Protein AF-A0A2V1ATI0-F1 (afdb_monomer_lite)

Foldseek 3Di:
DVPDDPVVVQVVVCVQQVNLDGLPPPCVDDDDPPPQDFPPFDDQLCVSGVNSLVLLLVLLPDDVSLVRCLLVRLQADELQDPGPCCLVQVDPDADPDPRPSVVSNVVVCCCLQVVSCVSSVPDPLSNLLADQPPDPPRDPSSLVSHSLQSHQAYEEECVCQQPLVVVSRQNHAYYEHFAAADDLVSQPGPHDDNPRHAEYHDELNNCLSRPRNLVCQQVYQEYHYEYEVQPDDQPPSLVSSLVSPVVHAHAYAYYAYEYQDLQQLQAPSSLVSLLSDLQRYLYAEYEYEHQPDHDDGDDDGDGDPDFSLLSNLVSLLNNQNHAEYHYELSNQVPGDDDPDDDQAARDDDHDPAHEYEYEDQDLADDPCPDPSLVSVLSNCRSNLHQEYEYEYEDNDDCSVVVVQVNVLVSQQPQQCDPDRDDRRPNHFKYKYFYAHHPVNSVVVVVVLVVLVVQLVPDDDPDPSNVVSVVVSVCQVVPDDPPSSPPVGGPIWMWTWDFDDDPPGDPTRRTDTDTDPDDDDPDDPPVNSVSSSVSNSSRHDDPDLAPDDLQLLLVLQLVVVVVVVQQDDDPCLQPDAFAPQDPDRDPCSPRVLSSLLSNLLVVCANVFADALQNVQQVPWDWHDPDVDDTDTGGTDSVSSVSSQVRCVVVQQWDADPVGHIGGHPVVVVVSSVSSVVSVVVVVD

Radius of gyration: 29.87 Å; chains: 1; bounding box: 86×56×97 Å

Sequence (683 aa):
MDSFPEAIVNRIVFWLTDGSLNLDSAADKEKFPRDDKPALSFSANSFKFDNYNDVLSLSSTCKRLRQLCGPGLFSFLSLVRISEMDSILNYPKRMDKFSDPMGLRRAYMKEVLETSFTFCGYAEEARRSFSSPQKLDSSLYEHDLSINNYVTHLEASNDVLKCGELAKFPRLKHLKLLDQALEVDDTKTSIAVCPSLNSLSIHFSSLLHSNGLMQLVPQLTRLDIICDFNSLDPSNSFGKVIDTLQATQLHLKQLNLFVNEPRVLLYEDFLAFLDFILSDSPLESLSIRLTRRQTSGTRYWTIVSSFSGPLLLDILSKGTFLADVITDFNIIQPLEFPEEYEVSKRAGKLPARVGFTLVDYSLNVPKLLFNPRKIVANIVGCINATQVSFVYGEVIDNAHLHAIGLMSNLLIYIGTGSSAEDPYCGVKVVTLEKAWSMADDTLVRSHCERMVDDWDAAPAGSATRSDMKRQITAISRAQQYEFSSPRYRRRENYVVIPQPCVLSRGGGVPIMLPIQKGRVPPDTFSTVESSLRDMEHYCFHDKALNVPAQDFINAYAQFLQRQGKLEVPGYVELVKTSAGNELPPQESETWFYKRAASAARHIYLRKHVGVGKLNKLYGGAINRGFRPHKHADASGSVNRKVVQALEKIGVVEISPKGGRKISENGQRDLDRIAAQTLEEDDE

Organism: NCBI:txid45357

Secondary structure (DSSP, 8-state):
-TTS-HHHHHHHHHHHTTTS----TT-TTSS-S-TTSPTT----HHHH-TTHHHHHHHHHS-HHHHHHHHHHHHSEEESS-S-TTHHHHS-SS--SSS--HHHHHHHHHHIIIIIHHHHTTT-HHHHHHTS-TTSTT--HHHHHT-GGGT--EEEE-THHHHTTGGGG-TT--EEEE-SPPPPGGG----PPP-TT--EEEEEHHHHHH-HHHHTTGGG-SEEEEEE-TTTS-TTTHHHHHHHHHTTS-----EEEEEES-TTGGGBHHHHHHHHHHHHHS---EEEEEE-SSPPP------B-SS-HHHHHHHHHHH-TT--EEEEEHHHHTT----SS----PPPSS--S--EEEEEE-SSS-----HHHHHHHHHHHHHTT-SEEEEEEE--STTHHHHHHHHHHHHHHHHHH-SSTT-------EEEEEEE--HHHHHHHHHHHHHHHHHHHHSPTT-HHHHHHHHHHHHHTTS----TT-TTT---EEEEEEEEP-TT-SSSPEEEEEE-SSS-PPP--HHHHHHHHHHHHHHH----TT-S-HHHHHHHHHHHHHHH--S---TTTTT--SBTT-SS--S-TTTHHHHHHHHHHHHHHHHSSB-HHHHHHHT-EEEEETTEEEEEE-B-HHHHHHHHHHHHHTTSEEE-TTSSEEE-HHHHHHHHHHHHHHHHHH--

Structure (mmCIF, N/CA/C/O backbone):
data_AF-A0A2V1ATI0-F1
#
_entry.id   AF-A0A2V1ATI0-F1
#
loop_
_atom_site.group_PDB
_atom_site.id
_atom_site.type_symbol
_atom_site.label_atom_id
_atom_site.label_alt_id
_atom_site.label_comp_id
_atom_site.label_asym_id
_atom_site.label_entity_id
_atom_site.label_seq_id
_atom_site.pdbx_PDB_ins_code
_atom_site.Cartn_x
_atom_site.Cartn_y
_atom_site.Cartn_z
_atom_site.occupancy
_atom_site.B_iso_or_equiv
_atom_site.auth_seq_id
_atom_site.auth_comp_id
_atom_site.auth_asym_id
_atom_site.auth_atom_id
_atom_site.pdbx_PDB_model_num
ATOM 1 N N . MET A 1 1 ? -39.619 -8.451 -26.933 1.00 47.81 1 MET A N 1
ATOM 2 C CA . MET A 1 1 ? -39.130 -9.197 -25.751 1.00 47.81 1 MET A CA 1
ATOM 3 C C . MET A 1 1 ? -39.489 -8.506 -24.426 1.00 47.81 1 MET A C 1
ATOM 5 O O . MET A 1 1 ? -39.022 -8.951 -23.388 1.00 47.81 1 MET A O 1
ATOM 9 N N . ASP A 1 2 ? -40.399 -7.521 -24.404 1.00 44.78 2 ASP A N 1
ATOM 10 C CA . ASP A 1 2 ? -40.856 -6.855 -23.164 1.00 44.78 2 ASP A CA 1
ATOM 11 C C . ASP A 1 2 ? -41.849 -7.684 -22.319 1.00 44.78 2 ASP A C 1
ATOM 13 O O . ASP A 1 2 ? -42.465 -7.170 -21.391 1.00 44.78 2 ASP A O 1
ATOM 17 N N . SER A 1 3 ? -42.020 -8.972 -22.639 1.00 53.06 3 SER A N 1
ATOM 18 C CA . SER A 1 3 ? -43.048 -9.861 -22.081 1.00 53.06 3 SER A CA 1
ATOM 19 C C . SER A 1 3 ? -42.503 -11.024 -21.246 1.00 53.06 3 SER A C 1
ATOM 21 O O . SER A 1 3 ? -43.284 -11.879 -20.834 1.00 53.06 3 SER A O 1
ATOM 23 N N . PHE A 1 4 ? -41.185 -11.124 -21.032 1.00 60.81 4 PHE A N 1
ATOM 24 C CA . PHE A 1 4 ? -40.616 -12.225 -20.248 1.00 60.81 4 PHE A CA 1
ATOM 25 C C . PHE A 1 4 ? -40.716 -11.939 -18.738 1.00 60.81 4 PHE A C 1
ATOM 27 O O . PHE A 1 4 ? -40.246 -10.888 -18.297 1.00 60.81 4 PHE A O 1
ATOM 34 N N . PRO A 1 5 ? -41.296 -12.850 -17.930 1.00 75.56 5 PRO A N 1
ATOM 35 C CA . PRO A 1 5 ? -41.358 -12.701 -16.479 1.00 75.56 5 PRO A CA 1
ATOM 36 C C . PRO A 1 5 ? -39.965 -12.593 -15.845 1.00 75.56 5 PRO A C 1
ATOM 38 O O . PRO A 1 5 ? -39.081 -13.402 -16.128 1.00 75.56 5 PRO A O 1
ATOM 41 N N . GLU A 1 6 ? -39.797 -11.633 -14.936 1.00 69.06 6 GLU A N 1
ATOM 42 C CA . GLU A 1 6 ? -38.535 -11.334 -14.241 1.00 69.06 6 GLU A CA 1
ATOM 43 C C . GLU A 1 6 ? -37.962 -12.553 -13.506 1.00 69.06 6 GLU A C 1
ATOM 45 O O . GLU A 1 6 ? -36.779 -12.854 -13.622 1.00 69.06 6 GLU A O 1
ATOM 50 N N . ALA A 1 7 ? -38.833 -13.359 -12.894 1.00 70.62 7 ALA A N 1
ATOM 51 C CA . ALA A 1 7 ? -38.460 -14.611 -12.241 1.00 70.62 7 ALA A CA 1
ATOM 52 C C . ALA A 1 7 ? -37.791 -15.628 -13.188 1.00 70.62 7 ALA A C 1
ATOM 54 O O . ALA A 1 7 ? -36.950 -16.415 -12.759 1.00 70.62 7 ALA A O 1
ATOM 55 N N . ILE A 1 8 ? -38.150 -15.637 -14.477 1.00 73.06 8 ILE A N 1
ATOM 56 C CA . ILE A 1 8 ? -37.553 -16.550 -15.463 1.00 73.06 8 ILE A CA 1
ATOM 57 C C . ILE A 1 8 ? -36.180 -16.030 -15.889 1.00 73.06 8 ILE A C 1
ATOM 59 O O . ILE A 1 8 ? -35.226 -16.802 -15.944 1.00 73.06 8 ILE A O 1
ATOM 63 N N . VAL A 1 9 ? -36.065 -14.724 -16.133 1.00 74.62 9 VAL A N 1
ATOM 64 C CA . VAL A 1 9 ? -34.793 -14.067 -16.465 1.00 74.62 9 VAL A CA 1
ATOM 65 C C . VAL A 1 9 ? -33.778 -14.248 -15.338 1.00 74.62 9 VAL A C 1
ATOM 67 O O . VAL A 1 9 ? -32.656 -14.681 -15.593 1.00 74.62 9 VAL A O 1
ATOM 70 N N . ASN A 1 10 ? -34.189 -14.010 -14.092 1.00 75.12 10 ASN A N 1
ATOM 71 C CA . ASN A 1 10 ? -33.327 -14.158 -12.922 1.00 75.12 10 ASN A CA 1
ATOM 72 C C . ASN A 1 10 ? -32.852 -15.605 -12.771 1.00 75.12 10 ASN A C 1
ATOM 74 O O . ASN A 1 10 ? -31.682 -15.838 -12.493 1.00 75.12 10 ASN A O 1
ATOM 78 N N . ARG A 1 11 ? -33.712 -16.587 -13.065 1.00 75.12 11 ARG A N 1
ATOM 79 C CA . ARG A 1 11 ? -33.351 -18.011 -13.032 1.00 75.12 11 ARG A CA 1
ATOM 80 C C . ARG A 1 11 ? -32.380 -18.414 -14.146 1.00 75.12 11 ARG A C 1
ATOM 82 O O . ARG A 1 11 ? -31.504 -19.236 -13.899 1.00 75.12 11 ARG A O 1
ATOM 89 N N . ILE A 1 12 ? -32.512 -17.834 -15.343 1.00 75.38 12 ILE A N 1
ATOM 90 C CA . ILE A 1 12 ? -31.570 -18.042 -16.456 1.00 75.38 12 ILE A CA 1
ATOM 91 C C . ILE A 1 12 ? -30.195 -17.476 -16.092 1.00 75.38 12 ILE A C 1
ATOM 93 O O . ILE A 1 12 ? -29.195 -18.174 -16.225 1.00 75.38 12 ILE A O 1
ATOM 97 N N . VAL A 1 13 ? -30.142 -16.237 -15.596 1.00 74.50 13 VAL A N 1
ATOM 98 C CA . VAL A 1 13 ? -28.880 -15.587 -15.213 1.00 74.50 13 VAL A CA 1
ATOM 99 C C . VAL A 1 13 ? -28.231 -16.296 -14.022 1.00 74.50 13 VAL A C 1
ATOM 101 O O . VAL A 1 13 ? -27.033 -16.568 -14.056 1.00 74.50 13 VAL A O 1
ATOM 104 N N . PHE A 1 14 ? -29.018 -16.677 -13.016 1.00 75.44 14 PHE A N 1
ATOM 105 C CA . PHE A 1 14 ? -28.554 -17.480 -11.886 1.00 75.44 14 PHE A CA 1
ATOM 106 C C . PHE A 1 14 ? -27.937 -18.804 -12.356 1.00 75.44 14 PHE A C 1
ATOM 108 O O . PHE A 1 14 ? -26.851 -19.159 -11.923 1.00 75.44 14 PHE A O 1
ATOM 115 N N . TRP A 1 15 ? -28.580 -19.517 -13.286 1.00 74.69 15 TRP A N 1
ATOM 116 C CA . TRP A 1 15 ? -28.057 -20.788 -13.797 1.00 74.69 15 TRP A CA 1
ATOM 117 C C . TRP A 1 15 ? -26.795 -20.617 -14.655 1.00 74.69 15 TRP A C 1
ATOM 119 O O . TRP A 1 15 ? -25.844 -21.375 -14.496 1.00 74.69 15 TRP A O 1
ATOM 129 N N . LEU A 1 16 ? -26.741 -19.593 -15.516 1.00 71.56 16 LEU A N 1
ATOM 130 C CA . LEU A 1 16 ? -25.549 -19.288 -16.322 1.00 71.56 16 LEU A CA 1
ATOM 131 C C . LEU A 1 16 ? -24.336 -18.915 -15.465 1.00 71.56 16 LEU A C 1
ATOM 133 O O . LEU A 1 16 ? -23.202 -19.155 -15.871 1.00 71.56 16 LEU A O 1
ATOM 137 N N . THR A 1 17 ? -24.570 -18.319 -14.299 1.00 66.88 17 THR A N 1
ATOM 138 C CA . THR A 1 17 ? -23.522 -17.874 -13.372 1.00 66.88 17 THR A CA 1
ATOM 139 C C . THR A 1 17 ? -23.255 -18.864 -12.237 1.00 66.88 17 THR A C 1
ATOM 141 O O . THR A 1 17 ? -22.494 -18.543 -11.331 1.00 66.88 17 THR A O 1
ATOM 144 N N . ASP A 1 18 ? -23.880 -20.047 -12.269 1.00 65.38 18 ASP A N 1
ATOM 145 C CA . ASP A 1 18 ? -23.837 -21.048 -11.191 1.00 65.38 18 ASP A CA 1
ATOM 146 C C . ASP A 1 18 ? -24.140 -20.451 -9.798 1.00 65.38 18 ASP A C 1
ATOM 148 O O . ASP A 1 18 ? -23.534 -20.769 -8.778 1.00 65.38 18 ASP A O 1
ATOM 152 N N . GLY A 1 19 ? -25.079 -19.505 -9.769 1.00 63.97 19 GLY A N 1
ATOM 153 C CA . GLY A 1 19 ? -25.546 -18.826 -8.569 1.00 63.97 19 GLY A CA 1
ATOM 154 C C . GLY A 1 19 ? -24.672 -17.684 -8.057 1.00 63.97 19 GLY A C 1
ATOM 155 O O . GLY A 1 19 ? -25.003 -17.112 -7.019 1.00 63.97 19 GLY A O 1
ATOM 156 N N . SER A 1 20 ? -23.603 -17.302 -8.767 1.00 63.31 20 SER A N 1
ATOM 157 C CA . SER A 1 20 ? -22.751 -16.180 -8.350 1.00 63.31 20 SER A CA 1
ATOM 158 C C . SER A 1 20 ? -23.371 -14.802 -8.604 1.00 63.31 20 SER A C 1
ATOM 160 O O . SER A 1 20 ? -22.990 -13.833 -7.945 1.00 63.31 20 SER A O 1
ATOM 162 N N . LEU A 1 21 ? -24.348 -14.701 -9.515 1.00 66.88 21 LEU A N 1
ATOM 163 C CA . LEU A 1 21 ? -25.142 -13.494 -9.734 1.00 66.88 21 LEU A CA 1
ATOM 164 C C . LEU A 1 21 ? -26.607 -13.735 -9.355 1.00 66.88 21 LEU A C 1
ATOM 166 O O . LEU A 1 21 ? -27.319 -14.482 -10.029 1.00 66.88 21 LEU A O 1
ATOM 170 N N . ASN A 1 22 ? -27.082 -13.052 -8.312 1.00 66.44 22 ASN A N 1
ATOM 171 C CA . ASN A 1 22 ? -28.496 -13.031 -7.952 1.00 66.44 22 ASN A CA 1
ATOM 172 C C . ASN A 1 22 ? -29.079 -11.632 -8.188 1.00 66.44 22 ASN A C 1
ATOM 174 O O . ASN A 1 22 ? -28.592 -10.650 -7.638 1.00 66.44 22 ASN A O 1
ATOM 178 N N . LEU A 1 23 ? -30.106 -11.555 -9.034 1.00 64.81 23 LEU A N 1
ATOM 179 C CA . LEU A 1 23 ? -30.735 -10.305 -9.463 1.00 64.81 23 LEU A CA 1
ATOM 180 C C . LEU A 1 23 ? -31.945 -9.904 -8.598 1.00 64.81 23 LEU A C 1
ATOM 182 O O . LEU A 1 23 ? -32.408 -8.771 -8.708 1.00 64.81 23 LEU A O 1
ATOM 186 N N . ASP A 1 24 ? -32.445 -10.794 -7.727 1.00 59.44 24 ASP A N 1
ATOM 187 C CA . ASP A 1 24 ? -33.550 -10.500 -6.802 1.00 59.44 24 ASP A CA 1
ATOM 188 C C . ASP A 1 24 ? -33.050 -9.622 -5.635 1.00 59.44 24 ASP A C 1
ATOM 190 O O . ASP A 1 24 ? -32.721 -10.081 -4.537 1.00 59.44 24 ASP A O 1
ATOM 194 N N . SER A 1 25 ? -32.971 -8.319 -5.903 1.00 54.12 25 SER A N 1
ATOM 195 C CA . SER A 1 25 ? -32.310 -7.279 -5.107 1.00 54.12 25 SER A CA 1
ATOM 196 C C . SER A 1 25 ? -33.044 -6.846 -3.822 1.00 54.12 25 SER A C 1
ATOM 198 O O . SER A 1 25 ? -33.147 -5.652 -3.536 1.00 54.12 25 SER A O 1
ATOM 200 N N . ALA A 1 26 ? -33.569 -7.777 -3.023 1.00 42.19 26 ALA A N 1
ATOM 201 C CA . ALA A 1 26 ? -34.160 -7.450 -1.713 1.00 42.19 26 ALA A CA 1
ATOM 202 C C . ALA A 1 26 ? -33.399 -8.047 -0.516 1.00 42.19 26 ALA A C 1
ATOM 204 O O . ALA A 1 26 ? -33.687 -7.693 0.626 1.00 42.19 26 ALA A O 1
ATOM 205 N N . ALA A 1 27 ? -32.415 -8.920 -0.749 1.00 39.34 27 ALA A N 1
ATOM 206 C CA . ALA A 1 27 ? -31.710 -9.639 0.312 1.00 39.34 27 ALA A CA 1
ATOM 207 C C . ALA A 1 27 ? -30.183 -9.672 0.115 1.00 39.34 27 ALA A C 1
ATOM 209 O O . ALA A 1 27 ? -29.548 -10.690 0.386 1.00 39.34 27 ALA A O 1
ATOM 210 N N . ASP A 1 28 ? -29.585 -8.540 -0.271 1.00 38.34 28 ASP A N 1
ATOM 211 C CA . ASP A 1 28 ? -28.124 -8.302 -0.310 1.00 38.34 28 ASP A CA 1
ATOM 212 C C . ASP A 1 28 ? -27.458 -8.304 1.089 1.00 38.34 28 ASP A C 1
ATOM 214 O O . ASP A 1 28 ? -26.533 -7.547 1.377 1.00 38.34 28 ASP A O 1
ATOM 218 N N . LYS A 1 29 ? -27.925 -9.153 2.008 1.00 38.22 29 LYS A N 1
ATOM 219 C CA . LYS A 1 29 ? -27.261 -9.381 3.296 1.00 38.22 29 LYS A CA 1
ATOM 220 C C . LYS A 1 29 ? -26.959 -10.835 3.605 1.00 38.22 29 LYS A C 1
ATOM 222 O O . LYS A 1 29 ? -26.072 -11.074 4.410 1.00 38.22 29 LYS A O 1
ATOM 227 N N . GLU A 1 30 ? -27.618 -11.803 2.979 1.00 34.66 30 GLU A N 1
ATOM 228 C CA . GLU A 1 30 ? -27.413 -13.205 3.343 1.00 34.66 30 GLU A CA 1
ATOM 229 C C . GLU A 1 30 ? -27.736 -14.112 2.156 1.00 34.66 30 GLU A C 1
ATOM 231 O O . GLU A 1 30 ? -28.877 -14.548 2.017 1.00 34.66 30 GLU A O 1
ATOM 236 N N . LYS A 1 31 ? -26.746 -14.380 1.293 1.00 30.59 31 LYS A N 1
ATOM 237 C CA . LYS A 1 31 ? -26.589 -15.650 0.553 1.00 30.59 31 LYS A CA 1
ATOM 238 C C . LYS A 1 31 ? -25.339 -15.612 -0.333 1.00 30.59 31 LYS A C 1
ATOM 240 O O . LYS A 1 31 ? -25.375 -15.159 -1.468 1.00 30.59 31 LYS A O 1
ATOM 245 N N . PHE A 1 32 ? -24.252 -16.102 0.260 1.00 36.56 32 PHE A N 1
ATOM 246 C CA . PHE A 1 32 ? -23.071 -16.719 -0.351 1.00 36.56 32 PHE A CA 1
ATOM 247 C C . PHE A 1 32 ? -22.604 -16.203 -1.732 1.00 36.56 32 PHE A C 1
ATOM 249 O O . PHE A 1 32 ? -22.725 -16.923 -2.723 1.00 36.56 32 PHE A O 1
ATOM 256 N N . PRO A 1 33 ? -21.892 -15.065 -1.816 1.00 37.19 33 PRO A N 1
ATOM 257 C CA . PRO A 1 33 ? -20.610 -15.106 -2.513 1.00 37.19 33 PRO A CA 1
ATOM 258 C C . PRO A 1 33 ? -19.666 -15.976 -1.664 1.00 37.19 33 PRO A C 1
ATOM 260 O O . PRO A 1 33 ? -19.841 -16.024 -0.451 1.00 37.19 33 PRO A O 1
ATOM 263 N N . ARG A 1 34 ? -18.708 -16.710 -2.248 1.00 40.22 34 ARG A N 1
ATOM 264 C CA . ARG A 1 34 ? -17.738 -17.512 -1.467 1.00 40.22 34 ARG A CA 1
ATOM 265 C C . ARG A 1 34 ? -17.266 -16.697 -0.248 1.00 40.22 34 ARG A C 1
ATOM 267 O O . ARG A 1 34 ? -16.623 -15.670 -0.462 1.00 40.22 34 ARG A O 1
ATOM 274 N N . ASP A 1 35 ? -17.588 -17.150 0.973 1.00 43.84 35 ASP A N 1
ATOM 275 C CA . ASP A 1 35 ? -17.270 -16.496 2.269 1.00 43.84 35 ASP A CA 1
ATOM 276 C C . ASP A 1 35 ? -15.771 -16.186 2.438 1.00 43.84 35 ASP A C 1
ATOM 278 O O . ASP A 1 35 ? -15.341 -15.507 3.365 1.00 43.84 35 ASP A O 1
ATOM 282 N N . ASP A 1 36 ? -14.975 -16.697 1.511 1.00 49.88 36 ASP A N 1
ATOM 283 C CA . ASP A 1 36 ? -13.562 -16.485 1.365 1.00 49.88 36 ASP A CA 1
ATOM 284 C C . ASP A 1 36 ? -13.218 -15.014 1.038 1.00 49.88 36 ASP A C 1
ATOM 286 O O . ASP A 1 36 ? -12.326 -14.475 1.669 1.00 49.88 36 ASP A O 1
ATOM 290 N N . LYS A 1 37 ? -13.867 -14.287 0.113 1.00 52.31 37 LYS A N 1
ATOM 291 C CA . LYS A 1 37 ? -13.281 -13.012 -0.389 1.00 52.31 37 LYS A CA 1
ATOM 292 C C . LYS A 1 37 ? -13.558 -11.770 0.488 1.00 52.31 37 LYS A C 1
ATOM 294 O O . LYS A 1 37 ? -14.721 -11.514 0.799 1.00 52.31 37 LYS A O 1
ATOM 299 N N . PRO A 1 38 ? -12.539 -10.940 0.825 1.00 59.12 38 PRO A N 1
ATOM 300 C CA . PRO A 1 38 ? -12.747 -9.709 1.586 1.00 59.12 38 PRO A CA 1
ATOM 301 C C . PRO A 1 38 ? -13.587 -8.702 0.794 1.00 59.12 38 PRO A C 1
ATOM 303 O O . PRO A 1 38 ? -13.534 -8.647 -0.437 1.00 59.12 38 PRO A O 1
ATOM 306 N N . ALA A 1 39 ? -14.341 -7.857 1.495 1.00 59.84 39 ALA A N 1
ATOM 307 C CA . ALA A 1 39 ? -15.081 -6.782 0.845 1.00 59.84 39 ALA A CA 1
ATOM 308 C C . ALA A 1 39 ? -14.117 -5.812 0.131 1.00 59.84 39 ALA A C 1
ATOM 310 O O . ALA A 1 39 ? -13.040 -5.518 0.644 1.00 59.84 39 ALA A O 1
ATOM 311 N N . LEU A 1 40 ? -14.525 -5.268 -1.023 1.00 62.62 40 LEU A N 1
ATOM 312 C CA . LEU A 1 40 ? -13.758 -4.275 -1.801 1.00 62.62 40 LEU A CA 1
ATOM 313 C C . LEU A 1 40 ? -12.419 -4.780 -2.395 1.00 62.62 40 LEU A C 1
ATOM 315 O O . LEU A 1 40 ? -11.618 -3.957 -2.846 1.00 62.62 40 LEU A O 1
ATOM 319 N N . SER A 1 41 ? -12.167 -6.096 -2.426 1.00 63.81 41 SER A N 1
ATOM 320 C CA . SER A 1 41 ? -11.021 -6.682 -3.147 1.00 63.81 41 SER A CA 1
ATOM 321 C C . SER A 1 41 ? -11.250 -6.676 -4.661 1.00 63.81 41 SER A C 1
ATOM 323 O O . SER A 1 41 ? -12.373 -6.954 -5.111 1.00 63.81 41 SER A O 1
ATOM 325 N N . PHE A 1 42 ? -10.208 -6.430 -5.459 1.00 62.09 42 PHE A N 1
ATOM 326 C CA . PHE A 1 42 ? -10.356 -6.466 -6.909 1.00 62.09 42 PHE A CA 1
ATOM 327 C C . PHE A 1 42 ? -10.516 -7.904 -7.412 1.00 62.09 42 PHE A C 1
ATOM 329 O O . PHE A 1 42 ? -9.707 -8.791 -7.165 1.00 62.09 42 PHE A O 1
ATOM 336 N N . SER A 1 43 ? -11.557 -8.137 -8.204 1.00 56.28 43 SER A N 1
ATOM 337 C CA . SER A 1 43 ? -11.650 -9.325 -9.051 1.00 56.28 43 SER A CA 1
ATOM 338 C C . SER A 1 43 ? -12.155 -8.919 -10.425 1.00 56.28 43 SER A C 1
ATOM 340 O O . SER A 1 43 ? -13.144 -8.189 -10.534 1.00 56.28 43 SER A O 1
ATOM 342 N N . ALA A 1 44 ? -11.470 -9.372 -11.477 1.00 55.41 44 ALA A N 1
ATOM 343 C CA . ALA A 1 44 ? -11.912 -9.084 -12.835 1.00 55.41 44 ALA A CA 1
ATOM 344 C C . ALA A 1 44 ? -13.272 -9.744 -13.084 1.00 55.41 44 ALA A C 1
ATOM 346 O O . ALA A 1 44 ? -13.534 -10.852 -12.609 1.00 55.41 44 ALA A O 1
ATOM 347 N N . ASN A 1 45 ? -14.135 -9.074 -13.846 1.00 57.12 45 ASN A N 1
ATOM 348 C CA . ASN A 1 45 ? -15.504 -9.544 -14.050 1.00 57.12 45 ASN A CA 1
ATOM 349 C C . ASN A 1 45 ? -15.549 -10.891 -14.794 1.00 57.12 45 ASN A C 1
ATOM 351 O O . ASN A 1 45 ? -16.376 -11.732 -14.464 1.00 57.12 45 ASN A O 1
ATOM 355 N N . SER A 1 46 ? -14.592 -11.165 -15.684 1.00 55.50 46 SER A N 1
ATOM 356 C CA . SER A 1 46 ? -14.431 -12.471 -16.341 1.00 55.50 46 SER A CA 1
ATOM 357 C C . SER A 1 46 ? -14.115 -13.624 -15.380 1.00 55.50 46 SER A C 1
ATOM 359 O O . SER A 1 46 ? -14.487 -14.755 -15.657 1.00 55.50 46 SER A O 1
ATOM 361 N N . PHE A 1 47 ? -13.469 -13.353 -14.240 1.00 55.56 47 PHE A N 1
ATOM 362 C CA . PHE A 1 47 ? -13.175 -14.355 -13.206 1.00 55.56 47 PHE A CA 1
ATOM 363 C C . PHE A 1 47 ? -14.266 -14.463 -12.133 1.00 55.56 47 PHE A C 1
ATOM 365 O O . PHE A 1 47 ? -14.215 -15.368 -11.300 1.00 55.56 47 PHE A O 1
ATOM 372 N N . LYS A 1 48 ? -15.233 -13.537 -12.110 1.00 58.88 48 LYS A N 1
ATOM 373 C CA . LYS A 1 48 ? -16.396 -13.613 -11.211 1.00 58.88 48 LYS A CA 1
ATOM 374 C C . LYS A 1 48 ? -17.459 -14.590 -11.724 1.00 58.88 48 LYS A C 1
ATOM 376 O O . LYS A 1 48 ? -18.198 -15.146 -10.913 1.00 58.88 48 LYS A O 1
ATOM 381 N N . PHE A 1 49 ? -17.535 -14.796 -13.041 1.00 61.53 49 PHE A N 1
ATOM 382 C CA . PHE A 1 49 ? -18.574 -15.600 -13.684 1.00 61.53 49 PHE A CA 1
ATOM 383 C C . PHE A 1 49 ? -17.960 -16.540 -14.720 1.00 61.53 49 PHE A C 1
ATOM 385 O O . PHE A 1 49 ? -17.371 -16.073 -15.693 1.00 61.53 49 PHE A O 1
ATOM 392 N N . ASP A 1 50 ? -18.162 -17.848 -14.563 1.00 62.91 50 ASP A N 1
ATOM 393 C CA . ASP A 1 50 ? -17.622 -18.848 -15.495 1.00 62.91 50 ASP A CA 1
ATOM 394 C C . ASP A 1 50 ? -18.129 -18.634 -16.939 1.00 62.91 50 ASP A C 1
ATOM 396 O O . ASP A 1 50 ? -17.368 -18.802 -17.891 1.00 62.91 50 ASP A O 1
ATOM 400 N N . ASN A 1 51 ? -19.370 -18.148 -17.106 1.00 70.75 51 ASN A N 1
ATOM 401 C CA . ASN A 1 51 ? -19.973 -17.790 -18.401 1.00 70.75 51 ASN A CA 1
ATOM 402 C C . ASN A 1 51 ? -20.165 -16.267 -18.578 1.00 70.75 51 ASN A C 1
ATOM 404 O O . ASN A 1 51 ? -21.177 -15.811 -19.117 1.00 70.75 51 ASN A O 1
ATOM 408 N N . TYR A 1 52 ? -19.210 -15.448 -18.116 1.00 69.88 52 TYR A N 1
ATOM 409 C CA . TYR A 1 52 ? -19.281 -13.977 -18.196 1.00 69.88 52 TYR A CA 1
ATOM 410 C C . TYR A 1 52 ? -19.633 -13.449 -19.596 1.00 69.88 52 TYR A C 1
ATOM 412 O O . TYR A 1 52 ? -20.481 -12.566 -19.730 1.00 69.88 52 TYR A O 1
ATOM 420 N N . ASN A 1 53 ? -19.014 -14.006 -20.641 1.00 68.94 53 ASN A N 1
ATOM 421 C CA . ASN A 1 53 ? -19.230 -13.569 -22.024 1.00 68.94 53 ASN A CA 1
ATOM 422 C C . ASN A 1 53 ? -20.676 -13.798 -22.486 1.00 68.94 53 ASN A C 1
ATOM 424 O O . ASN A 1 53 ? -21.243 -12.946 -23.173 1.00 68.94 53 ASN A O 1
ATOM 428 N N . ASP A 1 54 ? -21.297 -14.898 -22.059 1.00 73.50 54 ASP A N 1
ATOM 429 C CA . ASP A 1 54 ? -22.678 -15.220 -22.415 1.00 73.50 54 ASP A CA 1
ATOM 430 C C . ASP A 1 54 ? -23.650 -14.269 -21.714 1.00 73.50 54 ASP A C 1
ATOM 432 O O . ASP A 1 54 ? -24.546 -13.718 -22.352 1.00 73.50 54 ASP A O 1
ATOM 436 N N . VAL A 1 55 ? -23.429 -13.977 -20.428 1.00 73.06 55 VAL A N 1
ATOM 437 C CA . VAL A 1 55 ? -24.247 -13.015 -19.666 1.00 73.06 55 VAL A CA 1
ATOM 438 C C . VAL A 1 55 ? -24.075 -11.589 -20.201 1.00 73.06 55 VAL A C 1
ATOM 440 O O . VAL A 1 55 ? -25.049 -10.838 -20.307 1.00 73.06 55 VAL A O 1
ATOM 443 N N . LEU A 1 56 ? -22.856 -11.219 -20.599 1.00 71.69 56 LEU A N 1
ATOM 444 C CA . LEU A 1 56 ? -22.574 -9.944 -21.251 1.00 71.69 56 LEU A CA 1
ATOM 445 C C . LEU A 1 56 ? -23.326 -9.830 -22.582 1.00 71.69 56 LEU A C 1
ATOM 447 O O . LEU A 1 56 ? -23.986 -8.813 -22.815 1.00 71.69 56 LEU A O 1
ATOM 451 N N . SER A 1 57 ? -23.283 -10.878 -23.409 1.00 70.56 57 SER A N 1
ATOM 452 C CA . SER A 1 57 ? -24.010 -10.940 -24.682 1.00 70.56 57 SER A CA 1
ATOM 453 C C . SER A 1 57 ? -25.526 -10.880 -24.481 1.00 70.56 57 SER A C 1
ATOM 455 O O . SER A 1 57 ? -26.215 -10.151 -25.185 1.00 70.56 57 SER A O 1
ATOM 457 N N . LEU A 1 58 ? -26.054 -11.546 -23.451 1.00 72.50 58 LEU A N 1
ATOM 458 C CA . LEU A 1 58 ? -27.466 -11.488 -23.090 1.00 72.50 58 LEU A CA 1
ATOM 459 C C . LEU A 1 58 ? -27.869 -10.060 -22.692 1.00 72.50 58 LEU A C 1
ATOM 461 O O . LEU A 1 58 ? -28.896 -9.554 -23.147 1.00 72.50 58 LEU A O 1
ATOM 465 N N . SER A 1 59 ? -27.033 -9.379 -21.900 1.00 72.56 59 SER A N 1
ATOM 466 C CA . SER A 1 59 ? -27.281 -8.002 -21.454 1.00 72.56 59 SER A CA 1
ATOM 467 C C . SER A 1 59 ? -27.306 -6.983 -22.597 1.00 72.56 59 SER A C 1
ATOM 469 O O . SER A 1 59 ? -27.951 -5.945 -22.462 1.00 72.56 59 SER A O 1
ATOM 471 N N . SER A 1 60 ? -26.621 -7.254 -23.713 1.00 66.38 60 SER A N 1
ATOM 472 C CA . SER A 1 60 ? -26.554 -6.335 -24.854 1.00 66.38 60 SER A CA 1
ATOM 473 C C . SER A 1 60 ? -27.750 -6.453 -25.804 1.00 66.38 60 SER A C 1
ATOM 475 O O . SER A 1 60 ? -27.937 -5.579 -26.647 1.00 66.38 60 SER A O 1
ATOM 477 N N . THR A 1 61 ? -28.593 -7.481 -25.648 1.00 66.69 61 THR A N 1
ATOM 478 C CA . THR A 1 61 ? -29.754 -7.711 -26.527 1.00 66.69 61 THR A CA 1
ATOM 479 C C . THR A 1 61 ? -30.955 -6.806 -26.245 1.00 66.69 61 THR A C 1
ATOM 481 O O . THR A 1 61 ? -31.723 -6.531 -27.164 1.00 66.69 61 THR A O 1
ATOM 484 N N . CYS A 1 62 ? -31.164 -6.343 -25.002 1.00 71.12 62 CYS A N 1
ATOM 485 C CA . CYS A 1 62 ? -32.282 -5.445 -24.687 1.00 71.12 62 CYS A CA 1
ATOM 486 C C . CYS A 1 62 ? -32.065 -4.568 -23.442 1.00 71.12 62 CYS A C 1
ATOM 488 O O . CYS A 1 62 ? -31.347 -4.925 -22.506 1.00 71.12 62 CYS A O 1
ATOM 490 N N . LYS A 1 63 ? -32.782 -3.433 -23.398 1.00 72.62 63 LYS A N 1
ATOM 491 C CA . LYS A 1 63 ? -32.741 -2.445 -22.305 1.00 72.62 63 LYS A CA 1
ATOM 492 C C . LYS A 1 63 ? -33.044 -3.051 -20.932 1.00 72.62 63 LYS A C 1
ATOM 494 O O . LYS A 1 63 ? -32.341 -2.757 -19.968 1.00 72.62 63 LYS A O 1
ATOM 499 N N . ARG A 1 64 ? -34.082 -3.887 -20.830 1.00 74.12 64 ARG A N 1
ATOM 500 C CA . ARG A 1 64 ? -34.519 -4.450 -19.543 1.00 74.12 64 ARG A CA 1
ATOM 501 C C . ARG A 1 64 ? -33.473 -5.402 -18.956 1.00 74.12 64 ARG A C 1
ATOM 503 O O . ARG A 1 64 ? -33.150 -5.286 -17.780 1.00 74.12 64 ARG A O 1
ATOM 510 N N . LEU A 1 65 ? -32.873 -6.265 -19.782 1.00 74.44 65 LEU A N 1
ATOM 511 C CA . LEU A 1 65 ? -31.764 -7.135 -19.365 1.00 74.44 65 LEU A CA 1
ATOM 512 C C . LEU A 1 65 ? -30.516 -6.331 -19.004 1.00 74.44 65 LEU A C 1
ATOM 514 O O . LEU A 1 65 ? -29.834 -6.662 -18.040 1.00 74.44 65 LEU A O 1
ATOM 518 N N . ARG A 1 66 ? -30.239 -5.237 -19.722 1.00 74.50 66 ARG A N 1
ATOM 519 C CA . ARG A 1 66 ? -29.131 -4.336 -19.392 1.00 74.50 66 ARG A CA 1
ATOM 520 C C . ARG A 1 66 ? -29.300 -3.676 -18.025 1.00 74.50 66 ARG A C 1
ATOM 522 O O . ARG A 1 66 ? -28.340 -3.610 -17.266 1.00 74.50 66 ARG A O 1
ATOM 529 N N . GLN A 1 67 ? -30.507 -3.215 -17.701 1.00 76.62 67 GLN A N 1
ATOM 530 C CA . GLN A 1 67 ? -30.812 -2.612 -16.401 1.00 76.62 67 GLN A CA 1
ATOM 531 C C . GLN A 1 67 ? -30.718 -3.618 -15.247 1.00 76.62 67 GLN A C 1
ATOM 533 O O . GLN A 1 67 ? -30.259 -3.236 -14.175 1.00 76.62 67 GLN A O 1
ATOM 538 N N . LEU A 1 68 ? -31.094 -4.879 -15.482 1.00 76.50 68 LEU A N 1
ATOM 539 C CA . LEU A 1 68 ? -30.999 -5.955 -14.493 1.00 76.50 68 LEU A CA 1
ATOM 540 C C . LEU A 1 68 ? -29.553 -6.445 -14.306 1.00 76.50 68 LEU A C 1
ATOM 542 O O . LEU A 1 68 ? -29.038 -6.429 -13.194 1.00 76.50 68 LEU A O 1
ATOM 546 N N . CYS A 1 69 ? -28.859 -6.828 -15.382 1.00 75.94 69 CYS A N 1
ATOM 547 C CA . CYS A 1 69 ? -27.506 -7.391 -15.300 1.00 75.94 69 CYS A CA 1
ATOM 548 C C . CYS A 1 69 ? -26.415 -6.329 -15.073 1.00 75.94 69 CYS A C 1
ATOM 550 O O . CYS A 1 69 ? -25.354 -6.642 -14.536 1.00 75.94 69 CYS A O 1
ATOM 552 N N . GLY A 1 70 ? -26.646 -5.079 -15.487 1.00 73.44 70 GLY A N 1
ATOM 553 C CA . GLY A 1 70 ? -25.664 -3.990 -15.461 1.00 73.44 70 GLY A CA 1
ATOM 554 C C . GLY A 1 70 ? -25.012 -3.741 -14.093 1.00 73.44 70 GLY A C 1
ATOM 555 O O . GLY A 1 70 ? -23.781 -3.761 -14.028 1.00 73.44 70 GLY A O 1
ATOM 556 N N . PRO A 1 71 ? -25.782 -3.563 -12.998 1.00 76.31 71 PRO A N 1
ATOM 557 C CA . PRO A 1 71 ? -25.232 -3.381 -11.653 1.00 76.31 71 PRO A CA 1
ATOM 558 C C . PRO A 1 71 ? -24.307 -4.523 -11.224 1.00 76.31 71 PRO A C 1
ATOM 560 O O . PRO A 1 71 ? -23.284 -4.287 -10.595 1.00 76.31 71 PRO A O 1
ATOM 563 N N . GLY A 1 72 ? -24.632 -5.758 -11.597 1.00 71.81 72 GLY A N 1
ATOM 564 C CA . GLY A 1 72 ? -23.828 -6.924 -11.260 1.00 71.81 72 GLY A CA 1
ATOM 565 C C . GLY A 1 72 ? -22.554 -7.059 -12.100 1.00 71.81 72 GLY A C 1
ATOM 566 O O . GLY A 1 72 ? -21.482 -7.334 -11.562 1.00 71.81 72 GLY A O 1
ATOM 567 N N . LEU A 1 73 ? -22.654 -6.805 -13.409 1.00 70.94 73 LEU A N 1
ATOM 568 C CA . LEU A 1 73 ? -21.544 -6.944 -14.357 1.00 70.94 73 LEU A CA 1
ATOM 569 C C . LEU A 1 73 ? -20.525 -5.800 -14.279 1.00 70.94 73 LEU A C 1
ATOM 571 O O . LEU A 1 73 ? -19.342 -6.039 -14.493 1.00 70.94 73 LEU A O 1
ATOM 575 N N . PHE A 1 74 ? -20.968 -4.571 -13.993 1.00 70.69 74 PHE A N 1
ATOM 576 C CA . PHE A 1 74 ? -20.130 -3.364 -14.057 1.00 70.69 74 PHE A CA 1
ATOM 577 C C . PHE A 1 74 ? -20.037 -2.605 -12.730 1.00 70.69 74 PHE A C 1
ATOM 579 O O . PHE A 1 74 ? -19.618 -1.450 -12.721 1.00 70.69 74 PHE A O 1
ATOM 586 N N . SER A 1 75 ? -20.397 -3.233 -11.603 1.00 76.25 75 SER A N 1
ATOM 587 C CA . SER A 1 75 ? -20.265 -2.625 -10.266 1.00 76.25 75 SER A CA 1
ATOM 588 C C . SER A 1 75 ? -18.850 -2.129 -9.975 1.00 76.25 75 SER A C 1
ATOM 590 O O . SER A 1 75 ? -18.690 -1.102 -9.315 1.00 76.25 75 SER A O 1
ATOM 592 N N . PHE A 1 76 ? -17.842 -2.855 -10.457 1.00 74.31 76 PHE A N 1
ATOM 593 C CA . PHE A 1 76 ? -16.435 -2.606 -10.187 1.00 74.31 76 PHE A CA 1
ATOM 594 C C . PHE A 1 76 ? -15.665 -2.307 -11.473 1.00 74.31 76 PHE A C 1
ATOM 596 O O . PHE A 1 76 ? -15.737 -3.078 -12.434 1.00 74.31 76 PHE A O 1
ATOM 603 N N . LEU A 1 77 ? -14.881 -1.230 -11.449 1.00 72.81 77 LEU A N 1
ATOM 604 C CA . LEU A 1 77 ? -14.006 -0.798 -12.529 1.00 72.81 77 LEU A CA 1
ATOM 605 C C . LEU A 1 77 ? -12.600 -0.485 -11.993 1.00 72.81 77 LEU A C 1
ATOM 607 O O . LEU A 1 77 ? -12.455 0.337 -11.096 1.00 72.81 77 LEU A O 1
ATOM 611 N N . SER A 1 78 ? -11.562 -1.088 -12.580 1.00 70.44 78 SER A N 1
ATOM 612 C CA . SER A 1 78 ? -10.164 -0.700 -12.341 1.00 70.44 78 SER A CA 1
ATOM 613 C C . SER A 1 78 ? -9.569 -0.091 -13.607 1.00 70.44 78 SER A C 1
ATOM 615 O O . SER A 1 78 ? -9.606 -0.707 -14.670 1.00 70.44 78 SER A O 1
ATOM 617 N N . LEU A 1 79 ? -9.023 1.121 -13.496 1.00 67.00 79 LEU A N 1
ATOM 618 C CA . LEU A 1 79 ? -8.264 1.804 -14.552 1.00 67.00 79 LEU A CA 1
ATOM 619 C C . LEU A 1 79 ? -6.746 1.627 -14.386 1.00 67.00 79 LEU A C 1
ATOM 621 O O . LEU A 1 79 ? -5.982 2.039 -15.258 1.00 67.00 79 LEU A O 1
ATOM 625 N N . VAL A 1 80 ? -6.317 1.017 -13.278 1.00 56.31 80 VAL A N 1
ATOM 626 C CA . VAL A 1 80 ? -4.902 0.858 -12.903 1.00 56.31 80 VAL A CA 1
ATOM 627 C C . VAL A 1 80 ? -4.444 -0.600 -13.014 1.00 56.31 80 VAL A C 1
ATOM 629 O O . VAL A 1 80 ? -3.276 -0.850 -13.308 1.00 56.31 80 VAL A O 1
ATOM 632 N N . ARG A 1 81 ? -5.344 -1.578 -12.822 1.00 58.09 81 ARG A N 1
ATOM 633 C CA . ARG A 1 81 ? -5.010 -3.011 -12.719 1.00 58.09 81 ARG A CA 1
ATOM 634 C C . ARG A 1 81 ? -5.706 -3.846 -13.800 1.00 58.09 81 ARG A C 1
ATOM 636 O O . ARG A 1 81 ? -6.853 -3.575 -14.135 1.00 58.09 81 ARG A O 1
ATOM 643 N N . ILE A 1 82 ? -5.049 -4.903 -14.298 1.00 47.28 82 ILE A N 1
ATOM 644 C CA . ILE A 1 82 ? -5.679 -5.931 -15.169 1.00 47.28 82 ILE A CA 1
ATOM 645 C C . ILE A 1 82 ? -6.022 -7.225 -14.404 1.00 47.28 82 ILE A C 1
ATOM 647 O O . ILE A 1 82 ? -6.995 -7.893 -14.730 1.00 47.28 82 ILE A O 1
ATOM 651 N N . SER A 1 83 ? -5.320 -7.539 -13.320 1.00 39.28 83 SER A N 1
ATOM 652 C CA . SER A 1 83 ? -5.734 -8.471 -12.262 1.00 39.28 83 SER A CA 1
ATOM 653 C C . SER A 1 83 ? -4.774 -8.271 -11.083 1.00 39.28 83 SER A C 1
ATOM 655 O O . SER A 1 83 ? -3.630 -7.859 -11.288 1.00 39.28 83 SER A O 1
ATOM 657 N N . GLU A 1 84 ? -5.218 -8.523 -9.852 1.00 35.16 84 GLU A N 1
ATOM 658 C CA . GLU A 1 84 ? -4.429 -8.273 -8.629 1.00 35.16 84 GLU A CA 1
ATOM 659 C C . GLU A 1 84 ? -3.154 -9.141 -8.557 1.00 35.16 84 GLU A C 1
ATOM 661 O O . GLU A 1 84 ? -2.163 -8.757 -7.942 1.00 35.16 84 GLU A O 1
ATOM 666 N N . MET A 1 85 ? -3.129 -10.276 -9.266 1.00 34.50 85 MET A N 1
ATOM 667 C CA . MET A 1 85 ? -1.986 -11.190 -9.291 1.00 34.50 85 MET A CA 1
ATOM 668 C C . MET A 1 85 ? -1.134 -11.115 -10.563 1.00 34.50 85 MET A C 1
ATOM 670 O O . MET A 1 85 ? -0.001 -11.579 -10.531 1.00 34.50 85 MET A O 1
ATOM 674 N N . ASP A 1 86 ? -1.582 -10.489 -11.656 1.00 35.44 86 ASP A N 1
ATOM 675 C CA . ASP A 1 86 ? -0.711 -10.255 -12.820 1.00 35.44 86 ASP A CA 1
ATOM 676 C C . ASP A 1 86 ? 0.372 -9.203 -12.537 1.00 35.44 86 ASP A C 1
ATOM 678 O O . ASP A 1 86 ? 1.440 -9.265 -13.150 1.00 35.44 86 ASP A O 1
ATOM 682 N N . SER A 1 87 ? 0.149 -8.276 -11.594 1.00 34.53 87 SER A N 1
ATOM 683 C CA . SER A 1 87 ? 1.180 -7.323 -11.150 1.00 34.53 87 SER A CA 1
ATOM 684 C C . SER A 1 87 ? 2.210 -7.966 -10.211 1.00 34.53 87 SER A C 1
ATOM 686 O O . SER A 1 87 ? 3.374 -7.564 -10.198 1.00 34.53 87 SER A O 1
ATOM 688 N N . ILE A 1 88 ? 1.802 -9.007 -9.477 1.00 34.09 88 ILE A N 1
ATOM 689 C CA . ILE A 1 88 ? 2.631 -9.719 -8.495 1.00 34.09 88 ILE A CA 1
ATOM 690 C C . ILE A 1 88 ? 3.377 -10.901 -9.144 1.00 34.09 88 ILE A C 1
ATOM 692 O O . ILE A 1 88 ? 4.557 -11.111 -8.864 1.00 34.09 88 ILE A O 1
ATOM 696 N N . LEU A 1 89 ? 2.732 -11.647 -10.052 1.00 32.03 89 LEU A N 1
ATOM 697 C CA . LEU A 1 89 ? 3.282 -12.860 -10.671 1.00 32.03 89 LEU A CA 1
ATOM 698 C C . LEU A 1 89 ? 4.058 -12.620 -11.971 1.00 32.03 89 LEU A C 1
ATOM 700 O O . LEU A 1 89 ? 4.969 -13.396 -12.258 1.00 32.03 89 LEU A O 1
ATOM 704 N N . ASN A 1 90 ? 3.769 -11.577 -12.762 1.00 34.53 90 ASN A N 1
ATOM 705 C CA . ASN A 1 90 ? 4.470 -11.425 -14.045 1.00 34.53 90 ASN A CA 1
ATOM 706 C C . ASN A 1 90 ? 5.880 -10.818 -13.932 1.00 34.53 90 ASN A C 1
ATOM 708 O O . ASN A 1 90 ? 6.684 -11.054 -14.835 1.00 34.53 90 ASN A O 1
ATOM 712 N N . TYR A 1 91 ? 6.237 -10.068 -12.875 1.00 34.66 91 TYR A N 1
ATOM 713 C CA . TYR A 1 91 ? 7.566 -9.429 -12.799 1.00 34.66 91 TYR A CA 1
ATOM 714 C C . TYR A 1 91 ? 8.127 -9.275 -11.380 1.00 34.66 91 TYR A C 1
ATOM 716 O O . TYR A 1 91 ? 8.061 -8.190 -10.807 1.00 34.66 91 TYR A O 1
ATOM 724 N N . PRO A 1 92 ? 8.846 -10.284 -10.856 1.00 38.41 92 PRO A N 1
ATOM 725 C CA . PRO A 1 92 ? 9.519 -10.141 -9.572 1.00 38.41 92 PRO A CA 1
ATOM 726 C C . PRO A 1 92 ? 10.626 -9.064 -9.603 1.00 38.41 92 PRO A C 1
ATOM 728 O O . PRO A 1 92 ? 10.757 -8.296 -8.659 1.00 38.41 92 PRO A O 1
ATOM 731 N N . LYS A 1 93 ? 11.411 -8.914 -10.685 1.00 34.47 93 LYS A N 1
ATOM 732 C CA . LYS A 1 93 ? 12.652 -8.091 -10.679 1.00 34.47 93 LYS A CA 1
ATOM 733 C C . LYS A 1 93 ? 12.773 -6.976 -11.740 1.00 34.47 93 LYS A C 1
ATOM 735 O O . LYS A 1 93 ? 13.903 -6.608 -12.055 1.00 34.47 93 LYS A O 1
ATOM 740 N N . ARG A 1 94 ? 11.701 -6.467 -12.373 1.00 33.88 94 ARG A N 1
ATOM 741 C CA . ARG A 1 94 ? 11.796 -5.319 -13.321 1.00 33.88 94 ARG A CA 1
ATOM 742 C C . ARG A 1 94 ? 10.494 -4.519 -13.429 1.00 33.88 94 ARG A C 1
ATOM 744 O O . ARG A 1 94 ? 9.572 -4.939 -14.115 1.00 33.88 94 ARG A O 1
ATOM 751 N N . MET A 1 95 ? 10.483 -3.329 -12.845 1.00 39.75 95 MET A N 1
ATOM 752 C CA . MET A 1 95 ? 9.314 -2.452 -12.691 1.00 39.75 95 MET A CA 1
ATOM 753 C C . MET A 1 95 ? 8.921 -1.593 -13.911 1.00 39.75 95 MET A C 1
ATOM 755 O O . MET A 1 95 ? 8.073 -0.717 -13.793 1.00 39.75 95 MET A O 1
ATOM 759 N N . ASP A 1 96 ? 9.504 -1.803 -15.091 1.00 33.00 96 ASP A N 1
ATOM 760 C CA . ASP A 1 96 ? 9.443 -0.804 -16.176 1.00 33.00 96 ASP A CA 1
ATOM 761 C C . ASP A 1 96 ? 8.790 -1.270 -17.480 1.00 33.00 96 ASP A C 1
ATOM 763 O O . ASP A 1 96 ? 9.103 -0.756 -18.557 1.00 33.00 96 ASP A O 1
ATOM 767 N N . LYS A 1 97 ? 7.904 -2.273 -17.441 1.00 32.44 97 LYS A N 1
ATOM 768 C CA . LYS A 1 97 ? 7.218 -2.681 -18.679 1.00 32.44 97 LYS A CA 1
ATOM 769 C C . LYS A 1 97 ? 5.718 -2.939 -18.644 1.00 32.44 97 LYS A C 1
ATOM 771 O O . LYS A 1 97 ? 5.189 -3.130 -19.733 1.00 32.44 97 LYS A O 1
ATOM 776 N N . PHE A 1 98 ? 5.025 -2.942 -17.506 1.00 32.75 98 PHE A N 1
ATOM 777 C CA . PHE A 1 98 ? 3.632 -3.424 -17.514 1.00 32.75 98 PHE A CA 1
ATOM 778 C C . PHE A 1 98 ? 2.637 -2.691 -16.608 1.00 32.75 98 PHE A C 1
ATOM 780 O O . PHE A 1 98 ? 1.524 -3.171 -16.440 1.00 32.75 98 PHE A O 1
ATOM 787 N N . SER A 1 99 ? 2.956 -1.484 -16.143 1.00 38.25 99 SER A N 1
ATOM 788 C CA . SER A 1 99 ? 1.939 -0.436 -16.037 1.00 38.25 99 SER A CA 1
ATOM 789 C C . SER A 1 99 ? 2.224 0.577 -17.139 1.00 38.25 99 SER A C 1
ATOM 791 O O . SER A 1 99 ? 2.929 1.562 -16.964 1.00 38.25 99 SER A O 1
ATOM 793 N N . ASP A 1 100 ? 1.753 0.277 -18.346 1.00 39.03 100 ASP A N 1
ATOM 794 C CA . ASP A 1 100 ? 1.501 1.338 -19.314 1.00 39.03 100 ASP A CA 1
ATOM 795 C C . ASP A 1 100 ? 0.065 1.777 -19.031 1.00 39.03 100 ASP A C 1
ATOM 797 O O . ASP A 1 100 ? -0.832 1.169 -19.600 1.00 39.03 100 ASP A O 1
ATOM 801 N N . PRO A 1 101 ? -0.217 2.734 -18.127 1.00 42.66 101 PRO A N 1
ATOM 802 C CA . PRO A 1 101 ? -1.591 3.151 -17.848 1.00 42.66 101 PRO A CA 1
ATOM 803 C C . PRO A 1 101 ? -2.325 3.532 -19.139 1.00 42.66 101 PRO A C 1
ATOM 805 O O . PRO A 1 101 ? -3.518 3.284 -19.257 1.00 42.66 101 PRO A O 1
ATOM 808 N N . MET A 1 102 ? -1.611 4.003 -20.170 1.00 37.06 102 MET A N 1
ATOM 809 C CA . MET A 1 102 ? -2.171 4.247 -21.501 1.00 37.06 102 MET A CA 1
ATOM 810 C C . MET A 1 102 ? -2.404 2.964 -22.306 1.00 37.06 102 MET A C 1
ATOM 812 O O . MET A 1 102 ? -3.394 2.876 -23.022 1.00 37.06 102 MET A O 1
ATOM 816 N N . GLY A 1 103 ? -1.541 1.962 -22.198 1.00 37.84 103 GLY A N 1
ATOM 817 C CA . GLY A 1 103 ? -1.689 0.623 -22.778 1.00 37.84 103 GLY A CA 1
ATOM 818 C C . GLY A 1 103 ? -2.773 -0.216 -22.098 1.00 37.84 103 GLY A C 1
ATOM 819 O O . GLY A 1 103 ? -3.500 -0.923 -22.785 1.00 37.84 103 GLY A O 1
ATOM 820 N N . LEU A 1 104 ? -2.929 -0.077 -20.780 1.00 44.88 104 LEU A N 1
ATOM 821 C CA . LEU A 1 104 ? -3.961 -0.670 -19.929 1.00 44.88 104 LEU A CA 1
ATOM 822 C C . LEU A 1 104 ? -5.299 0.022 -20.171 1.00 44.88 104 LEU A C 1
ATOM 824 O O . LEU A 1 104 ? -6.280 -0.653 -20.442 1.00 44.88 104 LEU A O 1
ATOM 828 N N . ARG A 1 105 ? -5.327 1.358 -20.226 1.00 43.91 105 ARG A N 1
ATOM 829 C CA . ARG A 1 105 ? -6.482 2.129 -20.699 1.00 43.91 105 ARG A CA 1
ATOM 830 C C . ARG A 1 105 ? -6.836 1.739 -22.126 1.00 43.91 105 ARG A C 1
ATOM 832 O O . ARG A 1 105 ? -8.008 1.552 -22.403 1.00 43.91 105 ARG A O 1
ATOM 839 N N . ARG A 1 106 ? -5.859 1.541 -23.019 1.00 41.84 106 ARG A N 1
ATOM 840 C CA . ARG A 1 106 ? -6.087 1.022 -24.378 1.00 41.84 106 ARG A CA 1
ATOM 841 C C . ARG A 1 106 ? -6.548 -0.426 -24.391 1.00 41.84 106 ARG A C 1
ATOM 843 O O . ARG A 1 106 ? -7.288 -0.735 -25.302 1.00 41.84 106 ARG A O 1
ATOM 850 N N . ALA A 1 107 ? -6.139 -1.288 -23.460 1.00 39.06 107 ALA A N 1
ATOM 851 C CA . ALA A 1 107 ? -6.507 -2.705 -23.391 1.00 39.06 107 ALA A CA 1
ATOM 852 C C . ALA A 1 107 ? -7.864 -2.928 -22.714 1.00 39.06 107 ALA A C 1
ATOM 854 O O . ALA A 1 107 ? -8.641 -3.720 -23.217 1.00 39.06 107 ALA A O 1
ATOM 855 N N . TYR A 1 108 ? -8.187 -2.178 -21.660 1.00 44.94 108 TYR A N 1
ATOM 856 C CA . TYR A 1 108 ? -9.531 -2.040 -21.098 1.00 44.94 108 TYR A CA 1
ATOM 857 C C . TYR A 1 108 ? -10.465 -1.439 -22.138 1.00 44.94 108 TYR A C 1
ATOM 859 O O . TYR A 1 108 ? -11.510 -2.006 -22.429 1.00 44.94 108 TYR A O 1
ATOM 867 N N . MET A 1 109 ? -10.047 -0.347 -22.789 1.00 42.94 109 MET A N 1
ATOM 868 C CA . MET A 1 109 ? -10.753 0.139 -23.963 1.00 42.94 109 MET A CA 1
ATOM 869 C C . MET A 1 109 ? -10.782 -0.960 -25.020 1.00 42.94 109 MET A C 1
ATOM 871 O O . MET A 1 109 ? -11.822 -1.176 -25.567 1.00 42.94 109 MET A O 1
ATOM 875 N N . LYS A 1 110 ? -9.759 -1.768 -25.276 1.00 40.53 110 LYS A N 1
ATOM 876 C CA . LYS A 1 110 ? -9.840 -2.882 -26.240 1.00 40.53 110 LYS A CA 1
ATOM 877 C C . LYS A 1 110 ? -10.792 -4.004 -25.793 1.00 40.53 110 LYS A C 1
ATOM 879 O O . LYS A 1 110 ? -11.398 -4.641 -26.634 1.00 40.53 110 LYS A O 1
ATOM 884 N N . GLU A 1 111 ? -10.959 -4.253 -24.503 1.00 41.50 111 GLU A N 1
ATOM 885 C CA . GLU A 1 111 ? -11.838 -5.291 -23.958 1.00 41.50 111 GLU A CA 1
ATOM 886 C C . GLU A 1 111 ? -13.304 -4.835 -23.940 1.00 41.50 111 GLU A C 1
ATOM 888 O O . GLU A 1 111 ? -14.200 -5.550 -24.392 1.00 41.50 111 GLU A O 1
ATOM 893 N N . VAL A 1 112 ? -13.536 -3.600 -23.496 1.00 45.59 112 VAL A N 1
ATOM 894 C CA . VAL A 1 112 ? -14.834 -2.909 -23.480 1.00 45.59 112 VAL A CA 1
ATOM 895 C C . VAL A 1 112 ? -15.254 -2.433 -24.866 1.00 45.59 112 VAL A C 1
ATOM 897 O O . VAL A 1 112 ? -16.438 -2.409 -25.182 1.00 45.59 112 VAL A O 1
ATOM 900 N N . LEU A 1 113 ? -14.287 -2.052 -25.692 1.00 40.72 113 LEU A N 1
ATOM 901 C CA . LEU A 1 113 ? -14.451 -1.696 -27.093 1.00 40.72 113 LEU A CA 1
ATOM 902 C C . LEU A 1 113 ? -14.260 -2.972 -27.918 1.00 40.72 113 LEU A C 1
ATOM 904 O O . LEU A 1 113 ? -15.219 -3.693 -28.076 1.00 40.72 113 LEU A O 1
ATOM 908 N N . GLU A 1 114 ? -13.088 -3.348 -28.423 1.00 37.69 114 GLU A N 1
ATOM 909 C CA . GLU A 1 114 ? -12.958 -4.455 -29.400 1.00 37.69 114 GLU A CA 1
ATOM 910 C C . GLU A 1 114 ? -13.524 -5.840 -29.004 1.00 37.69 114 GLU A C 1
ATOM 912 O O . GLU A 1 114 ? -14.199 -6.446 -29.836 1.00 37.69 114 GLU A O 1
ATOM 917 N N . THR A 1 115 ? -13.298 -6.384 -27.802 1.00 40.69 115 THR A N 1
ATOM 918 C CA . THR A 1 115 ? -13.799 -7.733 -27.445 1.00 40.69 115 THR A CA 1
ATOM 919 C C . THR A 1 115 ? -15.313 -7.709 -27.240 1.00 40.69 115 THR A C 1
ATOM 921 O O . THR A 1 115 ? -16.045 -8.493 -27.840 1.00 40.69 115 THR A O 1
ATOM 924 N N . SER A 1 116 ? -15.822 -6.726 -26.500 1.00 39.22 116 SER A N 1
ATOM 925 C CA . SER A 1 116 ? -17.265 -6.512 -26.366 1.00 39.22 116 SER A CA 1
ATOM 926 C C . SER A 1 116 ? -17.913 -6.118 -27.703 1.00 39.22 116 SER A C 1
ATOM 928 O O . SER A 1 116 ? -19.040 -6.517 -27.960 1.00 39.22 116 SER A O 1
ATOM 930 N N . PHE A 1 117 ? -17.215 -5.416 -28.603 1.00 40.56 117 PHE A N 1
ATOM 931 C CA . PHE A 1 117 ? -17.699 -4.993 -29.929 1.00 40.56 117 PHE A CA 1
ATOM 932 C C . PHE A 1 117 ? -17.694 -6.104 -30.972 1.00 40.56 117 PHE A C 1
ATOM 934 O O . PHE A 1 117 ? -18.565 -6.107 -31.843 1.00 40.56 117 PHE A O 1
ATOM 941 N N . THR A 1 118 ? -16.749 -7.039 -30.893 1.00 39.72 118 THR A N 1
ATOM 942 C CA . THR A 1 118 ? -16.726 -8.231 -31.752 1.00 39.72 118 THR A CA 1
ATOM 943 C C . THR A 1 118 ? -17.842 -9.204 -31.367 1.00 39.72 118 THR A C 1
ATOM 945 O O . THR A 1 118 ? -18.505 -9.728 -32.260 1.00 39.72 118 THR A O 1
ATOM 948 N N . PHE A 1 119 ? -18.153 -9.358 -30.071 1.00 43.09 119 PHE A N 1
ATOM 949 C CA . PHE A 1 119 ? -19.318 -10.132 -29.606 1.00 43.09 119 PHE A CA 1
ATOM 950 C C . PHE A 1 119 ? -20.658 -9.387 -29.768 1.00 43.09 119 PHE A C 1
ATOM 952 O O . PHE A 1 119 ? -21.649 -9.996 -30.161 1.00 43.09 119 PHE A O 1
ATOM 959 N N . CYS A 1 120 ? -20.702 -8.060 -29.588 1.00 41.22 120 CYS A N 1
ATOM 960 C CA . CYS A 1 120 ? -21.863 -7.207 -29.911 1.00 41.22 120 CYS A CA 1
ATOM 961 C C . CYS A 1 120 ? -21.994 -6.924 -31.423 1.00 41.22 120 CYS A C 1
ATOM 963 O O . CYS A 1 120 ? -22.671 -5.977 -31.836 1.00 41.22 120 CYS A O 1
ATOM 965 N N . GLY A 1 121 ? -21.340 -7.733 -32.265 1.00 41.06 121 GLY A N 1
ATOM 966 C CA . GLY A 1 121 ? -21.193 -7.556 -33.708 1.00 41.06 121 GLY A CA 1
ATOM 967 C C . GLY A 1 121 ? -22.500 -7.419 -34.499 1.00 41.06 121 GLY A C 1
ATOM 968 O O . GLY A 1 121 ? -22.444 -6.951 -35.632 1.00 41.06 121 GLY A O 1
ATOM 969 N N . TYR A 1 122 ? -23.663 -7.700 -33.904 1.00 45.91 122 TYR A N 1
ATOM 970 C CA . TYR A 1 122 ? -24.971 -7.621 -34.566 1.00 45.91 122 TYR A CA 1
ATOM 971 C C . TYR A 1 122 ? -25.918 -6.514 -34.062 1.00 45.91 122 TYR A C 1
ATOM 973 O O . TYR A 1 122 ? -26.998 -6.368 -34.625 1.00 45.91 122 TYR A O 1
ATOM 981 N N . ALA A 1 123 ? -25.539 -5.696 -33.069 1.00 48.22 123 ALA A N 1
ATOM 982 C CA . ALA A 1 123 ? -26.391 -4.610 -32.560 1.00 48.22 123 ALA A CA 1
ATOM 983 C C . ALA A 1 123 ? -25.624 -3.278 -32.481 1.00 48.22 123 ALA A C 1
ATOM 985 O O . ALA A 1 123 ? -24.857 -3.021 -31.553 1.00 48.22 123 ALA A O 1
ATOM 986 N N . GLU A 1 124 ? -25.834 -2.413 -33.474 1.00 43.50 124 GLU A N 1
ATOM 987 C CA . GLU A 1 124 ? -25.206 -1.087 -33.599 1.00 43.50 124 GLU A CA 1
ATOM 988 C C . GLU A 1 124 ? -25.519 -0.152 -32.407 1.00 43.50 124 GLU A C 1
ATOM 990 O O . GLU A 1 124 ? -24.712 0.706 -32.049 1.00 43.50 124 GLU A O 1
ATOM 995 N N . GLU A 1 125 ? -26.656 -0.371 -31.743 1.00 45.84 125 GLU A N 1
ATOM 996 C CA . GLU A 1 125 ? -27.144 0.394 -30.587 1.00 45.84 125 GLU A CA 1
ATOM 997 C C . GLU A 1 125 ? -26.361 0.103 -29.297 1.00 45.84 125 GLU A C 1
ATOM 999 O O . GLU A 1 125 ? -26.063 1.021 -28.531 1.00 45.84 125 GLU A O 1
ATOM 1004 N N . ALA A 1 126 ? -25.941 -1.151 -29.082 1.00 44.22 126 ALA A N 1
ATOM 1005 C CA . ALA A 1 126 ? -25.086 -1.515 -27.953 1.00 44.22 126 ALA A CA 1
ATOM 1006 C C . ALA A 1 126 ? -23.717 -0.829 -28.072 1.00 44.22 126 ALA A C 1
ATOM 1008 O O . ALA A 1 126 ? -23.198 -0.321 -27.083 1.00 44.22 126 ALA A O 1
ATOM 1009 N N . ARG A 1 127 ? -23.171 -0.714 -29.293 1.00 46.53 127 ARG A N 1
ATOM 1010 C CA . ARG A 1 127 ? -21.860 -0.090 -29.557 1.00 46.53 127 ARG A CA 1
ATOM 1011 C C . ARG A 1 127 ? -21.796 1.381 -29.143 1.00 46.53 127 ARG A C 1
ATOM 1013 O O . ARG A 1 127 ? -20.761 1.818 -28.648 1.00 46.53 127 ARG A O 1
ATOM 1020 N N . ARG A 1 128 ? -22.885 2.137 -29.329 1.00 47.66 128 ARG A N 1
ATOM 1021 C CA . ARG A 1 128 ? -22.956 3.557 -28.943 1.00 47.66 128 ARG A CA 1
ATOM 1022 C C . ARG A 1 128 ? -23.027 3.723 -27.420 1.00 47.66 128 ARG A C 1
ATOM 1024 O O . ARG A 1 128 ? -22.299 4.536 -26.879 1.00 47.66 128 ARG A O 1
ATOM 1031 N N . SER A 1 129 ? -23.736 2.850 -26.697 1.00 45.66 129 SER A N 1
ATOM 1032 C CA . SER A 1 129 ? -23.843 2.917 -25.220 1.00 45.66 129 SER A CA 1
ATOM 1033 C C . SER A 1 129 ? -22.515 2.817 -24.438 1.00 45.66 129 SER A C 1
ATOM 1035 O O . SER A 1 129 ? -22.455 3.196 -23.269 1.00 45.66 129 SER A O 1
ATOM 1037 N N . PHE A 1 130 ? -21.440 2.332 -25.068 1.00 44.19 130 PHE A N 1
ATOM 1038 C CA . PHE A 1 130 ? -20.091 2.262 -24.486 1.00 44.19 130 PHE A CA 1
ATOM 1039 C C . PHE A 1 130 ? -19.220 3.496 -24.798 1.00 44.19 130 PHE A C 1
ATOM 1041 O O . PHE A 1 130 ? -18.063 3.557 -24.378 1.00 44.19 130 PHE A O 1
ATOM 1048 N N . SER A 1 131 ? -19.747 4.472 -25.544 1.00 46.03 131 SER A N 1
ATOM 1049 C CA . SER A 1 131 ? -19.049 5.692 -25.955 1.00 46.03 131 SER A CA 1
ATOM 1050 C C . SER A 1 131 ? -19.252 6.839 -24.946 1.00 46.03 131 SER A C 1
ATOM 1052 O O . SER A 1 131 ? -20.196 6.848 -24.160 1.00 46.03 131 SER A O 1
ATOM 1054 N N . SER A 1 132 ? -18.300 7.779 -24.891 1.00 46.78 132 SER A N 1
ATOM 1055 C CA . SER A 1 132 ? -18.279 8.874 -23.906 1.00 46.78 132 SER A CA 1
ATOM 1056 C C . SER A 1 132 ? -19.513 9.790 -24.032 1.00 46.78 132 SER A C 1
ATOM 1058 O O . SER A 1 132 ? -19.797 10.236 -25.145 1.00 46.78 132 SER A O 1
ATOM 1060 N N . PRO A 1 133 ? -20.163 10.194 -22.920 1.00 46.22 133 PRO A N 1
ATOM 1061 C CA . PRO A 1 133 ? -21.375 11.029 -22.936 1.00 46.22 133 PRO A CA 1
ATOM 1062 C C . PRO A 1 133 ? -21.163 12.461 -23.468 1.00 46.22 133 PRO A C 1
ATOM 1064 O O . PRO A 1 133 ? -22.118 13.201 -23.657 1.00 46.22 133 PRO A O 1
ATOM 1067 N N . GLN A 1 134 ? -19.918 12.888 -23.709 1.00 44.19 134 GLN A N 1
ATOM 1068 C CA . GLN A 1 134 ? -19.585 14.277 -24.064 1.00 44.19 134 GLN A CA 1
ATOM 1069 C C . GLN A 1 134 ? -19.677 14.620 -25.558 1.00 44.19 134 GLN A C 1
ATOM 1071 O O . GLN A 1 134 ? -19.398 15.761 -25.930 1.00 44.19 134 GLN A O 1
ATOM 1076 N N . LYS A 1 135 ? -20.062 13.690 -26.441 1.00 45.16 135 LYS A N 1
ATOM 1077 C CA . LYS A 1 135 ? -20.449 14.103 -27.797 1.00 45.16 135 LYS A CA 1
ATOM 1078 C C . LYS A 1 135 ? -21.844 14.720 -27.730 1.00 45.16 135 LYS A C 1
ATOM 1080 O O . LYS A 1 135 ? -22.785 14.064 -27.293 1.00 45.16 135 LYS A O 1
ATOM 1085 N N . LEU A 1 136 ? -21.941 15.971 -28.189 1.00 38.59 136 LEU A N 1
ATOM 1086 C CA . LEU A 1 136 ? -23.138 16.825 -28.191 1.00 38.59 136 LEU A CA 1
ATOM 1087 C C . LEU A 1 136 ? -24.375 16.198 -28.881 1.00 38.59 136 LEU A C 1
ATOM 1089 O O . LEU A 1 136 ? -25.47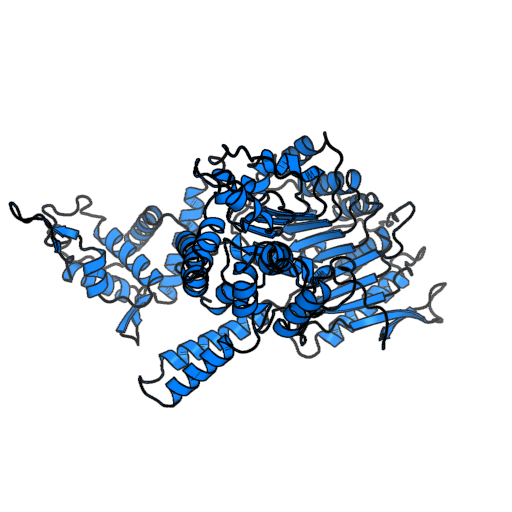0 16.720 -28.725 1.00 38.59 136 LEU A O 1
ATOM 1093 N N . ASP A 1 137 ? -24.198 15.074 -29.584 1.00 42.28 137 ASP A N 1
ATOM 1094 C CA . ASP A 1 137 ? -25.231 14.338 -30.325 1.00 42.28 137 ASP A CA 1
ATOM 1095 C C . ASP A 1 137 ? -25.521 12.932 -29.750 1.00 42.28 137 ASP A C 1
ATOM 1097 O O . ASP A 1 137 ? -26.029 12.060 -30.460 1.00 42.28 137 ASP A O 1
ATOM 1101 N N . SER A 1 138 ? -25.171 12.654 -28.488 1.00 47.44 138 SER A N 1
ATOM 1102 C CA . SER A 1 138 ? -25.552 11.380 -27.858 1.00 47.44 138 SER A CA 1
ATOM 1103 C C . SER A 1 138 ? -27.042 11.383 -27.497 1.00 47.44 138 SER A C 1
ATOM 1105 O O . SER A 1 138 ? -27.570 12.314 -26.888 1.00 47.44 138 SER A O 1
ATOM 1107 N N . SER A 1 139 ? -27.765 10.347 -27.923 1.00 53.09 139 SER A N 1
ATOM 1108 C CA . SER A 1 139 ? -29.193 10.206 -27.606 1.00 53.09 139 SER A CA 1
ATOM 1109 C C . SER A 1 139 ? -29.397 10.015 -26.094 1.00 53.09 139 SER A C 1
ATOM 1111 O O . SER A 1 139 ? -28.565 9.386 -25.443 1.00 53.09 139 SER A O 1
ATOM 1113 N N . LEU A 1 140 ? -30.529 10.460 -25.526 1.00 48.94 140 LEU A N 1
ATOM 1114 C CA . LEU A 1 140 ? -30.896 10.198 -24.113 1.00 48.94 140 LEU A CA 1
ATOM 1115 C C . LEU A 1 140 ? -30.774 8.703 -23.735 1.00 48.94 140 LEU A C 1
ATOM 1117 O O . LEU A 1 140 ? -30.445 8.355 -22.605 1.00 48.94 140 LEU A O 1
ATOM 1121 N N . TYR A 1 141 ? -30.976 7.817 -24.715 1.00 48.59 141 TYR A N 1
ATOM 1122 C CA . TYR A 1 141 ? -30.802 6.369 -24.604 1.00 48.59 141 TYR A CA 1
ATOM 1123 C C . TYR A 1 141 ? -29.352 5.937 -24.299 1.00 48.59 141 TYR A C 1
ATOM 1125 O O . TYR A 1 141 ? -29.135 5.007 -23.523 1.00 48.59 141 TYR A O 1
ATOM 1133 N N . GLU A 1 142 ? -28.365 6.621 -24.882 1.00 53.72 142 GLU A N 1
ATOM 1134 C CA . GLU A 1 142 ? -26.927 6.376 -24.696 1.00 53.72 142 GLU A CA 1
ATOM 1135 C C . GLU A 1 142 ? -26.458 6.842 -23.310 1.00 53.72 142 GLU A C 1
ATOM 1137 O O . GLU A 1 142 ? -25.626 6.189 -22.679 1.00 53.72 142 GLU A O 1
ATOM 1142 N N . HIS A 1 143 ? -27.062 7.921 -22.801 1.00 58.59 143 HIS A N 1
ATOM 1143 C CA . HIS A 1 143 ? -26.758 8.470 -21.484 1.00 58.59 143 HIS A CA 1
ATOM 1144 C C . HIS A 1 143 ? -27.240 7.562 -20.345 1.00 58.59 143 HIS A C 1
ATOM 1146 O O . HIS A 1 143 ? -26.482 7.327 -19.410 1.00 58.59 143 HIS A O 1
ATOM 1152 N N . ASP A 1 144 ? -28.453 7.002 -20.420 1.00 60.78 144 ASP A N 1
ATOM 1153 C CA . ASP A 1 144 ? -29.032 6.188 -19.334 1.00 60.78 144 ASP A CA 1
ATOM 1154 C C . ASP A 1 144 ? -28.437 4.774 -19.229 1.00 60.78 144 ASP A C 1
ATOM 1156 O O . ASP A 1 144 ? -28.372 4.207 -18.134 1.00 60.78 144 ASP A O 1
ATOM 1160 N N . LEU A 1 145 ? -27.993 4.196 -20.350 1.00 61.59 145 LEU A N 1
ATOM 1161 C CA . LEU A 1 145 ? -27.486 2.816 -20.428 1.00 61.59 145 LEU A CA 1
ATOM 1162 C C . LEU A 1 145 ? -25.956 2.705 -20.431 1.00 61.59 145 LEU A C 1
ATOM 1164 O O . LEU A 1 145 ? -25.425 1.595 -20.558 1.00 61.59 145 LEU A O 1
ATOM 1168 N N . SER A 1 146 ? -25.254 3.828 -20.260 1.00 65.81 146 SER A N 1
ATOM 1169 C CA . SER A 1 146 ? -23.796 3.854 -20.158 1.00 65.81 146 SER A CA 1
ATOM 1170 C C . SER A 1 146 ? -23.289 2.955 -19.026 1.00 65.81 146 SER A C 1
ATOM 1172 O O . SER A 1 146 ? -23.861 2.947 -17.933 1.00 65.81 146 SER A O 1
ATOM 1174 N N . ILE A 1 147 ? -22.176 2.235 -19.256 1.00 68.00 147 ILE A N 1
ATOM 1175 C CA . ILE A 1 147 ? -21.483 1.454 -18.206 1.00 68.00 147 ILE A CA 1
ATOM 1176 C C . ILE A 1 147 ? -21.282 2.310 -16.956 1.00 68.00 147 ILE A C 1
ATOM 1178 O O . ILE A 1 147 ? -21.493 1.832 -15.843 1.00 68.00 147 ILE A O 1
ATOM 1182 N N . ASN A 1 148 ? -20.894 3.572 -17.140 1.00 69.69 148 ASN A N 1
ATOM 1183 C CA . ASN A 1 148 ? -20.472 4.434 -16.044 1.00 69.69 148 ASN A CA 1
ATOM 1184 C C . ASN A 1 148 ? -21.587 4.676 -15.009 1.00 69.69 148 ASN A C 1
ATOM 1186 O O . ASN A 1 148 ? -21.288 4.918 -13.843 1.00 69.69 148 ASN A O 1
ATOM 1190 N N . ASN A 1 149 ? -22.862 4.530 -15.394 1.00 75.31 149 ASN A N 1
ATOM 1191 C CA . ASN A 1 149 ? -24.008 4.632 -14.483 1.00 75.31 149 ASN A CA 1
ATOM 1192 C C . ASN A 1 149 ? -24.155 3.433 -13.537 1.00 75.31 149 ASN A C 1
ATOM 1194 O O . ASN A 1 149 ? -24.907 3.507 -12.561 1.00 75.31 149 ASN A O 1
ATOM 1198 N N . TYR A 1 150 ? -23.504 2.314 -13.848 1.00 75.06 150 TYR A N 1
ATOM 1199 C CA . TYR A 1 150 ? -23.519 1.090 -13.048 1.00 75.06 150 TYR A CA 1
ATOM 1200 C C . TYR A 1 150 ? -22.263 0.944 -12.179 1.00 75.06 150 TYR A C 1
ATOM 1202 O O . TYR A 1 150 ? -22.270 0.153 -11.235 1.00 75.06 150 TYR A O 1
ATOM 1210 N N . VAL A 1 151 ? -21.214 1.724 -12.459 1.00 77.00 151 VAL A N 1
ATOM 1211 C CA . VAL A 1 151 ? -19.968 1.713 -11.688 1.00 77.00 151 VAL A CA 1
ATOM 1212 C C . VAL A 1 151 ? -20.213 2.308 -10.306 1.00 77.00 151 VAL A C 1
ATOM 1214 O O . VAL A 1 151 ? -20.618 3.460 -10.159 1.00 77.00 151 VAL A O 1
ATOM 1217 N N . THR A 1 152 ? -19.943 1.502 -9.284 1.00 83.38 152 THR A N 1
ATOM 1218 C CA . THR A 1 152 ? -20.034 1.888 -7.868 1.00 83.38 152 THR A CA 1
ATOM 1219 C C . THR A 1 152 ? -18.670 1.879 -7.187 1.00 83.38 152 THR A C 1
ATOM 1221 O O . THR A 1 152 ? -18.486 2.608 -6.216 1.00 83.38 152 THR A O 1
ATOM 1224 N N . HIS A 1 153 ? -17.720 1.099 -7.708 1.00 83.00 153 HIS A N 1
ATOM 1225 C CA . HIS A 1 153 ? -16.349 0.990 -7.224 1.00 83.00 153 HIS A CA 1
ATOM 1226 C C . HIS A 1 153 ? -15.383 1.343 -8.354 1.00 83.00 153 HIS A C 1
ATOM 1228 O O . HIS A 1 153 ? -15.447 0.727 -9.420 1.00 83.00 153 HIS A O 1
ATOM 1234 N N . LEU A 1 154 ? -14.500 2.310 -8.116 1.00 81.12 154 LEU A N 1
ATOM 1235 C CA . LEU A 1 154 ? -13.493 2.756 -9.073 1.00 81.12 154 LEU A CA 1
ATOM 1236 C C . LEU A 1 154 ? -12.099 2.690 -8.450 1.00 81.12 154 LEU A C 1
ATOM 1238 O O . LEU A 1 154 ? -11.867 3.277 -7.395 1.00 81.12 154 LEU A O 1
ATOM 1242 N N . GLU A 1 155 ? -11.167 2.035 -9.135 1.00 80.31 155 GLU A N 1
ATOM 1243 C CA . GLU A 1 155 ? -9.732 2.165 -8.874 1.00 80.31 155 GLU A CA 1
ATOM 1244 C C . GLU A 1 155 ? -9.081 2.985 -9.991 1.00 80.31 155 GLU A C 1
ATOM 1246 O O . GLU A 1 155 ? -9.266 2.683 -11.173 1.00 80.31 155 GLU A O 1
ATOM 1251 N N . ALA A 1 156 ? -8.328 4.021 -9.637 1.00 76.25 156 ALA A N 1
ATOM 1252 C CA . ALA A 1 156 ? -7.810 5.006 -10.584 1.00 76.25 156 ALA A CA 1
ATOM 1253 C C . ALA A 1 156 ? -6.431 5.551 -10.176 1.00 76.25 156 ALA A C 1
ATOM 1255 O O . ALA A 1 156 ? -6.050 5.459 -9.011 1.00 76.25 156 ALA A O 1
ATOM 1256 N N . SER A 1 157 ? -5.695 6.115 -11.140 1.00 75.62 157 SER A N 1
ATOM 1257 C CA . SER A 1 157 ? -4.501 6.931 -10.884 1.00 75.62 157 SER A CA 1
ATOM 1258 C C . SER A 1 157 ? -4.897 8.364 -10.513 1.00 75.62 157 SER A C 1
ATOM 1260 O O . SER A 1 157 ? -6.060 8.760 -10.678 1.00 75.62 157 SER A O 1
ATOM 1262 N N . ASN A 1 158 ? -3.936 9.178 -10.069 1.00 75.69 158 ASN A N 1
ATOM 1263 C CA . ASN A 1 158 ? -4.189 10.586 -9.750 1.00 75.69 158 ASN A CA 1
ATOM 1264 C C . ASN A 1 158 ? -4.635 11.404 -10.980 1.00 75.69 158 ASN A C 1
ATOM 1266 O O . ASN A 1 158 ? -5.270 12.448 -10.828 1.00 75.69 158 ASN A O 1
ATOM 1270 N N . ASP A 1 159 ? -4.386 10.924 -12.205 1.00 69.44 159 ASP A N 1
ATOM 1271 C CA . ASP A 1 159 ? -4.806 11.575 -13.459 1.00 69.44 159 ASP A CA 1
ATOM 1272 C C . ASP A 1 159 ? -6.316 11.842 -13.526 1.00 69.44 159 ASP A C 1
ATOM 1274 O O . ASP A 1 159 ? -6.768 12.839 -14.098 1.00 69.44 159 ASP A O 1
ATOM 1278 N N . VAL A 1 160 ? -7.116 10.965 -12.914 1.00 70.06 160 VAL A N 1
ATOM 1279 C CA . VAL A 1 160 ? -8.582 11.068 -12.907 1.00 70.06 160 VAL A CA 1
ATOM 1280 C C . VAL A 1 160 ? -9.050 12.320 -12.150 1.00 70.06 160 VAL A C 1
ATOM 1282 O O . VAL A 1 160 ? -10.104 12.877 -12.479 1.00 70.06 160 VAL A O 1
ATOM 1285 N N . LEU A 1 161 ? -8.240 12.822 -11.208 1.00 72.62 161 LEU A N 1
ATOM 1286 C CA . LEU A 1 161 ? -8.481 14.079 -10.494 1.00 72.62 161 LEU A CA 1
ATOM 1287 C C . LEU A 1 161 ? -8.233 15.310 -11.379 1.00 72.62 161 LEU A C 1
ATOM 1289 O O . LEU A 1 161 ? -8.937 16.310 -11.242 1.00 72.62 161 LEU A O 1
ATOM 1293 N N . LYS A 1 162 ? -7.287 15.233 -12.326 1.00 66.12 162 LYS A N 1
ATOM 1294 C CA . LYS A 1 162 ? -6.906 16.345 -13.218 1.00 66.12 162 LYS A CA 1
ATOM 1295 C C . LYS A 1 162 ? -7.923 16.593 -14.331 1.00 66.12 162 LYS A C 1
ATOM 1297 O O . LYS A 1 162 ? -8.152 17.733 -14.727 1.00 66.12 162 LYS A O 1
ATOM 1302 N N . CYS A 1 163 ? -8.544 15.533 -14.846 1.00 60.41 163 CYS A N 1
ATOM 1303 C CA . CYS A 1 163 ? -9.364 15.598 -16.061 1.00 60.41 163 CYS A CA 1
ATOM 1304 C C . CYS A 1 163 ? -10.885 15.669 -15.821 1.00 60.41 163 CYS A C 1
ATOM 1306 O O . CYS A 1 163 ? -11.653 15.535 -16.775 1.00 60.41 163 CYS A O 1
ATOM 1308 N N . GLY A 1 164 ? -11.341 15.833 -14.571 1.00 64.00 164 GLY A N 1
ATOM 1309 C CA . GLY A 1 164 ? -12.774 15.847 -14.239 1.00 64.00 164 GLY A CA 1
ATOM 1310 C C . GLY A 1 164 ? -13.494 14.538 -14.594 1.00 64.00 164 GLY A C 1
ATOM 1311 O O . GLY A 1 164 ? -14.711 14.519 -14.778 1.00 64.00 164 GLY A O 1
ATOM 1312 N N . GLU A 1 165 ? -12.754 13.431 -14.724 1.00 67.81 165 GLU A N 1
ATOM 1313 C CA . GLU A 1 165 ? -13.297 12.144 -15.166 1.00 67.81 165 GLU A CA 1
ATOM 1314 C C . GLU A 1 165 ? -14.218 11.508 -14.120 1.00 67.81 165 GLU A C 1
ATOM 1316 O O . GLU A 1 165 ? -15.129 10.775 -14.501 1.00 67.81 165 GLU A O 1
ATOM 1321 N N . LEU A 1 166 ? -14.062 11.854 -12.835 1.00 73.94 166 LEU A N 1
ATOM 1322 C CA . LEU A 1 166 ? -14.968 11.424 -11.763 1.00 73.94 166 LEU A CA 1
ATOM 1323 C C . LEU A 1 166 ? -16.430 11.817 -12.028 1.00 73.94 166 LEU A C 1
ATOM 1325 O O . LEU A 1 166 ? -17.330 11.042 -11.718 1.00 73.94 166 LEU A O 1
ATOM 1329 N N . ALA A 1 167 ? -16.671 12.951 -12.702 1.00 73.75 167 ALA A N 1
ATOM 1330 C CA . ALA A 1 167 ? -18.015 13.406 -13.073 1.00 73.75 167 ALA A CA 1
ATOM 1331 C C . ALA A 1 167 ? -18.774 12.398 -13.950 1.00 73.75 167 ALA A C 1
ATOM 1333 O O . ALA A 1 167 ? -20.001 12.418 -14.017 1.00 73.75 167 ALA A O 1
ATOM 1334 N N . LYS A 1 168 ? -18.045 11.517 -14.648 1.00 72.88 168 LYS A N 1
ATOM 1335 C CA . LYS A 1 168 ? -18.626 10.502 -15.528 1.00 72.88 168 LYS A CA 1
ATOM 1336 C C . LYS A 1 168 ? -19.275 9.360 -14.747 1.00 72.88 168 LYS A C 1
ATOM 1338 O O . LYS A 1 168 ? -20.010 8.597 -15.363 1.00 72.88 168 LYS A O 1
ATOM 1343 N N . PHE A 1 169 ? -19.024 9.238 -13.441 1.00 77.81 169 PHE A N 1
ATOM 1344 C CA . PHE A 1 169 ? -19.487 8.139 -12.592 1.00 77.81 169 PHE A CA 1
ATOM 1345 C C . PHE A 1 169 ? -20.497 8.633 -11.538 1.00 77.81 169 PHE A C 1
ATOM 1347 O O . PHE A 1 169 ? -20.165 8.758 -10.359 1.00 77.81 169 PHE A O 1
ATOM 1354 N N . PRO A 1 170 ? -21.761 8.897 -11.919 1.00 77.75 170 PRO A N 1
ATOM 1355 C CA . PRO A 1 170 ? -22.739 9.554 -11.044 1.00 77.75 170 PRO A CA 1
ATOM 1356 C C . PRO A 1 170 ? -23.193 8.712 -9.839 1.00 77.75 170 PRO A C 1
ATOM 1358 O O . PRO A 1 170 ? -23.794 9.252 -8.916 1.00 77.75 170 PRO A O 1
ATOM 1361 N N . ARG A 1 171 ? -22.949 7.392 -9.842 1.00 82.81 171 ARG A N 1
ATOM 1362 C CA . ARG A 1 171 ? -23.316 6.464 -8.751 1.00 82.81 171 ARG A CA 1
ATOM 1363 C C . ARG A 1 171 ? -22.108 5.909 -7.994 1.00 82.81 171 ARG A C 1
ATOM 1365 O O . ARG A 1 171 ? -22.217 4.872 -7.335 1.00 82.81 171 ARG A O 1
ATOM 1372 N N . LEU A 1 172 ? -20.961 6.577 -8.100 1.00 85.75 172 LEU A N 1
ATOM 1373 C CA . LEU A 1 172 ? -19.737 6.157 -7.434 1.00 85.75 172 LEU A CA 1
ATOM 1374 C C . LEU A 1 172 ? -19.919 6.179 -5.907 1.00 85.75 172 LEU A C 1
ATOM 1376 O O . LEU A 1 172 ? -20.328 7.189 -5.335 1.00 85.75 172 LEU A O 1
ATOM 1380 N N . LYS A 1 173 ? -19.619 5.048 -5.260 1.00 89.06 173 LYS A N 1
ATOM 1381 C CA . LYS A 1 173 ? -19.683 4.862 -3.800 1.00 89.06 173 LYS A CA 1
ATOM 1382 C C . LYS A 1 173 ? -18.312 4.606 -3.184 1.00 89.06 173 LYS A C 1
ATOM 1384 O O . LYS A 1 173 ? -18.089 4.980 -2.038 1.00 89.06 173 LYS A O 1
ATOM 1389 N N . HIS A 1 174 ? -17.401 3.984 -3.925 1.00 89.50 174 HIS A N 1
ATOM 1390 C CA . HIS A 1 174 ? -16.088 3.581 -3.435 1.00 89.50 174 HIS A CA 1
ATOM 1391 C C . HIS A 1 174 ? -15.015 4.008 -4.435 1.00 89.50 174 HIS A C 1
ATOM 1393 O O . HIS A 1 174 ? -15.063 3.607 -5.597 1.00 89.50 174 HIS A O 1
ATOM 1399 N N . LEU A 1 175 ? -14.051 4.809 -3.988 1.00 89.44 175 LEU A N 1
ATOM 1400 C CA . LEU A 1 175 ? -12.936 5.279 -4.807 1.00 89.44 175 LEU A CA 1
ATOM 1401 C C . LEU A 1 175 ? -11.614 4.853 -4.167 1.00 89.44 175 LEU A C 1
ATOM 1403 O O . LEU A 1 175 ? -11.358 5.196 -3.016 1.00 89.44 175 LEU A O 1
ATOM 1407 N N . LYS A 1 176 ? -10.767 4.139 -4.911 1.00 87.81 176 LYS A N 1
ATOM 1408 C CA . LYS A 1 176 ? -9.369 3.890 -4.543 1.00 87.81 176 LYS A CA 1
ATOM 1409 C C . LYS A 1 176 ? -8.450 4.607 -5.527 1.00 87.81 176 LYS A C 1
ATOM 1411 O O . LYS A 1 176 ? -8.470 4.313 -6.722 1.00 87.81 176 LYS A O 1
ATOM 1416 N N . LEU A 1 177 ? -7.638 5.527 -5.030 1.00 86.50 177 LEU A N 1
ATOM 1417 C CA . LEU A 1 177 ? -6.593 6.192 -5.796 1.00 86.50 177 LEU A CA 1
ATOM 1418 C C . LEU A 1 177 ? -5.270 5.487 -5.514 1.00 86.50 177 LEU A C 1
ATOM 1420 O O . LEU A 1 177 ? -4.746 5.545 -4.404 1.00 86.50 177 LEU A O 1
ATOM 1424 N N . LEU A 1 178 ? -4.792 4.758 -6.517 1.00 75.50 178 LEU A N 1
ATOM 1425 C CA . LEU A 1 178 ? -3.630 3.882 -6.438 1.00 75.50 178 LEU A CA 1
ATOM 1426 C C . LEU A 1 178 ? -2.514 4.462 -7.296 1.00 75.50 178 LEU A C 1
ATOM 1428 O O . LEU A 1 178 ? -2.350 4.091 -8.459 1.00 75.50 178 LEU A O 1
ATOM 1432 N N . ASP A 1 179 ? -1.794 5.413 -6.723 1.00 70.69 179 ASP A N 1
ATOM 1433 C CA . ASP A 1 179 ? -0.736 6.154 -7.395 1.00 70.69 179 ASP A CA 1
ATOM 1434 C C . ASP A 1 179 ? 0.204 6.782 -6.355 1.00 70.69 179 ASP A C 1
ATOM 1436 O O . ASP A 1 179 ? -0.085 6.762 -5.155 1.00 70.69 179 ASP A O 1
ATOM 1440 N N . GLN A 1 180 ? 1.323 7.342 -6.806 1.00 74.56 180 GLN A N 1
ATOM 1441 C CA . GLN A 1 180 ? 2.263 8.055 -5.938 1.00 74.56 180 GLN A CA 1
ATOM 1442 C C . GLN A 1 180 ? 1.644 9.332 -5.341 1.00 74.56 180 GLN A C 1
ATOM 1444 O O . GLN A 1 180 ? 0.542 9.750 -5.703 1.00 74.56 180 GLN A O 1
ATOM 1449 N N . ALA A 1 181 ? 2.343 9.961 -4.396 1.00 74.00 181 ALA A N 1
ATOM 1450 C CA . ALA A 1 181 ? 1.959 11.273 -3.886 1.00 74.00 181 ALA A CA 1
ATOM 1451 C C . ALA A 1 181 ? 1.863 12.303 -5.030 1.00 74.00 181 ALA A C 1
ATOM 1453 O O . ALA A 1 181 ? 2.742 12.350 -5.887 1.00 74.00 181 ALA A O 1
ATOM 1454 N N . LEU A 1 182 ? 0.812 13.130 -5.040 1.00 73.00 182 LEU A N 1
ATOM 1455 C CA . LEU A 1 182 ? 0.749 14.310 -5.912 1.00 73.00 182 LEU A CA 1
ATOM 1456 C C . LEU A 1 182 ? 1.833 15.322 -5.512 1.00 73.00 182 LEU A C 1
ATOM 1458 O O . LEU A 1 182 ? 1.995 15.616 -4.326 1.00 73.00 182 LEU A O 1
ATOM 1462 N N . GLU A 1 183 ? 2.527 15.871 -6.508 1.00 63.88 183 GLU A N 1
ATOM 1463 C CA . GLU A 1 183 ? 3.461 16.987 -6.335 1.00 63.88 183 GLU A CA 1
ATOM 1464 C C . GLU A 1 183 ? 2.705 18.324 -6.191 1.00 63.88 183 GLU A C 1
ATOM 1466 O O . GLU A 1 183 ? 1.578 18.487 -6.671 1.00 63.88 183 GLU A O 1
ATOM 1471 N N . VAL A 1 184 ? 3.336 19.298 -5.525 1.00 59.19 184 VAL A N 1
ATOM 1472 C CA . VAL A 1 184 ? 2.730 20.578 -5.095 1.00 59.19 184 VAL A CA 1
ATOM 1473 C C . VAL A 1 184 ? 2.195 21.424 -6.267 1.00 59.19 184 VAL A C 1
ATOM 1475 O O . VAL A 1 184 ? 1.256 22.202 -6.094 1.00 59.19 184 VAL A O 1
ATOM 1478 N N . ASP A 1 185 ? 2.726 21.254 -7.479 1.00 52.16 185 ASP A N 1
ATOM 1479 C CA . ASP A 1 185 ? 2.370 22.072 -8.649 1.00 52.16 185 ASP A CA 1
ATOM 1480 C C . ASP A 1 185 ? 1.078 21.631 -9.370 1.00 52.16 185 ASP A C 1
ATOM 1482 O O . ASP A 1 185 ? 0.541 22.364 -10.206 1.00 52.16 185 ASP A O 1
ATOM 1486 N N . ASP A 1 186 ? 0.503 20.478 -9.017 1.00 52.91 186 ASP A N 1
ATOM 1487 C CA . ASP A 1 186 ? -0.683 19.904 -9.677 1.00 52.91 186 ASP A CA 1
ATOM 1488 C C . ASP A 1 186 ? -2.042 20.454 -9.159 1.00 52.91 186 ASP A C 1
ATOM 1490 O O . ASP A 1 186 ? -3.115 19.915 -9.443 1.00 52.91 186 ASP A O 1
ATOM 1494 N N . THR A 1 187 ? -2.024 21.576 -8.434 1.00 51.25 187 THR A N 1
ATOM 1495 C CA . THR A 1 187 ? -3.089 22.125 -7.555 1.00 51.25 187 THR A CA 1
ATOM 1496 C C . THR A 1 187 ? -4.361 22.678 -8.220 1.00 51.25 187 THR A C 1
ATOM 1498 O O . THR A 1 187 ? -5.171 23.345 -7.572 1.00 51.25 187 THR A O 1
ATOM 1501 N N . LYS A 1 188 ? -4.619 22.398 -9.502 1.00 50.69 188 LYS A N 1
ATOM 1502 C CA . LYS A 1 188 ? -5.817 22.895 -10.214 1.00 50.69 188 LYS A CA 1
ATOM 1503 C C . LYS A 1 188 ? -6.862 21.812 -10.469 1.00 50.69 188 LYS A C 1
ATOM 1505 O O . LYS A 1 188 ? -7.366 21.681 -11.581 1.00 50.69 188 LYS A O 1
ATOM 1510 N N . THR A 1 189 ? -7.243 21.054 -9.447 1.00 49.97 189 THR A N 1
ATOM 1511 C CA . THR A 1 189 ? -8.321 20.061 -9.569 1.00 49.97 189 THR A CA 1
ATOM 1512 C C . THR A 1 189 ? -9.611 20.581 -8.941 1.00 49.97 189 THR A C 1
ATOM 1514 O O . THR A 1 189 ? -9.846 20.448 -7.740 1.00 49.97 189 THR A O 1
ATOM 1517 N N . SER A 1 190 ? -10.475 21.181 -9.765 1.00 50.97 190 SER A N 1
ATOM 1518 C CA . SER A 1 190 ? -11.885 21.367 -9.405 1.00 50.97 190 SER A CA 1
ATOM 1519 C C . SER A 1 190 ? -12.601 20.036 -9.624 1.00 50.97 190 SER A C 1
ATOM 1521 O O . SER A 1 190 ? -12.879 19.628 -10.749 1.00 50.97 190 SER A O 1
ATOM 1523 N N . ILE A 1 191 ? -12.835 19.299 -8.540 1.00 56.22 191 ILE A N 1
ATOM 1524 C CA . ILE A 1 191 ? -13.570 18.038 -8.615 1.00 56.22 191 ILE A CA 1
ATOM 1525 C C . ILE A 1 191 ? -15.051 18.369 -8.761 1.00 56.22 191 ILE A C 1
ATOM 1527 O O . ILE A 1 191 ? -15.640 19.037 -7.913 1.00 56.22 191 ILE A O 1
ATOM 1531 N N . ALA A 1 192 ? -15.657 17.890 -9.844 1.00 54.31 192 ALA A N 1
ATOM 1532 C CA . ALA A 1 192 ? -17.104 17.854 -9.959 1.00 54.31 192 ALA A CA 1
ATOM 1533 C C . ALA A 1 192 ? -17.652 16.853 -8.929 1.00 54.31 192 ALA A C 1
ATOM 1535 O O . ALA A 1 192 ? -17.246 15.690 -8.892 1.00 54.31 192 ALA A O 1
ATOM 1536 N N . VAL A 1 193 ? -18.539 17.355 -8.074 1.00 55.06 193 VAL A N 1
ATOM 1537 C CA . VAL A 1 193 ? -19.106 16.699 -6.892 1.00 55.06 193 VAL A CA 1
ATOM 1538 C C . VAL A 1 193 ? -19.585 15.276 -7.211 1.00 55.06 193 VAL A C 1
ATOM 1540 O O . VAL A 1 193 ? -20.475 15.091 -8.038 1.00 55.06 193 VAL A O 1
ATOM 1543 N N . CYS A 1 194 ? -19.023 14.276 -6.527 1.00 64.06 194 CYS A N 1
ATOM 1544 C CA . CYS A 1 194 ? -19.583 12.925 -6.432 1.00 64.06 194 CYS A CA 1
ATOM 1545 C C . CYS A 1 194 ? -20.317 12.812 -5.084 1.00 64.06 194 CYS A C 1
ATOM 1547 O O . CYS A 1 194 ? -19.696 12.423 -4.097 1.00 64.06 194 CYS A O 1
ATOM 1549 N N . PRO A 1 195 ? -21.610 13.172 -4.998 1.00 64.12 195 PRO A N 1
ATOM 1550 C CA . PRO A 1 195 ? -22.302 13.340 -3.715 1.00 64.12 195 PRO A CA 1
ATOM 1551 C C . PRO A 1 195 ? -22.590 12.021 -2.979 1.00 64.12 195 PRO A C 1
ATOM 1553 O O . PRO A 1 195 ? -23.069 12.046 -1.853 1.00 64.12 195 PRO A O 1
ATOM 1556 N N . SER A 1 196 ? -22.358 10.866 -3.611 1.00 80.94 196 SER A N 1
ATOM 1557 C CA . SER A 1 196 ? -22.678 9.540 -3.062 1.00 80.94 196 SER A CA 1
ATOM 1558 C C . SER A 1 196 ? -21.461 8.739 -2.591 1.00 80.94 196 SER A C 1
ATOM 1560 O O . SER A 1 196 ? -21.580 7.527 -2.392 1.00 80.94 196 SER A O 1
ATOM 1562 N N . LEU A 1 197 ? -20.287 9.368 -2.480 1.00 88.69 197 LEU A N 1
ATOM 1563 C CA . LEU A 1 197 ? -19.061 8.671 -2.105 1.00 88.69 197 LEU A CA 1
ATOM 1564 C C . LEU A 1 197 ? -19.107 8.274 -0.620 1.00 88.69 197 LEU A C 1
ATOM 1566 O O . LEU A 1 197 ? -19.230 9.121 0.254 1.00 88.69 197 LEU A O 1
ATOM 1570 N N . ASN A 1 198 ? -18.978 6.976 -0.346 1.00 90.88 198 ASN A N 1
ATOM 1571 C CA . ASN A 1 198 ? -19.019 6.394 0.995 1.00 90.88 198 ASN A CA 1
ATOM 1572 C C . ASN A 1 198 ? -17.638 5.957 1.491 1.00 90.88 198 ASN A C 1
ATOM 1574 O O . ASN A 1 198 ? -17.422 5.934 2.705 1.00 90.88 198 ASN A O 1
ATOM 1578 N N . SER A 1 199 ? -16.726 5.560 0.593 1.00 92.31 199 SER A N 1
ATOM 1579 C CA . SER A 1 199 ? -15.354 5.214 0.968 1.00 92.31 199 SER A CA 1
ATOM 1580 C C . SER A 1 199 ? -14.299 5.778 0.029 1.00 92.31 199 SER A C 1
ATOM 1582 O O . SER A 1 199 ? -14.481 5.774 -1.192 1.00 92.31 199 SER A O 1
ATOM 1584 N N . LEU A 1 200 ? -13.160 6.148 0.608 1.00 93.12 200 LEU A N 1
ATOM 1585 C CA . LEU A 1 200 ? -11.994 6.651 -0.110 1.00 93.12 200 LEU A CA 1
ATOM 1586 C C . LEU A 1 200 ? -10.723 5.939 0.367 1.00 93.12 200 LEU A C 1
ATOM 1588 O O . LEU A 1 200 ? -10.488 5.859 1.571 1.00 93.12 200 LEU A O 1
ATOM 1592 N N . SER A 1 201 ? -9.904 5.467 -0.572 1.00 92.69 201 SER A N 1
ATOM 1593 C CA . SER A 1 201 ? -8.518 5.056 -0.323 1.00 92.69 201 SER A CA 1
ATOM 1594 C C . SER A 1 201 ? -7.575 5.979 -1.086 1.00 92.69 201 SER A C 1
ATOM 1596 O O . SER A 1 201 ? -7.741 6.123 -2.297 1.00 92.69 201 SER A O 1
ATOM 1598 N N . ILE A 1 202 ? -6.639 6.641 -0.407 1.00 91.62 202 ILE A N 1
ATOM 1599 C CA . ILE A 1 202 ? -5.795 7.681 -1.017 1.00 91.62 202 ILE A CA 1
ATOM 1600 C C . ILE A 1 202 ? -4.468 7.868 -0.267 1.00 91.62 202 ILE A C 1
ATOM 1602 O O . ILE A 1 202 ? -4.365 7.616 0.933 1.00 91.62 202 ILE A O 1
ATOM 1606 N N . HIS A 1 203 ? -3.447 8.363 -0.967 1.00 90.75 203 HIS A N 1
ATOM 1607 C CA . HIS A 1 203 ? -2.223 8.872 -0.351 1.00 90.75 203 HIS A CA 1
ATOM 1608 C C . HIS A 1 203 ? -2.465 10.174 0.431 1.00 90.75 203 HIS A C 1
ATOM 1610 O O . HIS A 1 203 ? -3.132 11.077 -0.073 1.00 90.75 203 HIS A O 1
ATOM 1616 N N . PHE A 1 204 ? -1.888 10.313 1.633 1.00 90.62 204 PHE A N 1
ATOM 1617 C CA . PHE A 1 204 ? -2.114 11.481 2.500 1.00 90.62 204 PHE A CA 1
ATOM 1618 C C . PHE A 1 204 ? -1.761 12.799 1.796 1.00 90.62 204 PHE A C 1
ATOM 1620 O O . PHE A 1 204 ? -2.571 13.720 1.765 1.00 90.62 204 PHE A O 1
ATOM 1627 N N . SER A 1 205 ? -0.582 12.878 1.164 1.00 86.25 205 SER A N 1
ATOM 1628 C CA . SER A 1 205 ? -0.188 14.065 0.384 1.00 86.25 205 SER A CA 1
ATOM 1629 C C . SER A 1 205 ? -1.203 14.392 -0.725 1.00 86.25 205 SER A C 1
ATOM 1631 O O . SER A 1 205 ? -1.604 15.541 -0.888 1.00 86.25 205 SER A O 1
ATOM 1633 N N . SER A 1 206 ? -1.704 13.386 -1.447 1.00 86.25 206 SER A N 1
ATOM 1634 C CA . SER A 1 206 ? -2.698 13.590 -2.508 1.00 86.25 206 SER A CA 1
ATOM 1635 C C . SER A 1 206 ? -4.036 14.102 -1.973 1.00 86.25 206 SER A C 1
ATOM 1637 O O . SER A 1 206 ? -4.701 14.896 -2.636 1.00 86.25 206 SER A O 1
ATOM 1639 N N . LEU A 1 207 ? -4.420 13.686 -0.762 1.00 88.25 207 LEU A N 1
ATOM 1640 C CA . LEU A 1 207 ? -5.594 14.211 -0.073 1.00 88.25 207 LEU A CA 1
ATOM 1641 C C . LEU A 1 207 ? -5.403 15.693 0.286 1.00 88.25 207 LEU A C 1
ATOM 1643 O O . LEU A 1 207 ? -6.279 16.499 -0.016 1.00 88.25 207 LEU A O 1
ATOM 1647 N N . LEU A 1 208 ? -4.237 16.057 0.833 1.00 86.50 208 LEU A N 1
ATOM 1648 C CA . LEU A 1 208 ? -3.906 17.431 1.228 1.00 86.50 208 LEU A CA 1
ATOM 1649 C C . LEU A 1 208 ? -3.949 18.416 0.046 1.00 86.50 208 LEU A C 1
ATOM 1651 O O . LEU A 1 208 ? -4.433 19.535 0.192 1.00 86.50 208 LEU A O 1
ATOM 1655 N N . HIS A 1 209 ? -3.475 17.998 -1.129 1.00 81.62 209 HIS A N 1
ATOM 1656 C CA . HIS A 1 209 ? -3.447 18.840 -2.332 1.00 81.62 209 HIS A CA 1
ATOM 1657 C C . HIS A 1 209 ? -4.792 18.898 -3.079 1.00 81.62 209 HIS A C 1
ATOM 1659 O O . HIS A 1 209 ? -4.972 19.725 -3.975 1.00 81.62 209 HIS A O 1
ATOM 1665 N N . SER A 1 210 ? -5.760 18.053 -2.712 1.00 81.00 210 SER A N 1
ATOM 1666 C CA . SER A 1 210 ? -7.055 17.946 -3.383 1.00 81.00 210 SER A CA 1
ATOM 1667 C C . SER A 1 210 ? -8.198 18.500 -2.521 1.00 81.00 210 SER A C 1
ATOM 1669 O O . SER A 1 210 ? -8.932 17.756 -1.861 1.00 81.00 210 SER A O 1
ATOM 1671 N N . ASN A 1 211 ? -8.431 19.814 -2.620 1.00 78.50 211 ASN A N 1
ATOM 1672 C CA . ASN A 1 211 ? -9.501 20.524 -1.898 1.00 78.50 211 ASN A CA 1
ATOM 1673 C C . ASN A 1 211 ? -10.892 19.885 -2.073 1.00 78.50 211 ASN A C 1
ATOM 1675 O O . ASN A 1 211 ? -11.675 19.822 -1.128 1.00 78.50 211 ASN A O 1
ATOM 1679 N N . GLY A 1 212 ? -11.208 19.388 -3.274 1.00 78.31 212 GLY A N 1
ATOM 1680 C CA . GLY A 1 212 ? -12.508 18.769 -3.546 1.00 78.31 212 GLY A CA 1
ATOM 1681 C C . GLY A 1 212 ? -12.717 17.436 -2.820 1.00 78.31 212 GLY A C 1
ATOM 1682 O O . GLY A 1 212 ? -13.830 17.150 -2.396 1.00 78.31 212 GLY A O 1
ATOM 1683 N N . LEU A 1 213 ? -11.659 16.637 -2.632 1.00 84.50 213 LEU A N 1
ATOM 1684 C CA . LEU A 1 213 ? -11.749 15.394 -1.853 1.00 84.50 213 LEU A CA 1
ATOM 1685 C C . LEU A 1 213 ? -11.791 15.691 -0.357 1.00 84.50 213 LEU A C 1
ATOM 1687 O O . LEU A 1 213 ? -12.559 15.048 0.351 1.00 84.50 213 LEU A O 1
ATOM 1691 N N . MET A 1 214 ? -11.041 16.697 0.103 1.00 86.31 214 MET A N 1
ATOM 1692 C CA . MET A 1 214 ? -11.084 17.160 1.494 1.00 86.31 214 MET A CA 1
ATOM 1693 C C . MET A 1 214 ? -12.500 17.549 1.933 1.00 86.31 214 MET A C 1
ATOM 1695 O O . MET A 1 214 ? -12.936 17.150 3.007 1.00 86.31 214 MET A O 1
ATOM 1699 N N . GLN A 1 215 ? -13.261 18.235 1.075 1.00 84.38 215 GLN A N 1
ATOM 1700 C CA . GLN A 1 215 ? -14.662 18.589 1.349 1.00 84.38 215 GLN A CA 1
ATOM 1701 C C . GLN A 1 215 ? -15.611 17.381 1.423 1.00 84.38 215 GLN A C 1
ATOM 1703 O O . GLN A 1 215 ? -16.686 17.487 2.011 1.00 84.38 215 GLN A O 1
ATOM 1708 N N . LEU A 1 216 ? -15.243 16.239 0.830 1.00 86.88 216 LEU A N 1
ATOM 1709 C CA . LEU A 1 216 ? -16.047 15.014 0.870 1.00 86.88 216 LEU A CA 1
ATOM 1710 C C . LEU A 1 216 ? -15.762 14.164 2.113 1.00 86.88 216 LEU A C 1
ATOM 1712 O O . LEU A 1 216 ? -16.621 13.371 2.493 1.00 86.88 216 LEU A O 1
ATOM 1716 N N . VAL A 1 217 ? -14.605 14.335 2.766 1.00 89.44 217 VAL A N 1
ATOM 1717 C CA . VAL A 1 217 ? -14.197 13.546 3.944 1.00 89.44 217 VAL A CA 1
ATOM 1718 C C . VAL A 1 217 ? -15.274 13.481 5.039 1.00 89.44 217 VAL A C 1
ATOM 1720 O O . VAL A 1 217 ? -15.536 12.370 5.504 1.00 89.44 217 VAL A O 1
ATOM 1723 N N . PRO A 1 218 ? -15.974 14.575 5.412 1.00 90.00 218 PRO A N 1
ATOM 1724 C CA . PRO A 1 218 ? -17.010 14.520 6.449 1.00 90.00 218 PRO A CA 1
ATOM 1725 C C . PRO A 1 218 ? -18.193 13.596 6.123 1.00 90.00 218 PRO A C 1
ATOM 1727 O O . PRO A 1 218 ? -18.849 13.091 7.031 1.00 90.00 218 PRO A O 1
ATOM 1730 N N . GLN A 1 219 ? -18.459 13.346 4.835 1.00 88.88 219 GLN A N 1
ATOM 1731 C CA . GLN A 1 219 ? -19.549 12.483 4.364 1.00 88.88 219 GLN A CA 1
ATOM 1732 C C . GLN A 1 219 ? -19.139 11.003 4.274 1.00 88.88 219 GLN A C 1
ATOM 1734 O O . GLN A 1 219 ? -20.000 10.131 4.139 1.00 88.88 219 GLN A O 1
ATOM 1739 N N . LEU A 1 220 ? -17.837 10.702 4.339 1.00 92.00 220 LEU A N 1
ATOM 1740 C CA . LEU A 1 220 ? -17.327 9.344 4.184 1.00 92.00 220 LEU A CA 1
ATOM 1741 C C . LEU A 1 220 ? -17.640 8.481 5.407 1.00 92.00 220 LEU A C 1
ATOM 1743 O O . LEU A 1 220 ? -17.516 8.895 6.554 1.00 92.00 220 LEU A O 1
ATOM 1747 N N . THR A 1 221 ? -17.952 7.216 5.143 1.00 93.19 221 THR A N 1
ATOM 1748 C CA . THR A 1 221 ? -18.109 6.173 6.168 1.00 93.19 221 THR A CA 1
ATOM 1749 C C . THR A 1 221 ? -16.812 5.407 6.420 1.00 93.19 221 THR A C 1
ATOM 1751 O O . THR A 1 221 ? -16.595 4.927 7.532 1.00 93.19 221 THR A O 1
ATOM 1754 N N . ARG A 1 222 ? -15.939 5.300 5.409 1.00 93.00 222 ARG A N 1
ATOM 1755 C CA . ARG A 1 222 ? -14.645 4.614 5.493 1.00 93.00 222 ARG A CA 1
ATOM 1756 C C . ARG A 1 222 ? -13.546 5.410 4.796 1.00 93.00 222 ARG A C 1
ATOM 1758 O O . ARG A 1 222 ? -13.720 5.826 3.652 1.00 93.00 222 ARG A O 1
ATOM 1765 N N . LEU A 1 223 ? -12.402 5.537 5.453 1.00 94.88 223 LEU A N 1
ATOM 1766 C CA . LEU A 1 223 ? -11.243 6.257 4.949 1.00 94.88 223 LEU A CA 1
ATOM 1767 C C . LEU A 1 223 ? -9.983 5.417 5.161 1.00 94.88 223 LEU A C 1
ATOM 1769 O O . LEU A 1 223 ? -9.650 5.047 6.286 1.00 94.88 223 LEU A O 1
ATOM 1773 N N . ASP A 1 224 ? -9.301 5.114 4.064 1.00 95.00 224 ASP A N 1
ATOM 1774 C CA . ASP A 1 224 ? -8.055 4.360 4.035 1.00 95.00 224 ASP A CA 1
ATOM 1775 C C . ASP A 1 224 ? -6.948 5.315 3.565 1.00 95.00 224 ASP A C 1
ATOM 1777 O O . ASP A 1 224 ? -6.959 5.761 2.417 1.00 95.00 224 ASP A O 1
ATOM 1781 N N . ILE A 1 225 ? -6.004 5.660 4.437 1.00 94.00 225 ILE A N 1
ATOM 1782 C CA . ILE A 1 225 ? -4.937 6.608 4.112 1.00 94.00 225 ILE A CA 1
ATOM 1783 C C . ILE A 1 225 ? -3.586 5.936 4.250 1.00 94.00 225 ILE A C 1
ATOM 1785 O O . ILE A 1 225 ? -3.276 5.343 5.281 1.00 94.00 225 ILE A O 1
ATOM 1789 N N . ILE A 1 226 ? -2.768 6.078 3.213 1.00 91.94 226 ILE A N 1
ATOM 1790 C CA . ILE A 1 226 ? -1.347 5.762 3.284 1.00 91.94 226 ILE A CA 1
ATOM 1791 C C . ILE A 1 226 ? -0.555 7.033 3.605 1.00 91.94 226 ILE A C 1
ATOM 1793 O O . ILE A 1 226 ? -0.616 8.033 2.886 1.00 91.94 226 ILE A O 1
ATOM 1797 N N . CYS A 1 227 ? 0.127 7.003 4.745 1.00 90.56 227 CYS A N 1
ATOM 1798 C CA . CYS A 1 227 ? 0.914 8.083 5.313 1.00 90.56 227 CYS A CA 1
ATOM 1799 C C . CYS A 1 227 ? 2.398 7.757 5.131 1.00 90.56 227 CYS A C 1
ATOM 1801 O O . CYS A 1 227 ? 2.981 7.019 5.926 1.00 90.56 227 CYS A O 1
ATOM 1803 N N . ASP A 1 228 ? 3.004 8.319 4.088 1.00 87.25 228 ASP A N 1
ATOM 1804 C CA . ASP A 1 228 ? 4.457 8.336 3.949 1.00 87.25 228 ASP A CA 1
ATOM 1805 C C . ASP A 1 228 ? 5.030 9.557 4.683 1.00 87.25 228 ASP A C 1
ATOM 1807 O O . ASP A 1 228 ? 5.007 10.672 4.157 1.00 87.25 228 ASP A O 1
ATOM 1811 N N . PHE A 1 229 ? 5.566 9.340 5.887 1.00 86.56 229 PHE A N 1
ATOM 1812 C CA . PHE A 1 229 ? 6.143 10.385 6.743 1.00 86.56 229 PHE A CA 1
ATOM 1813 C C . PHE A 1 229 ? 7.370 11.081 6.131 1.00 86.56 229 PHE A C 1
ATOM 1815 O O . PHE A 1 229 ? 7.711 12.182 6.564 1.00 86.56 229 PHE A O 1
ATOM 1822 N N . ASN A 1 230 ? 7.979 10.510 5.086 1.00 81.38 230 ASN A N 1
ATOM 1823 C CA . ASN A 1 230 ? 9.072 11.143 4.345 1.00 81.38 230 ASN A CA 1
ATOM 1824 C C . ASN A 1 230 ? 8.571 12.161 3.318 1.00 81.38 230 ASN A C 1
ATOM 1826 O O . ASN A 1 230 ? 9.296 13.086 2.967 1.00 81.38 230 ASN A O 1
ATOM 1830 N N . SER A 1 231 ? 7.325 12.021 2.861 1.00 78.25 231 SER A N 1
ATOM 1831 C CA . SER A 1 231 ? 6.702 12.946 1.905 1.00 78.25 231 SER A CA 1
ATOM 1832 C C . SER A 1 231 ? 5.982 14.125 2.575 1.00 78.25 231 SER A C 1
ATOM 1834 O O . SER A 1 231 ? 5.734 15.148 1.938 1.00 78.25 231 SER A O 1
ATOM 1836 N N . LEU A 1 232 ? 5.632 13.998 3.859 1.00 84.25 232 LEU A N 1
ATOM 1837 C CA . LEU A 1 232 ? 4.796 14.960 4.582 1.00 84.25 232 LEU A CA 1
ATOM 1838 C C . LEU A 1 232 ? 5.625 16.030 5.290 1.00 84.25 232 LEU A C 1
ATOM 1840 O O . LEU A 1 232 ? 6.679 15.746 5.851 1.00 84.25 232 LEU A O 1
ATOM 1844 N N . ASP A 1 233 ? 5.155 17.277 5.266 1.00 84.31 233 ASP A N 1
ATOM 1845 C CA . ASP A 1 233 ? 5.728 18.376 6.053 1.00 84.31 233 ASP A CA 1
ATOM 1846 C C . ASP A 1 233 ? 5.367 18.183 7.539 1.00 84.31 233 ASP A C 1
ATOM 1848 O O . ASP A 1 233 ? 4.167 18.234 7.858 1.00 84.31 233 ASP A O 1
ATOM 1852 N N . PRO A 1 234 ? 6.353 17.974 8.436 1.00 82.12 234 PRO A N 1
ATOM 1853 C CA . PRO A 1 234 ? 6.100 17.719 9.851 1.00 82.12 234 PRO A CA 1
ATOM 1854 C C . PRO A 1 234 ? 5.312 18.832 10.536 1.00 82.12 234 PRO A C 1
ATOM 1856 O O . PRO A 1 234 ? 4.488 18.556 11.391 1.00 82.12 234 PRO A O 1
ATOM 1859 N N . SER A 1 235 ? 5.516 20.085 10.127 1.00 78.88 235 SER A N 1
ATOM 1860 C CA . SER A 1 235 ? 4.980 21.245 10.844 1.00 78.88 235 SER A CA 1
ATOM 1861 C C . SER A 1 235 ? 3.508 21.553 10.556 1.00 78.88 235 SER A C 1
ATOM 1863 O O . SER A 1 235 ? 2.874 22.291 11.304 1.00 78.88 235 SER A O 1
ATOM 1865 N N . ASN A 1 236 ? 2.969 21.059 9.436 1.00 81.38 236 ASN A N 1
ATOM 1866 C CA . ASN A 1 236 ? 1.747 21.637 8.868 1.00 81.38 236 ASN A CA 1
ATOM 1867 C C . ASN A 1 236 ? 0.804 20.618 8.211 1.00 81.38 236 ASN A C 1
ATOM 1869 O O . ASN A 1 236 ? -0.342 20.944 7.907 1.00 81.38 236 ASN A O 1
ATOM 1873 N N . SER A 1 237 ? 1.252 19.383 7.961 1.00 85.12 237 SER A N 1
ATOM 1874 C CA . SER A 1 237 ? 0.451 18.413 7.198 1.00 85.12 237 SER A CA 1
ATOM 1875 C C . SER A 1 237 ? -0.815 17.984 7.940 1.00 85.12 237 SER A C 1
ATOM 1877 O O . SER A 1 237 ? -1.909 18.065 7.384 1.00 85.12 237 SER A O 1
ATOM 1879 N N . PHE A 1 238 ? -0.685 17.555 9.199 1.00 88.94 238 PHE A N 1
ATOM 1880 C CA . PHE A 1 238 ? -1.827 17.125 10.010 1.00 88.94 238 PHE A CA 1
ATOM 1881 C C . PHE A 1 238 ? -2.664 18.313 10.503 1.00 88.94 238 PHE A C 1
ATOM 1883 O O . PHE A 1 238 ? -3.891 18.241 10.446 1.00 88.94 238 PHE A O 1
ATOM 1890 N N . GLY A 1 239 ? -2.022 19.426 10.882 1.00 87.69 239 GLY A N 1
ATOM 1891 C CA . GLY A 1 239 ? -2.700 20.660 11.298 1.00 87.69 239 GLY A CA 1
ATOM 1892 C C . GLY A 1 239 ? -3.679 21.186 10.244 1.00 87.69 239 GLY A C 1
ATOM 1893 O O . GLY A 1 239 ? -4.854 21.369 10.542 1.00 87.69 239 GLY A O 1
ATOM 1894 N N . LYS A 1 240 ? -3.257 21.284 8.973 1.00 86.62 240 LYS A N 1
ATOM 1895 C CA . LYS A 1 240 ? -4.141 21.681 7.856 1.00 86.62 240 LYS A CA 1
ATOM 1896 C C . LYS A 1 240 ? -5.386 20.812 7.722 1.00 86.62 240 LYS A C 1
ATOM 1898 O O . LYS A 1 240 ? -6.459 21.316 7.386 1.00 86.62 240 LYS A O 1
ATOM 1903 N N . VAL A 1 241 ? -5.243 19.502 7.924 1.00 88.44 241 VAL A N 1
ATOM 1904 C CA . VAL A 1 241 ? -6.366 18.562 7.838 1.00 88.44 241 VAL A CA 1
ATOM 1905 C C . VAL A 1 241 ? -7.336 18.799 8.989 1.00 88.44 241 VAL A C 1
ATOM 1907 O O . VAL A 1 241 ? -8.538 18.879 8.745 1.00 88.44 241 VAL A O 1
ATOM 1910 N N . ILE A 1 242 ? -6.823 18.972 10.210 1.00 90.50 242 ILE A N 1
ATOM 1911 C CA . ILE A 1 242 ? -7.634 19.305 11.386 1.00 90.50 242 ILE A CA 1
ATOM 1912 C C . ILE A 1 242 ? -8.383 20.622 11.147 1.00 90.50 242 ILE A C 1
ATOM 1914 O O . ILE A 1 242 ? -9.609 20.627 11.207 1.00 90.50 242 ILE A O 1
ATOM 1918 N N . ASP A 1 243 ? -7.685 21.692 10.760 1.00 88.75 243 ASP A N 1
ATOM 1919 C CA . ASP A 1 243 ? -8.273 23.019 10.520 1.00 88.75 243 ASP A CA 1
ATOM 1920 C C . ASP A 1 243 ? -9.383 22.986 9.458 1.00 88.75 243 ASP A C 1
ATOM 1922 O O . ASP A 1 243 ? -10.412 23.652 9.583 1.00 88.75 243 ASP A O 1
ATOM 1926 N N . THR A 1 244 ? -9.193 22.186 8.404 1.00 86.44 244 THR A N 1
ATOM 1927 C CA . THR A 1 244 ? -10.173 22.052 7.315 1.00 86.44 244 THR A CA 1
ATOM 1928 C C . THR A 1 244 ? -11.415 21.280 7.757 1.00 86.44 244 THR A C 1
ATOM 1930 O O . THR A 1 244 ? -12.526 21.610 7.341 1.00 86.44 244 THR A O 1
ATOM 1933 N N . LEU A 1 245 ? -11.243 20.243 8.580 1.00 88.06 245 LEU A N 1
ATOM 1934 C CA . LEU A 1 245 ? -12.331 19.353 8.990 1.00 88.06 245 LEU A CA 1
ATOM 1935 C C . LEU A 1 245 ? -13.074 19.850 10.232 1.00 88.06 245 LEU A C 1
ATOM 1937 O O . LEU A 1 245 ? -14.250 19.536 10.378 1.00 88.06 245 LEU A O 1
ATOM 1941 N N . GLN A 1 246 ? -12.444 20.659 11.087 1.00 85.69 246 GLN A N 1
ATOM 1942 C CA . GLN A 1 246 ? -13.016 21.134 12.353 1.00 85.69 246 GLN A CA 1
ATOM 1943 C C . GLN A 1 246 ? -14.334 21.910 12.182 1.00 85.69 246 GLN A C 1
ATOM 1945 O O . GLN A 1 246 ? -15.145 21.974 13.104 1.00 85.69 246 GLN A O 1
ATOM 1950 N N . ALA A 1 247 ? -14.584 22.484 11.002 1.00 81.00 247 ALA A N 1
ATOM 1951 C CA . ALA A 1 247 ? -15.826 23.193 10.696 1.00 81.00 247 ALA A CA 1
ATOM 1952 C C . ALA A 1 247 ? -17.036 22.268 10.436 1.00 81.00 247 ALA A C 1
ATOM 1954 O O . ALA A 1 247 ? -18.165 22.755 10.332 1.00 81.00 247 ALA A O 1
ATOM 1955 N N . THR A 1 248 ? -16.829 20.956 10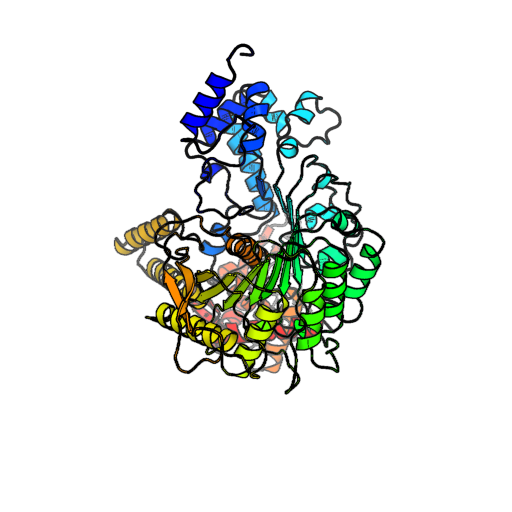.295 1.00 84.62 248 THR A N 1
ATOM 1956 C CA . THR A 1 248 ? -17.846 19.998 9.839 1.00 84.62 248 THR A CA 1
ATOM 1957 C C . THR A 1 248 ? -17.827 18.716 10.658 1.00 84.62 248 THR A C 1
ATOM 1959 O O . THR A 1 248 ? -16.778 18.108 10.813 1.00 84.62 248 THR A O 1
ATOM 1962 N N . GLN A 1 249 ? -19.000 18.253 11.091 1.00 86.25 249 GLN A N 1
ATOM 1963 C CA . GLN A 1 249 ? -19.118 16.995 11.826 1.00 86.25 249 GLN A CA 1
ATOM 1964 C C . GLN A 1 249 ? -18.758 15.791 10.943 1.00 86.25 249 GLN A C 1
ATOM 1966 O O . GLN A 1 249 ? -19.327 15.611 9.862 1.00 86.25 249 GLN A O 1
ATOM 1971 N N . LEU A 1 250 ? -17.855 14.939 11.426 1.00 89.69 250 LEU A N 1
ATOM 1972 C CA . LEU A 1 250 ? -17.426 13.729 10.726 1.00 89.69 250 LEU A CA 1
ATOM 1973 C C . LEU A 1 250 ? -18.420 12.559 10.902 1.00 89.69 250 LEU A C 1
ATOM 1975 O O . LEU A 1 250 ? -18.807 12.204 12.015 1.00 89.69 250 LEU A O 1
ATOM 1979 N N . HIS A 1 251 ? -18.779 11.874 9.808 1.00 90.75 251 HIS A N 1
ATOM 1980 C CA . HIS A 1 251 ? -19.597 10.643 9.822 1.00 90.75 251 HIS A CA 1
ATOM 1981 C C . HIS A 1 251 ? -18.784 9.342 9.670 1.00 90.75 251 HIS A C 1
ATOM 1983 O O . HIS A 1 251 ? -19.331 8.278 9.352 1.00 90.75 251 HIS A O 1
ATOM 1989 N N . LEU A 1 252 ? -17.475 9.417 9.915 1.00 92.88 252 LEU A N 1
ATOM 1990 C CA . LEU A 1 252 ? -16.541 8.322 9.692 1.00 92.88 252 LEU A CA 1
ATOM 1991 C C . LEU A 1 252 ? -16.758 7.169 10.685 1.00 92.88 252 LEU A C 1
ATOM 1993 O O . LEU A 1 252 ? -16.713 7.362 11.895 1.00 92.88 252 LEU A O 1
ATOM 1997 N N . LYS A 1 253 ? -16.955 5.951 10.164 1.00 93.12 253 LYS A N 1
ATOM 1998 C CA . LYS A 1 253 ? -17.085 4.709 10.949 1.00 93.12 253 LYS A CA 1
ATOM 1999 C C . LYS A 1 253 ? -15.811 3.872 10.951 1.00 93.12 253 LYS A C 1
ATOM 2001 O O . LYS A 1 253 ? -15.550 3.172 11.923 1.00 93.12 253 LYS A O 1
ATOM 2006 N N . GLN A 1 254 ? -15.026 3.914 9.877 1.00 93.50 254 GLN A N 1
ATOM 2007 C CA . GLN A 1 254 ? -13.784 3.152 9.764 1.00 93.50 254 GLN A CA 1
ATOM 2008 C C . GLN A 1 254 ? -12.636 4.035 9.275 1.00 93.50 254 GLN A C 1
ATOM 2010 O O . GLN A 1 254 ? -12.738 4.649 8.214 1.00 93.50 254 GLN A O 1
ATOM 2015 N N . LEU A 1 255 ? -11.528 4.029 10.015 1.00 95.62 255 LEU A N 1
ATOM 2016 C CA . LEU A 1 255 ? -10.284 4.698 9.650 1.00 95.62 255 LEU A CA 1
ATOM 2017 C C . LEU A 1 255 ? -9.151 3.674 9.618 1.00 95.62 255 LEU A C 1
ATOM 2019 O O . LEU A 1 255 ? -8.860 3.034 10.630 1.00 95.62 255 LEU A O 1
ATOM 2023 N N . ASN A 1 256 ? -8.497 3.545 8.468 1.00 95.94 256 ASN A N 1
ATOM 2024 C CA . ASN A 1 256 ? -7.316 2.708 8.301 1.00 95.94 256 ASN A CA 1
ATOM 2025 C C . ASN A 1 256 ? -6.129 3.594 7.908 1.00 95.94 256 ASN A C 1
ATOM 2027 O O . ASN A 1 256 ? -6.133 4.195 6.838 1.00 95.94 256 ASN A O 1
ATOM 2031 N N . LEU A 1 257 ? -5.124 3.675 8.774 1.00 96.19 257 LEU A N 1
ATOM 2032 C CA . LEU A 1 257 ? -3.887 4.420 8.573 1.00 96.19 257 LEU A CA 1
ATOM 2033 C C . LEU A 1 257 ? -2.751 3.437 8.293 1.00 96.19 257 LEU A C 1
ATOM 2035 O O . LEU A 1 257 ? -2.474 2.542 9.093 1.00 96.19 257 LEU A O 1
ATOM 2039 N N . PHE A 1 258 ? -2.088 3.610 7.158 1.00 94.44 258 PHE A N 1
ATOM 2040 C CA . PHE A 1 258 ? -0.959 2.794 6.733 1.00 94.44 258 PHE A CA 1
ATOM 2041 C C . PHE A 1 258 ? 0.302 3.646 6.773 1.00 94.44 258 PHE A C 1
ATOM 2043 O O . PHE A 1 258 ? 0.450 4.560 5.971 1.00 94.44 258 PHE A O 1
ATOM 2050 N N . VAL A 1 259 ? 1.180 3.386 7.732 1.00 92.44 259 VAL A N 1
ATOM 2051 C CA . VAL A 1 259 ? 2.338 4.225 8.057 1.00 92.44 259 VAL A CA 1
ATOM 2052 C C . VAL A 1 259 ? 3.631 3.524 7.651 1.00 92.44 259 VAL A C 1
ATOM 2054 O O . VAL A 1 259 ? 3.738 2.310 7.789 1.00 92.44 259 VAL A O 1
ATOM 2057 N N . ASN A 1 260 ? 4.628 4.262 7.173 1.00 88.94 260 ASN A N 1
ATOM 2058 C CA . ASN A 1 260 ? 5.943 3.701 6.837 1.00 88.94 260 ASN A CA 1
ATOM 2059 C C . ASN A 1 260 ? 6.918 3.647 8.029 1.00 88.94 260 ASN A C 1
ATOM 2061 O O . ASN A 1 260 ? 7.878 2.875 8.001 1.00 88.94 260 ASN A O 1
ATOM 2065 N N . GLU A 1 261 ? 6.661 4.414 9.093 1.00 86.06 261 GLU A N 1
ATOM 2066 C CA . GLU A 1 261 ? 7.524 4.487 10.274 1.00 86.06 261 GLU A CA 1
ATOM 2067 C C . GLU A 1 261 ? 6.901 3.841 11.528 1.00 86.06 261 GLU A C 1
ATOM 2069 O O . GLU A 1 261 ? 5.746 4.110 11.864 1.00 86.06 261 GLU A O 1
ATOM 2074 N N . PRO A 1 262 ? 7.664 3.041 12.302 1.00 88.56 262 PRO A N 1
ATOM 2075 C CA . PRO A 1 262 ? 7.159 2.395 13.516 1.00 88.56 262 PRO A CA 1
ATOM 2076 C C . PRO A 1 262 ? 7.025 3.351 14.712 1.00 88.56 262 PRO A C 1
ATOM 2078 O O . PRO A 1 262 ? 6.316 3.047 15.664 1.00 88.56 262 PRO A O 1
ATOM 2081 N N . ARG A 1 263 ? 7.695 4.510 14.694 1.00 89.81 263 ARG A N 1
ATOM 2082 C CA . ARG A 1 263 ? 7.690 5.487 15.802 1.00 89.81 263 ARG A CA 1
ATOM 2083 C C . ARG A 1 263 ? 6.525 6.474 15.747 1.00 89.81 263 ARG A C 1
ATOM 2085 O O . ARG A 1 263 ? 6.501 7.419 16.524 1.00 89.81 263 ARG A O 1
ATOM 2092 N N . VAL A 1 264 ? 5.548 6.237 14.876 1.00 90.94 264 VAL A N 1
ATOM 2093 C CA . VAL A 1 264 ? 4.464 7.183 14.594 1.00 90.94 264 VAL A CA 1
ATOM 2094 C C . VAL A 1 264 ? 3.665 7.613 15.833 1.00 90.94 264 VAL A C 1
ATOM 2096 O O . VAL A 1 264 ? 3.229 8.754 15.927 1.00 90.94 264 VAL A O 1
ATOM 2099 N N . LEU A 1 265 ? 3.520 6.729 16.827 1.00 92.94 265 LEU A N 1
ATOM 2100 C CA . LEU A 1 265 ? 2.801 7.024 18.074 1.00 92.94 265 LEU A CA 1
ATOM 2101 C C . LEU A 1 265 ? 3.599 7.890 19.062 1.00 92.94 265 LEU A C 1
ATOM 2103 O O . LEU A 1 265 ? 3.121 8.157 20.159 1.00 92.94 265 LEU A O 1
ATOM 2107 N N . LEU A 1 266 ? 4.816 8.301 18.702 1.00 92.12 266 LEU A N 1
ATOM 2108 C CA . LEU A 1 266 ? 5.617 9.259 19.461 1.00 92.12 266 LEU A CA 1
ATOM 2109 C C . LEU A 1 266 ? 5.464 10.691 18.935 1.00 92.12 266 LEU A C 1
ATOM 2111 O O . LEU A 1 266 ? 5.945 11.611 19.591 1.00 92.12 266 LEU A O 1
ATOM 2115 N N . TYR A 1 267 ? 4.844 10.880 17.767 1.00 92.31 267 TYR A N 1
ATOM 2116 C CA . TYR A 1 267 ? 4.738 12.183 17.115 1.00 92.31 267 TYR A CA 1
ATOM 2117 C C . TYR A 1 267 ? 3.519 12.955 17.616 1.00 92.31 267 TYR A C 1
ATOM 2119 O O . TYR A 1 267 ? 2.397 12.445 17.583 1.00 92.31 267 TYR A O 1
ATOM 2127 N N . GLU A 1 268 ? 3.745 14.188 18.068 1.00 91.19 268 GLU A N 1
ATOM 2128 C CA . GLU A 1 268 ? 2.715 15.037 18.676 1.00 91.19 268 GLU A CA 1
ATOM 2129 C C . GLU A 1 268 ? 1.579 15.333 17.688 1.00 91.19 268 GLU A C 1
ATOM 2131 O O . GLU A 1 268 ? 0.415 15.078 17.994 1.00 91.19 268 GLU A O 1
ATOM 2136 N N . ASP A 1 269 ? 1.919 15.748 16.465 1.00 90.31 269 ASP A N 1
ATOM 2137 C CA . ASP A 1 269 ? 0.940 16.095 15.427 1.00 90.31 269 ASP A CA 1
ATOM 2138 C C . ASP A 1 269 ? 0.079 14.900 14.992 1.00 90.31 269 ASP A C 1
ATOM 2140 O O . ASP A 1 269 ? -1.112 15.042 14.704 1.00 90.31 269 ASP A O 1
ATOM 2144 N N . PHE A 1 270 ? 0.659 13.695 14.979 1.00 92.75 270 PHE A N 1
ATOM 2145 C CA . PHE A 1 270 ? -0.077 12.475 14.648 1.00 92.75 270 PHE A CA 1
ATOM 2146 C C . PHE A 1 270 ? -1.057 12.082 15.759 1.00 92.75 270 PHE A C 1
ATOM 2148 O O . PHE A 1 270 ? -2.196 11.705 15.477 1.00 92.75 270 PHE A O 1
ATOM 2155 N N . LEU A 1 271 ? -0.641 12.187 17.025 1.00 93.50 271 LEU A N 1
ATOM 2156 C CA . LEU A 1 271 ? -1.528 11.943 18.162 1.00 93.50 271 LEU A CA 1
ATOM 2157 C C . LEU A 1 271 ? -2.643 12.994 18.240 1.00 93.50 271 LEU A C 1
ATOM 2159 O O . LEU A 1 271 ? -3.788 12.623 18.481 1.00 93.50 271 LEU A O 1
ATOM 2163 N N . ALA A 1 272 ? -2.346 14.267 17.964 1.00 93.00 272 ALA A N 1
ATOM 2164 C CA . ALA A 1 272 ? -3.349 15.331 17.891 1.00 93.00 272 ALA A CA 1
ATOM 2165 C C . ALA A 1 272 ? -4.391 15.064 16.790 1.00 93.00 272 ALA A C 1
ATOM 2167 O O . ALA A 1 272 ? -5.592 15.226 17.006 1.00 93.00 272 ALA A O 1
ATOM 2168 N N . PHE A 1 273 ? -3.950 14.576 15.628 1.00 93.31 273 PHE A N 1
ATOM 2169 C CA . PHE A 1 273 ? -4.843 14.144 14.553 1.00 93.31 273 PHE A CA 1
ATOM 2170 C C . PHE A 1 273 ? -5.748 12.973 14.966 1.00 93.31 273 PHE A C 1
ATOM 2172 O O . PHE A 1 273 ? -6.949 12.993 14.686 1.00 93.31 273 PHE A O 1
ATOM 2179 N N . LEU A 1 274 ? -5.202 11.968 15.660 1.00 94.56 274 LEU A N 1
ATOM 2180 C CA . LEU A 1 274 ? -6.001 10.862 16.195 1.00 94.56 274 LEU A CA 1
ATOM 2181 C C . LEU A 1 274 ? -7.011 11.335 17.249 1.00 94.56 274 LEU A C 1
ATOM 2183 O O . LEU A 1 274 ? -8.155 10.880 17.221 1.00 94.56 274 LEU A O 1
ATOM 2187 N N . ASP A 1 275 ? -6.609 12.246 18.141 1.00 94.06 275 ASP A N 1
ATOM 2188 C CA . ASP A 1 275 ? -7.480 12.828 19.169 1.00 94.06 275 ASP A CA 1
ATOM 2189 C C . ASP A 1 275 ? -8.668 13.565 18.543 1.00 94.06 275 ASP A C 1
ATOM 2191 O O . ASP A 1 275 ? -9.815 13.347 18.939 1.00 94.06 275 ASP A O 1
ATOM 2195 N N . PHE A 1 276 ? -8.406 14.370 17.507 1.00 93.38 276 PHE A N 1
ATOM 2196 C CA . PHE A 1 276 ? -9.433 15.084 16.753 1.00 93.38 276 PHE A CA 1
ATOM 2197 C C . PHE A 1 276 ? -10.448 14.122 16.119 1.00 93.38 276 PHE A C 1
ATOM 2199 O O . PHE A 1 276 ? -11.651 14.260 16.348 1.00 93.38 276 PHE A O 1
ATOM 2206 N N . ILE A 1 277 ? -9.989 13.105 15.377 1.00 92.31 277 ILE A N 1
ATOM 2207 C CA . ILE A 1 277 ? -10.906 12.177 14.696 1.00 92.31 277 ILE A CA 1
ATOM 2208 C C . ILE A 1 277 ? -11.717 11.351 15.696 1.00 92.31 277 ILE A C 1
ATOM 2210 O O . ILE A 1 277 ? -12.924 11.191 15.511 1.00 92.31 277 ILE A O 1
ATOM 2214 N N . LEU A 1 278 ? -11.090 10.807 16.742 1.00 91.44 278 LEU A N 1
ATOM 2215 C CA . LEU A 1 278 ? -11.793 9.975 17.727 1.00 91.44 278 LEU A CA 1
ATOM 2216 C C . LEU A 1 278 ? -12.787 10.773 18.578 1.00 91.44 278 LEU A C 1
ATOM 2218 O O . LEU A 1 278 ? -13.757 10.189 19.063 1.00 91.44 278 LEU A O 1
ATOM 2222 N N . SER A 1 279 ? -12.559 12.078 18.745 1.00 89.88 279 SER A N 1
ATOM 2223 C CA . SER A 1 279 ? -13.465 12.969 19.472 1.00 89.88 279 SER A CA 1
ATOM 2224 C C . SER A 1 279 ? -14.646 13.442 18.618 1.00 89.88 279 SER A C 1
ATOM 2226 O O . SER A 1 279 ? -15.758 13.531 19.135 1.00 89.88 279 SER A O 1
ATOM 2228 N N . ASP A 1 280 ? -14.431 13.730 17.329 1.00 87.38 280 ASP A N 1
ATOM 2229 C CA . ASP A 1 280 ? -15.460 14.314 16.452 1.00 87.38 280 ASP A CA 1
ATOM 2230 C C . ASP A 1 280 ? -16.287 13.273 15.666 1.00 87.38 280 ASP A C 1
ATOM 2232 O O . ASP A 1 280 ? -17.428 13.540 15.283 1.00 87.38 280 ASP A O 1
ATOM 2236 N N . SER A 1 281 ? -15.760 12.058 15.454 1.00 87.06 281 SER A N 1
ATOM 2237 C CA . SER A 1 281 ? -16.410 11.027 14.626 1.00 87.06 281 SER A CA 1
ATOM 2238 C C . SER A 1 281 ? -16.970 9.833 15.422 1.00 87.06 281 SER A C 1
ATOM 2240 O O . SER A 1 281 ? -16.384 9.405 16.420 1.00 87.06 281 SER A O 1
ATOM 2242 N N . PRO A 1 282 ? -18.083 9.209 14.974 1.00 91.38 282 PRO A N 1
ATOM 2243 C CA . PRO A 1 282 ? -18.610 7.973 15.553 1.00 91.38 282 PRO A CA 1
ATOM 2244 C C . PRO A 1 282 ? -17.820 6.743 15.065 1.00 91.38 282 PRO A C 1
ATOM 2246 O O . PRO A 1 282 ? -18.386 5.810 14.490 1.00 91.38 282 PRO A O 1
ATOM 2249 N N . LEU A 1 283 ? -16.501 6.748 15.280 1.00 92.62 283 LEU A N 1
ATOM 225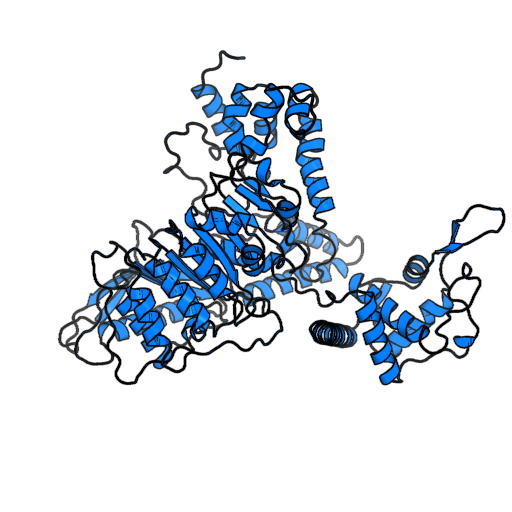0 C CA . LEU A 1 283 ? -15.591 5.733 14.759 1.00 92.62 283 LEU A CA 1
ATOM 2251 C C . LEU A 1 283 ? -15.835 4.368 15.421 1.00 92.62 283 LEU A C 1
ATOM 2253 O O . LEU A 1 283 ? -15.723 4.231 16.636 1.00 92.62 283 LEU A O 1
ATOM 2257 N N . GLU A 1 284 ? -16.131 3.348 14.617 1.00 92.81 284 GLU A N 1
ATOM 2258 C CA . GLU A 1 284 ? -16.346 1.958 15.036 1.00 92.81 284 GLU A CA 1
ATOM 2259 C C . GLU A 1 284 ? -15.062 1.116 14.891 1.00 92.81 284 GLU A C 1
ATOM 2261 O O . GLU A 1 284 ? -14.827 0.217 15.694 1.00 92.81 284 GLU A O 1
ATOM 2266 N N . SER A 1 285 ? -14.205 1.399 13.903 1.00 93.12 285 SER A N 1
ATOM 2267 C CA . SER A 1 285 ? -12.972 0.639 13.647 1.00 93.12 285 SER A CA 1
ATOM 2268 C C . SER A 1 285 ? -11.784 1.559 13.365 1.00 93.12 285 SER A C 1
ATOM 2270 O O . SER A 1 285 ? -11.831 2.358 12.430 1.00 93.12 285 SER A O 1
ATOM 2272 N N . LEU A 1 286 ? -10.693 1.380 14.112 1.00 95.69 286 LEU A N 1
ATOM 2273 C CA . LEU A 1 286 ? -9.412 2.059 13.907 1.00 95.69 286 LEU A CA 1
ATOM 2274 C C . LEU A 1 286 ? -8.321 1.031 13.601 1.00 95.69 286 LEU A C 1
ATOM 2276 O O . LEU A 1 286 ? -8.086 0.116 14.386 1.00 95.69 286 LEU A O 1
ATOM 2280 N N . SER A 1 287 ? -7.618 1.199 12.488 1.00 95.75 287 SER A N 1
ATOM 2281 C CA . SER A 1 287 ? -6.453 0.381 12.158 1.00 95.75 287 SER A CA 1
ATOM 2282 C C . SER A 1 287 ? -5.238 1.255 11.900 1.00 95.75 287 SER A C 1
ATOM 2284 O O . SER A 1 287 ? -5.310 2.156 11.075 1.00 95.75 287 SER A O 1
ATOM 2286 N N . ILE A 1 288 ? -4.108 0.945 12.532 1.00 96.44 288 ILE A N 1
ATOM 2287 C CA . ILE A 1 288 ? -2.809 1.576 12.270 1.00 96.44 288 ILE A CA 1
ATOM 2288 C C . ILE A 1 288 ? -1.828 0.462 11.904 1.00 96.44 288 ILE A C 1
ATOM 2290 O O . ILE A 1 288 ? -1.498 -0.371 12.742 1.00 96.44 288 ILE A O 1
ATOM 2294 N N . ARG A 1 289 ? -1.401 0.386 10.644 1.00 93.69 289 ARG A N 1
ATOM 2295 C CA . ARG A 1 289 ? -0.547 -0.708 10.148 1.00 93.69 289 ARG A CA 1
ATOM 2296 C C . ARG A 1 289 ? 0.727 -0.164 9.534 1.00 93.69 289 ARG A C 1
ATOM 2298 O O . ARG A 1 289 ? 0.702 0.888 8.907 1.00 93.69 289 ARG A O 1
ATOM 2305 N N . LEU A 1 290 ? 1.804 -0.919 9.649 1.00 90.50 290 LEU A N 1
ATOM 2306 C CA . LEU A 1 290 ? 3.093 -0.630 9.060 1.00 90.50 290 LEU A CA 1
ATOM 2307 C C . LEU A 1 290 ? 3.125 -1.115 7.604 1.00 90.50 290 LEU A C 1
ATOM 2309 O O . LEU A 1 290 ? 2.780 -2.264 7.303 1.00 90.50 290 LEU A O 1
ATOM 2313 N N . THR A 1 291 ? 3.579 -0.263 6.694 1.00 85.88 291 THR A N 1
ATOM 2314 C CA . THR A 1 291 ? 3.920 -0.663 5.328 1.00 85.88 291 THR A CA 1
ATOM 2315 C C . THR A 1 291 ? 5.261 -1.403 5.362 1.00 85.88 291 THR A C 1
ATOM 2317 O O . THR A 1 291 ? 6.170 -1.054 6.111 1.00 85.88 291 THR A O 1
ATOM 2320 N N . ARG A 1 292 ? 5.406 -2.482 4.589 1.00 71.62 292 ARG A N 1
ATOM 2321 C CA . ARG A 1 292 ? 6.651 -3.272 4.522 1.00 71.62 292 ARG A CA 1
ATOM 2322 C C . ARG A 1 292 ? 7.723 -2.557 3.699 1.00 71.62 292 ARG A C 1
ATOM 2324 O O . ARG A 1 292 ? 8.909 -2.783 3.926 1.00 71.62 292 ARG A O 1
ATOM 2331 N N . ARG A 1 293 ? 7.319 -1.732 2.729 1.00 62.91 293 ARG A N 1
ATOM 2332 C CA . ARG A 1 293 ? 8.211 -0.873 1.941 1.00 62.91 293 ARG A CA 1
ATOM 2333 C C . ARG A 1 293 ? 8.543 0.390 2.731 1.00 62.91 293 ARG A C 1
ATOM 2335 O O . ARG A 1 293 ? 7.650 1.177 3.041 1.00 62.91 293 ARG A O 1
ATOM 2342 N N . GLN A 1 294 ? 9.825 0.548 3.053 1.00 57.56 294 GLN A N 1
ATOM 2343 C CA . GLN A 1 294 ? 10.381 1.757 3.653 1.00 57.56 294 GLN A CA 1
ATOM 2344 C C . GLN A 1 294 ? 10.905 2.661 2.540 1.00 57.56 294 GLN A C 1
ATOM 2346 O O . GLN A 1 294 ? 11.722 2.229 1.729 1.00 57.56 294 GLN A O 1
ATOM 2351 N N . THR A 1 295 ? 10.426 3.899 2.495 1.00 55.38 295 THR A N 1
ATOM 2352 C CA . THR A 1 295 ? 11.046 4.959 1.699 1.00 55.38 295 THR A CA 1
ATOM 2353 C C . THR A 1 295 ? 12.257 5.492 2.463 1.00 55.38 295 THR A C 1
ATOM 2355 O O . THR A 1 295 ? 12.218 5.631 3.685 1.00 55.38 295 THR A O 1
ATOM 2358 N N . SER A 1 296 ? 13.369 5.713 1.765 1.00 52.06 296 SER A N 1
ATOM 2359 C CA . SER A 1 296 ? 14.557 6.346 2.334 1.00 52.06 296 SER A CA 1
ATOM 2360 C C . SER A 1 296 ? 14.312 7.847 2.442 1.00 52.06 296 SER A C 1
ATOM 2362 O O . SER A 1 296 ? 14.059 8.503 1.439 1.00 52.06 296 SER A O 1
ATOM 2364 N N . GLY A 1 297 ? 14.366 8.366 3.660 1.00 55.84 297 GLY A N 1
ATOM 2365 C CA . GLY A 1 297 ? 14.226 9.778 3.983 1.00 55.84 297 GLY A CA 1
ATOM 2366 C C . GLY A 1 297 ? 14.241 9.923 5.499 1.00 55.84 297 GLY A C 1
ATOM 2367 O O . GLY A 1 297 ? 13.832 9.010 6.213 1.00 55.84 297 GLY A O 1
ATOM 2368 N N . THR A 1 298 ? 14.779 11.024 6.012 1.00 57.84 298 THR A N 1
ATOM 2369 C CA . THR A 1 298 ? 14.698 11.338 7.443 1.00 57.84 298 THR A CA 1
ATOM 2370 C C . THR A 1 298 ? 14.135 12.735 7.593 1.00 57.84 298 THR A C 1
ATOM 2372 O O . THR A 1 298 ? 14.857 13.717 7.423 1.00 57.84 298 THR A O 1
ATOM 2375 N N . ARG A 1 299 ? 12.844 12.831 7.915 1.00 70.62 299 ARG A N 1
ATOM 2376 C CA . ARG A 1 299 ? 12.239 14.082 8.379 1.00 70.62 299 ARG A CA 1
ATOM 2377 C C . ARG A 1 299 ? 12.177 14.084 9.900 1.00 70.62 299 ARG A C 1
ATOM 2379 O O . ARG A 1 299 ? 11.887 13.068 10.526 1.00 70.62 299 ARG A O 1
ATOM 2386 N N . TYR A 1 300 ? 12.477 15.229 10.501 1.00 80.31 300 TYR A N 1
ATOM 2387 C CA . TYR A 1 300 ? 12.442 15.383 11.951 1.00 80.31 300 TYR A CA 1
ATOM 2388 C C . TYR A 1 300 ? 11.030 15.757 12.393 1.00 80.31 300 TYR A C 1
ATOM 2390 O O . TYR A 1 300 ? 10.572 16.871 12.151 1.00 80.31 300 TYR A O 1
ATOM 2398 N N . TRP A 1 301 ? 10.355 14.813 13.038 1.00 86.25 301 TRP A N 1
ATOM 2399 C CA . TRP A 1 301 ? 9.044 15.014 13.645 1.00 86.25 301 TRP A CA 1
ATOM 2400 C C . TRP A 1 301 ? 9.175 15.432 15.109 1.00 86.25 301 TRP A C 1
ATOM 2402 O O . TRP A 1 301 ? 10.102 15.019 15.811 1.00 86.25 301 TRP A O 1
ATOM 2412 N N . THR A 1 302 ? 8.238 16.254 15.572 1.00 86.44 302 THR A N 1
ATOM 2413 C CA . THR A 1 302 ? 8.119 16.674 16.971 1.00 86.44 302 THR A CA 1
ATOM 2414 C C . THR A 1 302 ? 7.700 15.481 17.824 1.00 86.44 302 THR A C 1
ATOM 2416 O O . THR A 1 302 ? 6.629 14.899 17.655 1.00 86.44 302 THR A O 1
ATOM 2419 N N . ILE A 1 303 ? 8.587 15.072 18.730 1.00 88.12 303 ILE A N 1
ATOM 2420 C CA . ILE A 1 303 ? 8.330 13.965 19.650 1.00 88.12 303 ILE A CA 1
ATOM 2421 C C . ILE A 1 303 ? 7.692 14.523 20.919 1.00 88.12 303 ILE A C 1
ATOM 2423 O O . ILE A 1 303 ? 8.131 15.549 21.441 1.00 88.12 303 ILE A O 1
ATOM 2427 N N . VAL A 1 304 ? 6.691 13.816 21.435 1.00 87.62 304 VAL A N 1
ATOM 2428 C CA . VAL A 1 304 ? 6.054 14.139 22.713 1.00 87.62 304 VAL A CA 1
ATOM 2429 C C . VAL A 1 304 ? 7.108 14.227 23.828 1.00 87.62 304 VAL A C 1
ATOM 2431 O O . VAL A 1 304 ? 7.907 13.315 24.028 1.00 87.62 304 VAL A O 1
ATOM 2434 N N . SER A 1 305 ? 7.090 15.329 24.583 1.00 80.69 305 SER A N 1
ATOM 2435 C CA . SER A 1 305 ? 8.010 15.568 25.711 1.00 80.69 305 SER A CA 1
ATOM 2436 C C . SER A 1 305 ? 7.710 14.719 26.956 1.00 80.69 305 SER A C 1
ATOM 2438 O O . SER A 1 305 ? 8.584 14.504 27.794 1.00 80.69 305 SER A O 1
ATOM 2440 N N . SER A 1 306 ? 6.470 14.253 27.085 1.00 84.44 306 SER A N 1
ATOM 2441 C CA . SER A 1 306 ? 5.965 13.360 28.128 1.00 84.44 306 SER A CA 1
ATOM 2442 C C . SER A 1 306 ? 5.803 11.915 27.626 1.00 84.44 306 SER A C 1
ATOM 2444 O O . SER A 1 306 ? 6.111 11.584 26.483 1.00 84.44 306 SER A O 1
ATOM 2446 N N . PHE A 1 307 ? 5.309 11.023 28.489 1.00 87.81 307 PHE A N 1
ATOM 2447 C CA . PHE A 1 307 ? 5.055 9.628 28.131 1.00 87.81 307 PHE A CA 1
ATOM 2448 C C . PHE A 1 307 ? 3.941 9.510 27.075 1.00 87.81 307 PHE A C 1
ATOM 2450 O O . PHE A 1 307 ? 2.780 9.831 27.337 1.00 87.81 307 PHE A O 1
ATOM 2457 N N . SER A 1 308 ? 4.282 8.985 25.897 1.00 89.69 308 SER A N 1
ATOM 2458 C CA . SER A 1 308 ? 3.356 8.785 24.770 1.00 89.69 308 SER A CA 1
ATOM 2459 C C . SER A 1 308 ? 2.273 7.735 25.039 1.00 89.69 308 SER A C 1
ATOM 2461 O O . SER A 1 308 ? 1.154 7.853 24.540 1.00 89.69 308 SER A O 1
ATOM 2463 N N . GLY A 1 309 ? 2.573 6.721 25.859 1.00 90.69 309 GLY A N 1
ATOM 2464 C CA . GLY A 1 309 ? 1.644 5.643 26.199 1.00 90.69 309 GLY A CA 1
ATOM 2465 C C . GLY A 1 309 ? 0.345 6.149 26.840 1.00 90.69 309 GLY A C 1
ATOM 2466 O O . GLY A 1 309 ? -0.728 5.897 26.291 1.00 90.69 309 GLY A O 1
ATOM 2467 N N . PRO A 1 310 ? 0.408 6.887 27.964 1.00 91.69 310 PRO A N 1
ATOM 2468 C CA . PRO A 1 310 ? -0.762 7.497 28.591 1.00 91.69 310 PRO A CA 1
ATOM 2469 C C . PRO A 1 310 ? -1.592 8.392 27.663 1.00 91.69 310 PRO A C 1
ATOM 2471 O O . PRO A 1 310 ? -2.817 8.330 27.725 1.00 91.69 310 PRO A O 1
ATOM 2474 N N . LEU A 1 311 ? -0.953 9.180 26.789 1.00 92.50 311 LEU A N 1
ATOM 2475 C CA . LEU A 1 311 ? -1.660 10.039 25.830 1.00 92.50 311 LEU A CA 1
ATOM 2476 C C . LEU A 1 311 ? -2.466 9.219 24.823 1.00 92.50 311 LEU A C 1
ATOM 2478 O O . LEU A 1 311 ? -3.635 9.505 24.588 1.00 92.50 311 LEU A O 1
ATOM 2482 N N . LEU A 1 312 ? -1.873 8.156 24.272 1.00 93.44 312 LEU A N 1
ATOM 2483 C CA . LEU A 1 312 ? -2.588 7.246 23.381 1.00 93.44 312 LEU A CA 1
ATOM 2484 C C . LEU A 1 312 ? -3.801 6.612 24.072 1.00 93.44 312 LEU A C 1
ATOM 2486 O O . LEU A 1 312 ? -4.859 6.482 23.461 1.00 93.44 312 LEU A O 1
ATOM 2490 N N . LEU A 1 313 ? -3.657 6.200 25.335 1.00 92.44 313 LEU A N 1
ATOM 2491 C CA . LEU A 1 313 ? -4.768 5.613 26.084 1.00 92.44 313 LEU A CA 1
ATOM 2492 C C . LEU A 1 313 ? -5.873 6.633 26.369 1.00 92.44 313 LEU A C 1
ATOM 2494 O O . LEU A 1 313 ? -7.045 6.288 26.234 1.00 92.44 313 LEU A O 1
ATOM 2498 N N . ASP A 1 314 ? -5.526 7.881 26.692 1.00 91.75 314 ASP A N 1
ATOM 2499 C CA . ASP A 1 314 ? -6.503 8.968 26.827 1.00 91.75 314 ASP A CA 1
ATOM 2500 C C . ASP A 1 314 ? -7.305 9.150 25.528 1.00 91.75 314 ASP A C 1
ATOM 2502 O O . ASP A 1 314 ? -8.536 9.091 25.546 1.00 91.75 314 ASP A O 1
ATOM 2506 N N . ILE A 1 315 ? -6.613 9.225 24.388 1.00 92.69 315 ILE A N 1
ATOM 2507 C CA . ILE A 1 315 ? -7.215 9.334 23.052 1.00 92.69 315 ILE A CA 1
ATOM 2508 C C . ILE A 1 315 ? -8.163 8.155 22.764 1.00 92.69 315 ILE A C 1
ATOM 2510 O O . ILE A 1 315 ? -9.319 8.348 22.381 1.00 92.69 315 ILE A O 1
ATOM 2514 N N . LEU A 1 316 ? -7.718 6.915 22.996 1.00 92.25 316 LEU A N 1
ATOM 2515 C CA . LEU A 1 316 ? -8.546 5.719 22.789 1.00 92.25 316 LEU A CA 1
ATOM 2516 C C . LEU A 1 316 ? -9.754 5.662 23.738 1.00 92.25 316 LEU A C 1
ATOM 2518 O O . LEU A 1 316 ? -10.796 5.106 23.378 1.00 92.25 316 LEU A O 1
ATOM 2522 N N . SER A 1 317 ? -9.639 6.237 24.938 1.00 89.44 317 SER A N 1
ATOM 2523 C CA . SER A 1 317 ? -10.730 6.293 25.912 1.00 89.44 317 SER A CA 1
ATOM 2524 C C . SER A 1 317 ? -11.847 7.268 25.510 1.00 89.44 317 SER A C 1
ATOM 2526 O O . SER A 1 317 ? -13.002 7.050 25.880 1.00 89.44 317 SER A O 1
ATOM 2528 N N . LYS A 1 318 ? -11.550 8.297 24.703 1.00 88.38 318 LYS A N 1
ATOM 2529 C CA . LYS A 1 318 ? -12.546 9.270 24.215 1.00 88.38 318 LYS A CA 1
ATOM 2530 C C . LYS A 1 318 ? -13.468 8.699 23.140 1.00 88.38 318 LYS A C 1
ATOM 2532 O O . LYS A 1 318 ? -14.648 9.047 23.092 1.00 88.38 318 LYS A O 1
ATOM 2537 N N . GLY A 1 319 ? -12.977 7.788 22.301 1.00 85.12 319 GLY A N 1
ATOM 2538 C CA . GLY A 1 319 ? -13.768 7.238 21.201 1.00 85.12 319 GLY A CA 1
ATOM 2539 C C . GLY A 1 319 ? -14.856 6.295 21.704 1.00 85.12 319 GLY A C 1
ATOM 2540 O O . GLY A 1 319 ? -14.597 5.113 21.831 1.00 85.12 319 GLY A O 1
ATOM 2541 N N . THR A 1 320 ? -16.080 6.754 21.983 1.00 83.69 320 THR A N 1
ATOM 2542 C CA . THR A 1 320 ? -17.169 5.967 22.626 1.00 83.69 320 THR A CA 1
ATOM 2543 C C . THR A 1 320 ? -17.819 4.877 21.758 1.00 83.69 320 THR A C 1
ATOM 2545 O O . THR A 1 320 ? -18.387 3.929 22.302 1.00 83.69 320 THR A O 1
ATOM 2548 N N . PHE A 1 321 ? -17.661 4.937 20.433 1.00 88.44 321 PHE A N 1
ATOM 2549 C CA . PHE A 1 321 ? -18.206 3.951 19.482 1.00 88.44 321 PHE A CA 1
ATOM 2550 C C . PHE A 1 321 ? -17.193 2.895 19.021 1.00 88.44 321 PHE A C 1
ATOM 2552 O O . PHE A 1 321 ? -17.587 1.875 18.458 1.00 88.44 321 PHE A O 1
ATOM 2559 N N . LEU A 1 322 ? -15.909 3.100 19.328 1.00 90.88 322 LEU A N 1
ATOM 2560 C CA . LEU A 1 322 ? -14.802 2.240 18.925 1.00 90.88 322 LEU A CA 1
ATOM 2561 C C . LEU A 1 322 ? -15.020 0.788 19.375 1.00 90.88 322 LEU A C 1
ATOM 2563 O O . LEU A 1 322 ? -15.085 0.501 20.575 1.00 90.88 322 LEU A O 1
ATOM 2567 N N . ALA A 1 323 ? -15.163 -0.103 18.402 1.00 91.44 323 ALA A N 1
ATOM 2568 C CA . ALA A 1 323 ? -15.438 -1.521 18.562 1.00 91.44 323 ALA A CA 1
ATOM 2569 C C . ALA A 1 323 ? -14.246 -2.386 18.145 1.00 91.44 323 ALA A C 1
ATOM 2571 O O . ALA A 1 323 ? -14.031 -3.411 18.770 1.00 91.44 323 ALA A O 1
ATOM 2572 N N . ASP A 1 324 ? -13.445 -1.996 17.154 1.00 92.00 324 ASP A N 1
ATOM 2573 C CA . ASP A 1 324 ? -12.270 -2.767 16.733 1.00 92.00 324 ASP A CA 1
ATOM 2574 C C . ASP A 1 324 ? -11.029 -1.863 16.618 1.00 92.00 324 ASP A C 1
ATOM 2576 O O . ASP A 1 324 ? -11.067 -0.808 15.984 1.00 92.00 324 ASP A O 1
ATOM 2580 N N . VAL A 1 325 ? -9.918 -2.282 17.233 1.00 94.81 325 VAL A N 1
ATOM 2581 C CA . VAL A 1 325 ? -8.607 -1.618 17.138 1.00 94.81 325 VAL A CA 1
ATOM 2582 C C . VAL A 1 325 ? -7.575 -2.606 16.611 1.00 94.81 325 VAL A C 1
ATOM 2584 O O . VAL A 1 325 ? -7.391 -3.674 17.194 1.00 94.81 325 VAL A O 1
ATOM 2587 N N . ILE A 1 326 ? -6.896 -2.261 15.518 1.00 95.44 326 ILE A N 1
ATOM 2588 C CA . ILE A 1 326 ? -5.880 -3.101 14.871 1.00 95.44 326 ILE A CA 1
ATOM 2589 C C . ILE A 1 326 ? -4.552 -2.347 14.852 1.00 95.44 326 ILE A C 1
ATOM 2591 O O . ILE A 1 326 ? -4.494 -1.218 14.367 1.00 95.44 326 ILE A O 1
ATOM 2595 N N . THR A 1 327 ? -3.479 -2.959 15.356 1.00 95.44 327 THR A N 1
ATOM 2596 C CA . THR A 1 327 ? -2.141 -2.353 15.315 1.00 95.44 327 THR A CA 1
ATOM 2597 C C . THR A 1 327 ? -1.025 -3.383 15.173 1.00 95.44 327 THR A C 1
ATOM 2599 O O . THR A 1 327 ? -1.167 -4.539 15.582 1.00 95.44 327 THR A O 1
ATOM 2602 N N . ASP A 1 328 ? 0.091 -2.968 14.577 1.00 93.19 328 ASP A N 1
ATOM 2603 C CA . ASP A 1 328 ? 1.300 -3.786 14.497 1.00 93.19 328 ASP A CA 1
ATOM 2604 C C . ASP A 1 328 ? 2.118 -3.727 15.788 1.00 93.19 328 ASP A C 1
ATOM 2606 O O . ASP A 1 328 ? 2.270 -2.679 16.418 1.00 93.19 328 ASP A O 1
ATOM 2610 N N . PHE A 1 329 ? 2.726 -4.857 16.149 1.00 92.00 329 PHE A N 1
ATOM 2611 C CA . PHE A 1 329 ? 3.584 -4.970 17.328 1.00 92.00 329 PHE A CA 1
ATOM 2612 C C . PHE A 1 329 ? 4.726 -3.940 17.336 1.00 92.00 329 PHE A C 1
ATOM 2614 O O . PHE A 1 329 ? 4.989 -3.308 18.359 1.00 92.00 329 PHE A O 1
ATOM 2621 N N . ASN A 1 330 ? 5.343 -3.702 16.176 1.00 90.25 330 ASN A N 1
ATOM 2622 C CA . ASN A 1 330 ? 6.441 -2.743 16.029 1.00 90.25 330 ASN A CA 1
ATOM 2623 C C . ASN A 1 330 ? 6.022 -1.286 16.283 1.00 90.25 330 ASN A C 1
ATOM 2625 O O . ASN A 1 330 ? 6.878 -0.470 16.608 1.00 90.25 330 ASN A O 1
ATOM 2629 N N . ILE A 1 331 ? 4.732 -0.959 16.141 1.00 92.75 331 ILE A N 1
ATOM 2630 C CA . ILE A 1 331 ? 4.208 0.400 16.332 1.00 92.75 331 ILE A CA 1
ATOM 2631 C C . ILE A 1 331 ? 3.997 0.705 17.820 1.00 92.75 331 ILE A C 1
ATOM 2633 O O . ILE A 1 331 ? 4.221 1.826 18.268 1.00 92.75 331 ILE A O 1
ATOM 2637 N N . ILE A 1 332 ? 3.586 -0.293 18.607 1.00 92.06 332 ILE A N 1
ATOM 2638 C CA . ILE A 1 332 ? 3.336 -0.124 20.047 1.00 92.06 332 ILE A CA 1
ATOM 2639 C C . ILE A 1 332 ? 4.589 -0.322 20.904 1.00 92.06 332 ILE A C 1
ATOM 2641 O O . ILE A 1 332 ? 4.643 0.163 22.030 1.00 92.06 332 ILE A O 1
ATOM 2645 N N . GLN A 1 333 ? 5.593 -1.041 20.397 1.00 90.00 333 GLN A N 1
ATOM 2646 C CA . GLN A 1 333 ? 6.826 -1.340 21.127 1.00 90.00 333 GLN A CA 1
ATOM 2647 C C . GLN A 1 333 ? 7.571 -0.096 21.661 1.00 90.00 333 GLN A C 1
ATOM 2649 O O . GLN A 1 333 ? 8.104 -0.194 22.768 1.00 90.00 333 GLN A O 1
ATOM 2654 N N . PRO A 1 334 ? 7.632 1.047 20.944 1.00 90.75 334 PRO A N 1
ATOM 2655 C CA . PRO A 1 334 ? 8.319 2.250 21.418 1.00 90.75 334 PRO A CA 1
ATOM 2656 C C . PRO A 1 334 ? 7.571 3.037 22.502 1.00 90.75 334 PRO A C 1
ATOM 2658 O O . PRO A 1 334 ? 8.112 4.027 22.983 1.00 90.75 334 PRO A O 1
ATOM 2661 N N . LEU A 1 335 ? 6.334 2.669 22.854 1.00 91.56 335 LEU A N 1
ATOM 2662 C CA . LEU A 1 335 ? 5.551 3.419 23.836 1.00 91.56 335 LEU A CA 1
ATOM 2663 C C . LEU A 1 335 ? 6.152 3.295 25.238 1.00 91.56 335 LEU A C 1
ATOM 2665 O O . LEU A 1 335 ? 6.493 2.204 25.700 1.00 91.56 335 LEU A O 1
ATOM 2669 N N . GLU A 1 336 ? 6.201 4.418 25.946 1.00 89.44 336 GLU A N 1
ATOM 2670 C CA . GLU A 1 336 ? 6.692 4.483 27.319 1.00 89.44 336 GLU A CA 1
ATOM 2671 C C . GLU A 1 336 ? 5.553 4.804 28.289 1.00 89.44 336 GLU A C 1
ATOM 2673 O O . GLU A 1 336 ? 4.625 5.550 27.969 1.00 89.44 336 GLU A O 1
ATOM 2678 N N . PHE A 1 337 ? 5.628 4.221 29.487 1.00 88.88 337 PHE A N 1
ATOM 2679 C CA . PHE A 1 337 ? 4.674 4.422 30.574 1.00 88.88 337 PHE A CA 1
ATOM 2680 C C . PHE A 1 337 ? 5.426 4.720 31.874 1.00 88.88 337 PHE A C 1
ATOM 2682 O O . PHE A 1 337 ? 6.479 4.117 32.100 1.00 88.88 337 PHE A O 1
ATOM 2689 N N . PRO A 1 338 ? 4.858 5.549 32.768 1.00 87.56 338 PRO A N 1
ATOM 2690 C CA . PRO A 1 338 ? 5.343 5.675 34.138 1.00 87.56 338 PRO A CA 1
ATOM 2691 C C . PRO A 1 338 ? 5.412 4.315 34.857 1.00 87.56 338 PRO A C 1
ATOM 2693 O O . PRO A 1 338 ? 4.695 3.362 34.510 1.00 87.56 338 PRO A O 1
ATOM 2696 N N . GLU A 1 339 ? 6.270 4.214 35.876 1.00 79.00 339 GLU A N 1
ATOM 2697 C CA . GLU A 1 339 ? 6.403 2.996 36.687 1.00 79.00 339 GLU A CA 1
ATOM 2698 C C . GLU A 1 339 ? 5.065 2.637 37.348 1.00 79.00 339 GLU A C 1
ATOM 2700 O O . GLU A 1 339 ? 4.535 1.544 37.112 1.00 79.00 339 GLU A O 1
ATOM 2705 N N . GLU A 1 340 ? 4.477 3.610 38.044 1.00 77.12 340 GLU A N 1
ATOM 2706 C CA . GLU A 1 340 ? 3.134 3.571 38.618 1.00 77.12 340 GLU A CA 1
ATOM 2707 C C . GLU A 1 340 ? 2.162 4.287 37.673 1.00 77.12 340 GLU A C 1
ATOM 2709 O O . GLU A 1 340 ? 2.101 5.514 37.617 1.00 77.12 340 GLU A O 1
ATOM 2714 N N . TYR A 1 341 ? 1.431 3.514 36.870 1.00 80.94 341 TYR A N 1
ATOM 2715 C CA . TYR A 1 341 ? 0.410 4.042 35.969 1.00 80.94 341 TYR A CA 1
ATOM 2716 C C . TYR A 1 341 ? -0.885 3.260 36.150 1.00 80.94 341 TYR A C 1
ATOM 2718 O O . TYR A 1 341 ? -0.919 2.048 35.921 1.00 80.94 341 TYR A O 1
ATOM 2726 N N . GLU A 1 342 ? -1.945 3.965 36.535 1.00 78.31 342 GLU A N 1
ATOM 2727 C CA . GLU A 1 342 ? -3.294 3.417 36.568 1.00 78.31 342 GLU A CA 1
ATOM 2728 C C . GLU A 1 342 ? -3.974 3.608 35.218 1.00 78.31 342 GLU A C 1
ATOM 2730 O O . GLU A 1 342 ? -3.983 4.692 34.634 1.00 78.31 342 GLU A O 1
ATOM 2735 N N . VAL A 1 343 ? -4.547 2.521 34.708 1.00 79.62 343 VAL A N 1
ATOM 2736 C CA . VAL A 1 343 ? -5.202 2.520 33.404 1.00 79.62 343 VAL A CA 1
ATOM 2737 C C . VAL A 1 343 ? -6.572 3.181 33.525 1.00 79.62 343 VAL A C 1
ATOM 2739 O O . VAL A 1 343 ? -7.488 2.624 34.135 1.00 79.62 343 VAL A O 1
ATOM 2742 N N . SER A 1 344 ? -6.738 4.331 32.871 1.00 76.69 344 SER A N 1
ATOM 2743 C CA . SER A 1 344 ? -8.044 4.965 32.694 1.00 76.69 344 SER A CA 1
ATOM 2744 C C . SER A 1 344 ? -8.965 4.051 31.885 1.00 76.69 344 SER A C 1
ATOM 2746 O O . SER A 1 344 ? -8.720 3.769 30.709 1.00 76.69 344 SER A O 1
ATOM 2748 N N . LYS A 1 345 ? -10.035 3.567 32.521 1.00 75.31 345 LYS A N 1
ATOM 2749 C CA . LYS A 1 345 ? -11.057 2.749 31.859 1.00 75.31 345 LYS A CA 1
ATOM 2750 C C . LYS A 1 345 ? -11.993 3.654 31.060 1.00 75.31 345 LYS A C 1
ATOM 2752 O O . LYS A 1 345 ? -12.465 4.673 31.562 1.00 75.31 345 LYS A O 1
ATOM 2757 N N . ARG A 1 346 ? -12.315 3.246 29.835 1.00 78.44 346 ARG A N 1
ATOM 2758 C CA . ARG A 1 346 ? -13.271 3.946 28.970 1.00 78.44 346 ARG A CA 1
ATOM 2759 C C . ARG A 1 346 ? -14.657 4.039 29.618 1.00 78.44 346 ARG A C 1
ATOM 2761 O O . ARG A 1 346 ? -15.251 3.017 29.971 1.00 78.44 346 ARG A O 1
ATOM 2768 N N . ALA A 1 347 ? -15.166 5.263 29.754 1.00 69.44 347 ALA A N 1
ATOM 2769 C CA . ALA A 1 347 ? -16.453 5.562 30.379 1.00 69.44 347 ALA A CA 1
ATOM 2770 C C . ALA A 1 347 ? -17.611 5.571 29.359 1.00 69.44 347 ALA A C 1
ATOM 2772 O O . ALA A 1 347 ? -17.424 5.893 28.188 1.00 69.44 347 ALA A O 1
ATOM 2773 N N . GLY A 1 348 ? -18.831 5.250 29.810 1.00 69.50 348 GLY A N 1
ATOM 2774 C CA . GLY A 1 348 ? -20.058 5.339 29.001 1.00 69.50 348 GLY A CA 1
ATOM 2775 C C . GLY A 1 348 ? -20.633 3.996 28.526 1.00 69.50 348 GLY A C 1
ATOM 2776 O O . GLY A 1 348 ? -20.219 2.921 28.960 1.00 69.50 348 GLY A O 1
ATOM 2777 N N . LYS A 1 349 ? -21.654 4.052 27.655 1.00 74.62 349 LYS A N 1
ATOM 2778 C CA . LYS A 1 349 ? -22.317 2.859 27.099 1.00 74.62 349 LYS A CA 1
ATOM 2779 C C . LYS A 1 349 ? -21.450 2.257 25.991 1.00 74.62 349 LYS A C 1
ATOM 2781 O O . LYS A 1 349 ? -21.519 2.688 24.846 1.00 74.62 349 LYS A O 1
ATOM 2786 N N . LEU A 1 350 ? -20.652 1.260 26.355 1.00 79.31 350 LEU A N 1
ATOM 2787 C CA . LEU A 1 350 ? -19.720 0.593 25.447 1.00 79.31 350 LEU A CA 1
ATOM 2788 C C . LEU A 1 350 ? -20.437 -0.315 24.430 1.00 79.31 350 LEU A C 1
ATOM 2790 O O . LEU A 1 350 ? -21.506 -0.863 24.737 1.00 79.31 350 LEU A O 1
ATOM 2794 N N . PRO A 1 351 ? -19.841 -0.533 23.242 1.00 80.00 351 PRO A N 1
ATOM 2795 C CA . PRO A 1 351 ? -20.287 -1.562 22.311 1.00 80.00 351 PRO A CA 1
ATOM 2796 C C . PRO A 1 351 ? -20.326 -2.946 22.970 1.00 80.00 351 PRO A C 1
ATOM 2798 O O . PRO A 1 351 ? -19.503 -3.275 23.821 1.00 80.00 351 PRO A O 1
ATOM 2801 N N . ALA A 1 352 ? -21.262 -3.798 22.540 1.00 79.88 352 ALA A N 1
ATOM 2802 C CA . ALA A 1 352 ? -21.406 -5.153 23.088 1.00 79.88 352 ALA A CA 1
ATOM 2803 C C . ALA A 1 352 ? -20.159 -6.035 22.872 1.00 79.88 352 ALA A C 1
ATOM 2805 O O . ALA A 1 352 ? -19.946 -6.999 23.609 1.00 79.88 352 ALA A O 1
ATOM 2806 N N . ARG A 1 353 ? -19.358 -5.710 21.853 1.00 86.69 353 ARG A N 1
ATOM 2807 C CA . ARG A 1 353 ? -18.097 -6.361 21.509 1.00 86.69 353 ARG A CA 1
ATOM 2808 C C . ARG A 1 353 ? -17.059 -5.282 21.232 1.00 86.69 353 ARG A C 1
ATOM 2810 O O . ARG A 1 353 ? -17.287 -4.441 20.369 1.00 86.69 353 ARG A O 1
ATOM 2817 N N . VAL A 1 354 ? -15.932 -5.371 21.931 1.00 91.00 354 VAL A N 1
ATOM 2818 C CA . VAL A 1 354 ? -14.716 -4.606 21.641 1.00 91.00 354 VAL A CA 1
ATOM 2819 C C . VAL A 1 354 ? -13.572 -5.583 21.361 1.00 91.00 354 VAL A C 1
ATOM 2821 O O . VAL A 1 354 ? -13.329 -6.479 22.177 1.00 91.00 354 VAL A O 1
ATOM 2824 N N . GLY A 1 355 ? -12.923 -5.452 20.208 1.00 91.81 355 GLY A N 1
ATOM 2825 C CA . GLY A 1 355 ? -11.825 -6.273 19.720 1.00 91.81 355 GLY A CA 1
ATOM 2826 C C . GLY A 1 355 ? -10.503 -5.507 19.666 1.00 91.81 355 GLY A C 1
ATOM 2827 O O . GLY A 1 355 ? -10.445 -4.383 19.176 1.00 91.81 355 GLY A O 1
ATOM 2828 N N . PHE A 1 356 ? -9.427 -6.136 20.133 1.00 94.69 356 PHE A N 1
ATOM 2829 C CA . PHE A 1 356 ? -8.054 -5.674 19.922 1.00 94.69 356 PHE A CA 1
ATOM 2830 C C . PHE A 1 356 ? -7.295 -6.697 19.081 1.00 94.69 356 PHE A C 1
ATOM 2832 O O . PHE A 1 356 ? -7.211 -7.857 19.476 1.00 94.69 356 PHE A O 1
ATOM 2839 N N . THR A 1 357 ? -6.739 -6.287 17.944 1.00 93.94 357 THR A N 1
ATOM 2840 C CA . THR A 1 357 ? -5.953 -7.155 17.060 1.00 93.94 357 THR A CA 1
ATOM 2841 C C . THR A 1 357 ? -4.505 -6.697 17.033 1.00 93.94 357 THR A C 1
ATOM 2843 O O . THR A 1 357 ? -4.198 -5.620 16.522 1.00 93.94 357 THR A O 1
ATOM 2846 N N . LEU A 1 358 ? -3.620 -7.538 17.566 1.00 94.38 358 LEU A N 1
ATOM 2847 C CA . LEU A 1 358 ? -2.177 -7.362 17.490 1.00 94.38 358 LEU A CA 1
ATOM 2848 C C . LEU A 1 358 ? -1.633 -8.172 16.317 1.00 94.38 358 LEU A C 1
ATOM 2850 O O . LEU A 1 358 ? -1.944 -9.357 16.184 1.00 94.38 358 LEU A O 1
ATOM 2854 N N . VAL A 1 359 ? -0.802 -7.549 15.493 1.00 91.69 359 VAL A N 1
ATOM 2855 C CA . VAL A 1 359 ? -0.264 -8.190 14.294 1.00 91.69 359 VAL A CA 1
ATOM 2856 C C . VAL A 1 359 ? 1.257 -8.153 14.298 1.00 91.69 359 VAL A C 1
ATOM 2858 O O . VAL A 1 359 ? 1.864 -7.138 14.640 1.00 91.69 359 VAL A O 1
ATOM 2861 N N . ASP A 1 360 ? 1.876 -9.270 13.924 1.00 88.25 360 ASP A N 1
ATOM 2862 C CA . ASP A 1 360 ? 3.317 -9.353 13.713 1.00 88.25 360 ASP A CA 1
ATOM 2863 C C . ASP A 1 360 ? 3.679 -10.354 12.603 1.00 88.25 360 ASP A C 1
ATOM 2865 O O . ASP A 1 360 ? 3.493 -11.561 12.731 1.00 88.25 360 ASP A O 1
ATOM 2869 N N . TYR A 1 361 ? 4.249 -9.855 11.507 1.00 77.50 361 TYR A N 1
ATOM 2870 C CA . TYR A 1 361 ? 4.706 -10.675 10.378 1.00 77.50 361 TYR A CA 1
ATOM 2871 C C . TYR A 1 361 ? 6.159 -11.138 10.482 1.00 77.50 361 TYR A C 1
ATOM 2873 O O . TYR A 1 361 ? 6.714 -11.627 9.491 1.00 77.50 361 TYR A O 1
ATOM 2881 N N . SER A 1 362 ? 6.803 -10.939 11.630 1.00 73.94 362 SER A N 1
ATOM 2882 C CA . SER A 1 362 ? 8.185 -11.348 11.840 1.00 73.94 362 SER A CA 1
ATOM 2883 C C . SER A 1 362 ? 8.370 -12.867 11.692 1.00 73.94 362 SER A C 1
ATOM 2885 O O . SER A 1 362 ? 7.428 -13.658 11.753 1.00 73.94 362 SER A O 1
ATOM 2887 N N . LEU A 1 363 ? 9.624 -13.282 11.466 1.00 65.94 363 LEU A N 1
ATOM 2888 C CA . LEU A 1 363 ? 9.994 -14.693 11.282 1.00 65.94 363 LEU A CA 1
ATOM 2889 C C . LEU A 1 363 ? 9.595 -15.559 12.488 1.00 65.94 363 LEU A C 1
ATOM 2891 O O . LEU A 1 363 ? 9.309 -16.745 12.348 1.00 65.94 363 LEU A O 1
ATOM 2895 N N . ASN A 1 364 ? 9.584 -14.961 13.680 1.00 71.00 364 ASN A N 1
ATOM 2896 C CA . ASN A 1 364 ? 9.358 -15.656 14.934 1.00 71.00 364 ASN A CA 1
ATOM 2897 C C . ASN A 1 364 ? 8.254 -14.943 15.690 1.00 71.00 364 ASN A C 1
ATOM 2899 O O . ASN A 1 364 ? 8.342 -13.738 15.878 1.00 71.00 364 ASN A O 1
ATOM 2903 N N . VAL A 1 365 ? 7.303 -15.696 16.241 1.00 75.06 365 VAL A N 1
ATOM 2904 C CA . VAL A 1 365 ? 6.315 -15.140 17.173 1.00 75.06 365 VAL A CA 1
ATOM 2905 C C . VAL A 1 365 ? 7.040 -14.306 18.251 1.00 75.06 365 VAL A C 1
ATOM 2907 O O . VAL A 1 365 ? 7.962 -14.825 18.899 1.00 75.06 365 VAL A O 1
ATOM 2910 N N . PRO A 1 366 ? 6.670 -13.025 18.443 1.00 74.25 366 PRO A N 1
ATOM 2911 C CA . PRO A 1 366 ? 7.431 -12.093 19.254 1.00 74.25 366 PRO A CA 1
ATOM 2912 C C . PRO A 1 366 ? 7.422 -12.545 20.706 1.00 74.25 366 PRO A C 1
ATOM 2914 O O . PRO A 1 366 ? 6.397 -12.924 21.268 1.00 74.25 366 PRO A O 1
ATOM 2917 N N . LYS A 1 367 ? 8.567 -12.465 21.380 1.00 76.12 367 LYS A N 1
ATOM 2918 C CA . LYS A 1 367 ? 8.580 -12.652 22.831 1.00 76.12 367 LYS A CA 1
ATOM 2919 C C . LYS A 1 367 ? 8.004 -11.381 23.452 1.00 76.12 367 LYS A C 1
ATOM 2921 O O . LYS A 1 367 ? 8.713 -10.386 23.556 1.00 76.12 367 LYS A O 1
ATOM 2926 N N . LEU A 1 368 ? 6.737 -11.408 23.879 1.00 79.25 368 LEU A N 1
ATOM 2927 C CA . LEU A 1 368 ? 6.164 -10.356 24.729 1.00 79.25 368 LEU A CA 1
ATOM 2928 C C . LEU A 1 368 ? 6.865 -10.371 26.096 1.00 79.25 368 LEU A C 1
ATOM 2930 O O . LEU A 1 368 ? 6.392 -10.985 27.061 1.00 79.25 368 LEU A O 1
ATOM 2934 N N . LEU A 1 369 ? 8.035 -9.730 26.148 1.00 80.44 369 LEU A N 1
ATOM 2935 C CA . LEU A 1 369 ? 8.791 -9.440 27.364 1.00 80.44 369 LEU A CA 1
ATOM 2936 C C . LEU A 1 369 ? 7.977 -8.514 28.282 1.00 80.44 369 LEU A C 1
ATOM 2938 O O . LEU A 1 369 ? 6.866 -8.105 27.946 1.00 80.44 369 LEU A O 1
ATOM 2942 N N . PHE A 1 370 ? 8.526 -8.179 29.448 1.00 82.06 370 PHE A N 1
ATOM 2943 C CA . PHE A 1 370 ? 7.804 -7.435 30.480 1.00 82.06 370 PHE A CA 1
ATOM 2944 C C . PHE A 1 370 ? 7.178 -6.123 29.968 1.00 82.06 370 PHE A C 1
ATOM 2946 O O . PHE A 1 370 ? 5.968 -5.951 30.093 1.00 82.06 370 PHE A O 1
ATOM 2953 N N . ASN A 1 371 ? 7.958 -5.243 29.325 1.00 85.88 371 ASN A N 1
ATOM 2954 C CA . ASN A 1 371 ? 7.456 -3.930 28.907 1.00 85.88 371 ASN A CA 1
ATOM 2955 C C . ASN A 1 371 ? 6.394 -4.003 27.782 1.00 85.88 371 ASN A C 1
ATOM 2957 O O . ASN A 1 371 ? 5.284 -3.522 27.996 1.00 85.88 371 ASN A O 1
ATOM 2961 N N . PRO A 1 372 ? 6.618 -4.690 26.639 1.00 87.62 372 PRO A N 1
ATOM 2962 C CA . PRO A 1 372 ? 5.585 -4.803 25.601 1.00 87.62 372 PRO A CA 1
ATOM 2963 C C . PRO A 1 372 ? 4.307 -5.499 26.083 1.00 87.62 372 PRO A C 1
ATOM 2965 O O . PRO A 1 372 ? 3.209 -5.156 25.652 1.00 87.62 372 PRO A O 1
ATOM 2968 N N . ARG A 1 373 ? 4.426 -6.454 27.017 1.00 88.88 373 ARG A N 1
ATOM 2969 C CA . ARG A 1 373 ? 3.268 -7.098 27.647 1.00 88.88 373 ARG A CA 1
ATOM 2970 C C . ARG A 1 373 ? 2.466 -6.118 28.505 1.00 88.88 373 ARG A C 1
ATOM 2972 O O . ARG A 1 373 ? 1.241 -6.130 28.408 1.00 88.88 373 ARG A O 1
ATOM 2979 N N . LYS A 1 374 ? 3.139 -5.263 29.291 1.00 87.81 374 LYS A N 1
ATOM 2980 C CA . LYS A 1 374 ? 2.513 -4.169 30.058 1.00 87.81 374 LYS A CA 1
ATOM 2981 C C . LYS A 1 374 ? 1.749 -3.224 29.128 1.00 87.81 374 LYS A C 1
ATOM 2983 O O . LYS A 1 374 ? 0.583 -2.946 29.381 1.00 87.81 374 LYS A O 1
ATOM 2988 N N . ILE A 1 375 ? 2.360 -2.811 28.016 1.00 90.31 375 ILE A N 1
ATOM 2989 C CA . ILE A 1 375 ? 1.741 -1.917 27.021 1.00 90.31 375 ILE A CA 1
ATOM 2990 C C . ILE A 1 375 ? 0.455 -2.531 26.451 1.00 90.31 375 ILE A C 1
ATOM 2992 O O . ILE A 1 375 ? -0.603 -1.905 26.499 1.00 90.31 375 ILE A O 1
ATOM 2996 N N . VAL A 1 376 ? 0.516 -3.777 25.966 1.00 91.56 376 VAL A N 1
ATOM 2997 C CA . VAL A 1 376 ? -0.660 -4.473 25.413 1.00 91.56 376 VAL A CA 1
ATOM 2998 C C . VAL A 1 376 ? -1.752 -4.648 26.471 1.00 91.56 376 VAL A C 1
ATOM 3000 O O . VAL A 1 376 ? -2.924 -4.424 26.178 1.00 91.56 376 VAL A O 1
ATOM 3003 N N . ALA A 1 377 ? -1.388 -5.010 27.704 1.00 89.56 377 ALA A N 1
ATOM 3004 C CA . ALA A 1 377 ? -2.339 -5.145 28.805 1.00 89.56 377 ALA A CA 1
ATOM 3005 C C . ALA A 1 377 ? -3.035 -3.815 29.134 1.00 89.56 377 ALA A C 1
ATOM 3007 O O . ALA A 1 377 ? -4.254 -3.795 29.306 1.00 89.56 377 ALA A O 1
ATOM 3008 N N . ASN A 1 378 ? -2.286 -2.709 29.153 1.00 90.25 378 ASN A N 1
ATOM 3009 C CA . ASN A 1 378 ? -2.833 -1.377 29.391 1.00 90.25 378 ASN A CA 1
ATOM 3010 C C . ASN A 1 378 ? -3.808 -0.957 28.280 1.00 90.25 378 ASN A C 1
ATOM 3012 O O . ASN A 1 378 ? -4.883 -0.444 28.580 1.00 90.25 378 ASN A O 1
ATOM 3016 N N . ILE A 1 379 ? -3.480 -1.228 27.009 1.00 91.50 379 ILE A N 1
ATOM 3017 C CA . ILE A 1 379 ? -4.377 -0.955 25.873 1.00 91.50 379 ILE A CA 1
ATOM 3018 C C . ILE A 1 379 ? -5.664 -1.781 25.990 1.00 91.50 379 ILE A C 1
ATOM 3020 O O . ILE A 1 379 ? -6.760 -1.226 25.913 1.00 91.50 379 ILE A O 1
ATOM 3024 N N . VAL A 1 380 ? -5.541 -3.093 26.226 1.00 91.56 380 VAL A N 1
ATOM 3025 C CA . VAL A 1 380 ? -6.680 -4.018 26.382 1.00 91.56 380 VAL A CA 1
ATOM 3026 C C . VAL A 1 380 ? -7.599 -3.593 27.531 1.00 91.56 380 VAL A C 1
ATOM 3028 O O . VAL A 1 380 ? -8.822 -3.596 27.366 1.00 91.56 380 VAL A O 1
ATOM 3031 N N . GLY A 1 381 ? -7.019 -3.199 28.668 1.00 88.75 381 GLY A N 1
ATOM 3032 C CA . GLY A 1 381 ? -7.760 -2.699 29.824 1.00 88.75 381 GLY A CA 1
ATOM 3033 C C . GLY A 1 381 ? -8.444 -1.357 29.559 1.00 88.75 381 GLY A C 1
ATOM 3034 O O . GLY A 1 381 ? -9.612 -1.195 29.901 1.00 88.75 381 GLY A O 1
ATOM 3035 N N . CYS A 1 382 ? -7.760 -0.420 28.896 1.00 89.06 382 CYS A N 1
ATOM 3036 C CA . CYS A 1 382 ? -8.286 0.914 28.601 1.00 89.06 382 CYS A CA 1
ATOM 3037 C C . CYS A 1 382 ? -9.547 0.855 27.729 1.00 89.06 382 CYS A C 1
ATOM 3039 O O . CYS A 1 382 ? -10.584 1.418 28.089 1.00 89.06 382 CYS A O 1
ATOM 3041 N N . ILE A 1 383 ? -9.498 0.109 26.618 1.00 89.69 383 ILE A N 1
ATOM 3042 C CA . ILE A 1 383 ? -10.623 0.024 25.672 1.00 89.69 383 ILE A CA 1
ATOM 3043 C C . ILE A 1 383 ? -11.735 -0.931 26.129 1.00 89.69 383 ILE A C 1
ATOM 3045 O O . ILE A 1 383 ? -12.763 -1.024 25.457 1.00 89.69 383 ILE A O 1
ATOM 3049 N N . ASN A 1 384 ? -11.542 -1.630 27.253 1.00 89.62 384 ASN A N 1
ATOM 3050 C CA . ASN A 1 384 ? -12.392 -2.718 27.728 1.00 89.62 384 ASN A CA 1
ATOM 3051 C C . ASN A 1 384 ? -12.578 -3.832 26.674 1.00 89.62 384 ASN A C 1
ATOM 3053 O O . ASN A 1 384 ? -13.707 -4.216 26.349 1.00 89.62 384 ASN A O 1
ATOM 3057 N N . ALA A 1 385 ? -11.473 -4.365 26.138 1.00 90.94 385 ALA A N 1
ATOM 3058 C CA . ALA A 1 385 ? -11.533 -5.371 25.080 1.00 90.94 385 ALA A CA 1
ATOM 3059 C C . ALA A 1 385 ? -12.149 -6.699 25.563 1.00 90.94 385 ALA A C 1
ATOM 3061 O O . ALA A 1 385 ? -11.628 -7.394 26.434 1.00 90.94 385 ALA A O 1
ATOM 3062 N N . THR A 1 386 ? -13.239 -7.101 24.916 1.00 90.75 386 THR A N 1
ATOM 3063 C CA . THR A 1 386 ? -13.890 -8.408 25.108 1.00 90.75 386 THR A CA 1
ATOM 3064 C C . THR A 1 386 ? -13.287 -9.511 24.239 1.00 90.75 386 THR A C 1
ATOM 3066 O O . THR A 1 386 ? -13.448 -10.696 24.541 1.00 90.75 386 THR A O 1
ATOM 3069 N N . GLN A 1 387 ? -12.613 -9.131 23.152 1.00 91.38 387 GLN A N 1
ATOM 3070 C CA . GLN A 1 387 ? -11.946 -10.033 22.226 1.00 91.38 387 GLN A CA 1
ATOM 3071 C C . GLN A 1 387 ? -10.508 -9.573 21.993 1.00 91.38 387 GLN A C 1
ATOM 3073 O O . GLN A 1 387 ? -10.269 -8.393 21.751 1.00 91.38 387 GLN A O 1
ATOM 3078 N N . VAL A 1 388 ? -9.563 -10.512 22.021 1.00 93.06 388 VAL A N 1
ATOM 3079 C CA . VAL A 1 388 ? -8.167 -10.252 21.649 1.00 93.06 388 VAL A CA 1
ATOM 3080 C C . VAL A 1 388 ? -7.766 -11.180 20.511 1.00 93.06 388 VAL A C 1
ATOM 3082 O O . VAL A 1 388 ? -7.969 -12.389 20.575 1.00 93.06 388 VAL A O 1
ATOM 3085 N N . SER A 1 389 ? -7.207 -10.618 19.454 1.00 91.81 389 SER A N 1
ATOM 3086 C CA . SER A 1 389 ? -6.809 -11.333 18.250 1.00 91.81 389 SER A CA 1
ATOM 3087 C C . SER A 1 389 ? -5.307 -11.188 18.055 1.00 91.81 389 SER A C 1
ATOM 3089 O O . SER A 1 389 ? -4.765 -10.097 18.229 1.00 91.81 389 SER A O 1
ATOM 3091 N N . PHE A 1 390 ? -4.638 -12.275 17.690 1.00 92.19 390 PHE A N 1
ATOM 3092 C CA . PHE A 1 390 ? -3.220 -12.255 17.366 1.00 92.19 390 PHE A CA 1
ATOM 3093 C C . PHE A 1 390 ? -2.994 -12.851 15.979 1.00 92.19 390 PHE A C 1
ATOM 3095 O O . PHE A 1 390 ? -3.285 -14.027 15.741 1.00 92.19 390 PHE A O 1
ATOM 3102 N N . VAL A 1 391 ? -2.496 -12.012 15.073 1.00 89.12 391 VAL A N 1
ATOM 3103 C CA . VAL A 1 391 ? -2.160 -12.390 13.701 1.00 89.12 391 VAL A CA 1
ATOM 3104 C C . VAL A 1 391 ? -0.649 -12.500 13.578 1.00 89.12 391 VAL A C 1
ATOM 3106 O O . VAL A 1 391 ? 0.060 -11.552 13.915 1.00 89.12 391 VAL A O 1
ATOM 3109 N N . TYR A 1 392 ? -0.152 -13.637 13.092 1.00 86.19 392 TYR A N 1
ATOM 3110 C CA . TYR A 1 392 ? 1.287 -13.895 13.056 1.00 86.19 392 TYR A CA 1
ATOM 3111 C C . TYR A 1 392 ? 1.764 -14.651 11.813 1.00 86.19 392 TYR A C 1
ATOM 3113 O O . TYR A 1 392 ? 1.002 -15.394 11.192 1.00 86.19 392 TYR A O 1
ATOM 3121 N N . GLY A 1 393 ? 3.040 -14.471 11.458 1.00 78.19 393 GLY A N 1
ATOM 3122 C CA . GLY A 1 393 ? 3.699 -15.181 10.354 1.00 78.19 393 GLY A CA 1
ATOM 3123 C C . GLY A 1 393 ? 4.024 -16.650 10.666 1.00 78.19 393 GLY A C 1
ATOM 3124 O O . GLY A 1 393 ? 4.453 -16.977 11.774 1.00 78.19 393 GLY A O 1
ATOM 3125 N N . GLU A 1 394 ? 3.864 -17.553 9.693 1.00 69.06 394 GLU A N 1
ATOM 3126 C CA . GLU A 1 394 ? 4.239 -18.973 9.823 1.00 69.06 394 GLU A CA 1
ATOM 3127 C C . GLU A 1 394 ? 5.575 -19.262 9.126 1.00 69.06 394 GLU A C 1
ATOM 3129 O O . GLU A 1 394 ? 5.603 -19.825 8.040 1.00 69.06 394 GLU A O 1
ATOM 3134 N N . VAL A 1 395 ? 6.694 -18.885 9.756 1.00 61.22 395 VAL A N 1
ATOM 3135 C CA . VAL A 1 395 ? 8.031 -19.130 9.170 1.00 61.22 395 VAL A CA 1
ATOM 3136 C C . VAL A 1 395 ? 8.783 -20.283 9.836 1.00 61.22 395 VAL A C 1
ATOM 3138 O O . VAL A 1 395 ? 9.664 -20.882 9.222 1.00 61.22 395 VAL A O 1
ATOM 3141 N N . ILE A 1 396 ? 8.434 -20.635 11.078 1.00 68.62 396 ILE A N 1
ATOM 3142 C CA . ILE A 1 396 ? 9.070 -21.728 11.827 1.00 68.62 396 ILE A CA 1
ATOM 3143 C C . ILE A 1 396 ? 8.045 -22.805 12.181 1.00 68.62 396 ILE A C 1
ATOM 3145 O O . ILE A 1 396 ? 6.923 -22.508 12.604 1.00 68.62 396 ILE A O 1
ATOM 3149 N N . ASP A 1 397 ? 8.472 -24.066 12.088 1.00 67.44 397 ASP A N 1
ATOM 3150 C CA . ASP A 1 397 ? 7.751 -25.212 12.638 1.00 67.44 397 ASP A CA 1
ATOM 3151 C C . ASP A 1 397 ? 7.348 -24.947 14.100 1.00 67.44 397 ASP A C 1
ATOM 3153 O O . ASP A 1 397 ? 8.160 -24.545 14.932 1.00 67.44 397 ASP A O 1
ATOM 3157 N N . ASN A 1 398 ? 6.082 -25.194 14.441 1.00 77.56 398 ASN A N 1
ATOM 3158 C CA . ASN A 1 398 ? 5.495 -24.925 15.763 1.00 77.56 398 ASN A CA 1
ATOM 3159 C C . ASN A 1 398 ? 5.251 -23.444 16.123 1.00 77.56 398 ASN A C 1
ATOM 3161 O O . ASN A 1 398 ? 4.887 -23.172 17.270 1.00 77.56 398 ASN A O 1
ATOM 3165 N N . ALA A 1 399 ? 5.342 -22.488 15.187 1.00 78.12 399 ALA A N 1
ATOM 3166 C CA . ALA A 1 399 ? 4.980 -21.082 15.444 1.00 78.12 399 ALA A CA 1
ATOM 3167 C C . ALA A 1 399 ? 3.592 -20.933 16.102 1.00 78.12 399 ALA A C 1
ATOM 3169 O O . ALA A 1 399 ? 3.402 -20.135 17.016 1.00 78.12 399 ALA A O 1
ATOM 3170 N N . HIS A 1 400 ? 2.633 -21.776 15.722 1.00 82.69 400 HIS A N 1
ATOM 3171 C CA . HIS A 1 400 ? 1.300 -21.781 16.322 1.00 82.69 400 HIS A CA 1
ATOM 3172 C C . HIS A 1 400 ? 1.288 -22.135 17.824 1.00 82.69 400 HIS A C 1
ATOM 3174 O O . HIS A 1 400 ? 0.597 -21.480 18.601 1.00 82.69 400 HIS A O 1
ATOM 3180 N N . LEU A 1 401 ? 2.101 -23.102 18.271 1.00 84.44 401 LEU A N 1
ATOM 3181 C CA . LEU A 1 401 ? 2.220 -23.435 19.699 1.00 84.44 401 LEU A CA 1
ATOM 3182 C C . LEU A 1 401 ? 2.827 -22.270 20.493 1.00 84.44 401 LEU A C 1
ATOM 3184 O O . LEU A 1 401 ? 2.405 -21.993 21.616 1.00 84.44 401 LEU A O 1
ATOM 3188 N N . HIS A 1 402 ? 3.778 -21.550 19.893 1.00 86.44 402 HIS A N 1
ATOM 3189 C CA . HIS A 1 402 ? 4.332 -20.333 20.484 1.00 86.44 402 HIS A CA 1
ATOM 3190 C C . HIS A 1 402 ? 3.292 -19.212 20.586 1.00 86.44 402 HIS A C 1
ATOM 3192 O O . HIS A 1 402 ? 3.237 -18.547 21.619 1.00 86.44 402 HIS A O 1
ATOM 3198 N N . ALA A 1 403 ? 2.444 -19.035 19.568 1.00 87.56 403 ALA A N 1
ATOM 3199 C CA . ALA A 1 403 ? 1.346 -18.069 19.590 1.00 87.56 403 ALA A CA 1
ATOM 3200 C C . ALA A 1 403 ? 0.324 -18.381 20.698 1.00 87.56 403 ALA A C 1
ATOM 3202 O O . ALA A 1 403 ? -0.055 -17.481 21.449 1.00 87.56 403 ALA A O 1
ATOM 3203 N N . ILE A 1 404 ? -0.051 -19.657 20.873 1.00 88.25 404 ILE A N 1
ATOM 3204 C CA . ILE A 1 404 ? -0.906 -20.097 21.989 1.00 88.25 404 ILE A CA 1
ATOM 3205 C C . ILE A 1 404 ? -0.245 -19.760 23.331 1.00 88.25 404 ILE A C 1
ATOM 3207 O O . ILE A 1 404 ? -0.866 -19.121 24.178 1.00 88.25 404 ILE A O 1
ATOM 3211 N N . GLY A 1 405 ? 1.024 -20.137 23.523 1.00 88.81 405 GLY A N 1
ATOM 3212 C CA . GLY A 1 405 ? 1.748 -19.870 24.770 1.00 88.81 405 GLY A CA 1
ATOM 3213 C C . GLY A 1 405 ? 1.891 -18.376 25.082 1.00 88.81 405 GLY A C 1
ATOM 3214 O O . GLY A 1 405 ? 1.745 -17.963 26.233 1.00 88.81 405 GLY A O 1
ATOM 3215 N N . LEU A 1 406 ? 2.136 -17.547 24.064 1.00 90.38 406 LEU A N 1
ATOM 3216 C CA . LEU A 1 406 ? 2.182 -16.089 24.180 1.00 90.38 406 LEU A CA 1
ATOM 3217 C C . LEU A 1 406 ? 0.842 -15.530 24.654 1.00 90.38 406 LEU A C 1
ATOM 3219 O O . LEU A 1 406 ? 0.814 -14.780 25.632 1.00 90.38 406 LEU A O 1
ATOM 3223 N N . MET A 1 407 ? -0.255 -15.924 24.005 1.00 90.94 407 MET A N 1
ATOM 3224 C CA . MET A 1 407 ? -1.590 -15.455 24.364 1.00 90.94 407 MET A CA 1
ATOM 3225 C C . MET A 1 407 ? -2.013 -15.927 25.754 1.00 90.94 407 MET A C 1
ATOM 3227 O O . MET A 1 407 ? -2.539 -15.125 26.522 1.00 90.94 407 MET A O 1
ATOM 3231 N N . SER A 1 408 ? -1.711 -17.173 26.131 1.00 89.12 408 SER A N 1
ATOM 3232 C CA . SER A 1 408 ? -1.922 -17.664 27.499 1.00 89.12 408 SER A CA 1
ATOM 3233 C C . SER A 1 408 ? -1.189 -16.795 28.520 1.00 89.12 408 SER A C 1
ATOM 3235 O O . SER A 1 408 ? -1.793 -16.346 29.489 1.00 89.12 408 SER A O 1
ATOM 3237 N N . ASN A 1 409 ? 0.094 -16.504 28.293 1.00 89.31 409 ASN A N 1
ATOM 3238 C CA . ASN A 1 409 ? 0.897 -15.688 29.207 1.00 89.31 409 ASN A CA 1
ATOM 3239 C C . ASN A 1 409 ? 0.405 -14.237 29.300 1.00 89.31 409 ASN A C 1
ATOM 3241 O O . ASN A 1 409 ? 0.454 -13.644 30.379 1.00 89.31 409 ASN A O 1
ATOM 3245 N N . LEU A 1 410 ? -0.059 -13.664 28.187 1.00 89.50 410 LEU A N 1
ATOM 3246 C CA . LEU A 1 410 ? -0.658 -12.333 28.160 1.00 89.50 410 LEU A CA 1
ATOM 3247 C C . LEU A 1 410 ? -1.967 -12.306 28.960 1.00 89.50 410 LEU A C 1
ATOM 3249 O O . LEU A 1 410 ? -2.128 -11.439 29.811 1.00 89.50 410 LEU A O 1
ATOM 3253 N N . LEU A 1 411 ? -2.868 -13.269 28.741 1.00 88.75 411 LEU A N 1
ATOM 3254 C CA . LEU A 1 411 ? -4.126 -13.365 29.485 1.00 88.75 411 LEU A CA 1
ATOM 3255 C C . LEU A 1 411 ? -3.893 -13.556 30.982 1.00 88.75 411 LEU A C 1
ATOM 3257 O O . LEU A 1 411 ? -4.553 -12.899 31.779 1.00 88.75 411 LEU A O 1
ATOM 3261 N N . ILE A 1 412 ? -2.948 -14.423 31.362 1.00 86.00 412 ILE A N 1
ATOM 3262 C CA . ILE A 1 412 ? -2.570 -14.612 32.766 1.00 86.00 412 ILE A CA 1
ATOM 3263 C C . ILE A 1 412 ? -2.119 -13.277 33.348 1.00 86.00 412 ILE A C 1
ATOM 3265 O O . ILE A 1 412 ? -2.652 -12.868 34.366 1.00 86.00 412 ILE A O 1
ATOM 3269 N N . TYR A 1 413 ? -1.214 -12.564 32.676 1.00 85.94 413 TYR A N 1
ATOM 3270 C CA . TYR A 1 413 ? -0.729 -11.267 33.146 1.00 85.94 413 TYR A CA 1
ATOM 3271 C C . TYR A 1 413 ? -1.852 -10.224 33.298 1.00 85.94 413 TYR A C 1
ATOM 3273 O O . TYR A 1 413 ? -1.917 -9.538 34.315 1.00 85.94 413 TYR A O 1
ATOM 3281 N N . ILE A 1 414 ? -2.772 -10.145 32.331 1.00 84.94 414 ILE A N 1
ATOM 3282 C CA . ILE A 1 414 ? -3.943 -9.254 32.382 1.00 84.94 414 ILE A CA 1
ATOM 3283 C C . ILE A 1 414 ? -4.874 -9.631 33.556 1.00 84.94 414 ILE A C 1
ATOM 3285 O O . ILE A 1 414 ? -5.367 -8.753 34.264 1.00 84.94 414 ILE A O 1
ATOM 3289 N N . GLY A 1 415 ? -5.087 -10.931 33.783 1.00 77.31 415 GLY A N 1
ATOM 3290 C CA . GLY A 1 415 ? -5.974 -11.465 34.820 1.00 77.31 415 GLY A CA 1
ATOM 3291 C C . GLY A 1 415 ? -5.366 -11.557 36.225 1.00 77.31 415 GLY A C 1
ATOM 3292 O O . GLY A 1 415 ? -6.112 -11.675 37.191 1.00 77.31 415 GLY A O 1
ATOM 3293 N N . THR A 1 416 ? -4.040 -11.504 36.374 1.00 72.81 416 THR A N 1
ATOM 3294 C CA . THR A 1 416 ? -3.363 -11.477 37.686 1.00 72.81 416 THR A CA 1
ATOM 3295 C C . THR A 1 416 ? -2.936 -10.073 38.109 1.00 72.81 416 THR A C 1
ATOM 3297 O O . THR A 1 416 ? -2.636 -9.868 39.282 1.00 72.81 416 THR A O 1
ATOM 3300 N N . GLY A 1 417 ? -2.928 -9.115 37.177 1.00 62.09 417 GLY A N 1
ATOM 3301 C CA . GLY A 1 417 ? -2.497 -7.739 37.409 1.00 62.09 417 GLY A CA 1
ATOM 3302 C C . GLY A 1 417 ? -0.977 -7.589 37.554 1.00 62.09 417 GLY A C 1
ATOM 3303 O O . GLY A 1 417 ? -0.250 -8.548 37.816 1.00 62.09 417 GLY A O 1
ATOM 3304 N N . SER A 1 418 ? -0.498 -6.353 37.371 1.00 53.09 418 SER A N 1
ATOM 3305 C CA . SER A 1 418 ? 0.880 -5.942 37.690 1.00 53.09 418 SER A CA 1
ATOM 3306 C C . SER A 1 418 ? 0.976 -5.253 39.063 1.00 53.09 418 SER A C 1
ATOM 3308 O O . SER A 1 418 ? 2.019 -5.340 39.704 1.00 53.09 418 SER A O 1
ATOM 3310 N N . SER A 1 419 ? -0.128 -4.646 39.519 1.00 49.91 419 SER A N 1
ATOM 3311 C CA . SER A 1 419 ? -0.356 -4.108 40.866 1.00 49.91 419 SER A CA 1
ATOM 3312 C C . SER A 1 419 ? -1.676 -4.690 41.379 1.00 49.91 419 SER A C 1
ATOM 3314 O O . SER A 1 419 ? -2.649 -4.780 40.634 1.00 49.91 419 SER A O 1
ATOM 3316 N N . ALA A 1 420 ? -1.686 -5.163 42.621 1.00 48.03 420 ALA A N 1
ATOM 3317 C CA . ALA A 1 420 ? -2.619 -6.156 43.157 1.00 48.03 420 ALA A CA 1
ATOM 3318 C C . ALA A 1 420 ? -4.089 -5.715 43.357 1.00 48.03 420 ALA A C 1
ATOM 3320 O O . ALA A 1 420 ? -4.837 -6.447 44.002 1.00 48.03 420 ALA A O 1
ATOM 3321 N N . GLU A 1 421 ? -4.513 -4.554 42.850 1.00 53.31 421 GLU A N 1
ATOM 3322 C CA . GLU A 1 421 ? -5.790 -3.953 43.261 1.00 53.31 421 GLU A CA 1
ATOM 3323 C C . GLU A 1 421 ? -6.965 -4.192 42.301 1.00 53.31 421 GLU A C 1
ATOM 3325 O O . GLU A 1 421 ? -8.092 -4.224 42.785 1.00 53.31 421 GLU A O 1
ATOM 3330 N N . ASP A 1 422 ? -6.759 -4.438 40.993 1.00 60.16 422 ASP A N 1
ATOM 3331 C CA . ASP A 1 422 ? -7.902 -4.579 40.064 1.00 60.16 422 ASP A CA 1
ATOM 3332 C C . ASP A 1 422 ? -7.575 -5.356 38.751 1.00 60.16 422 ASP A C 1
ATOM 3334 O O . ASP A 1 422 ? -7.272 -4.756 37.715 1.00 60.16 422 ASP A O 1
ATOM 3338 N N . PRO A 1 423 ? -7.598 -6.708 38.739 1.00 71.75 423 PRO A N 1
ATOM 3339 C CA . PRO A 1 423 ? -7.302 -7.500 37.539 1.00 71.75 423 PRO A CA 1
ATOM 3340 C C . PRO A 1 423 ? -8.392 -7.387 36.460 1.00 71.75 423 PRO A C 1
ATOM 3342 O O . PRO A 1 423 ? -9.587 -7.545 36.728 1.00 71.75 423 PRO A O 1
ATOM 3345 N N . TYR A 1 424 ? -7.996 -7.200 35.196 1.00 79.25 424 TYR A N 1
ATOM 3346 C CA . TYR A 1 424 ? -8.955 -7.098 34.093 1.00 79.25 424 TYR A CA 1
ATOM 3347 C C . TYR A 1 424 ? -9.379 -8.487 33.592 1.00 79.25 424 TYR A C 1
ATOM 3349 O O . TYR A 1 424 ? -8.633 -9.186 32.920 1.00 79.25 424 TYR A O 1
ATOM 3357 N N . CYS A 1 425 ? -10.618 -8.893 33.869 1.00 76.44 425 CYS A N 1
ATOM 3358 C CA . CYS A 1 425 ? -11.152 -10.202 33.454 1.00 76.44 425 CYS A CA 1
ATOM 3359 C C . CYS A 1 425 ? -12.179 -10.108 32.306 1.00 76.44 425 CYS A C 1
ATOM 3361 O O . CYS A 1 425 ? -13.008 -11.000 32.133 1.00 76.44 425 CYS A O 1
ATOM 3363 N N . GLY A 1 426 ? -12.173 -9.011 31.540 1.00 83.00 426 GLY A N 1
ATOM 3364 C CA . GLY A 1 426 ? -13.190 -8.744 30.515 1.00 83.00 426 GLY A CA 1
ATOM 3365 C C . GLY A 1 426 ? -13.023 -9.520 29.204 1.00 83.00 426 GLY A C 1
ATOM 3366 O O . GLY A 1 426 ? -13.980 -9.606 28.429 1.00 83.00 426 GLY A O 1
ATOM 3367 N N . VAL A 1 427 ? -11.851 -10.117 28.959 1.00 89.12 427 VAL A N 1
ATOM 3368 C CA . VAL A 1 427 ? -11.565 -10.867 27.727 1.00 89.12 427 VAL A CA 1
ATOM 3369 C C . VAL A 1 427 ? -12.312 -12.203 27.734 1.00 89.12 427 VAL A C 1
ATOM 3371 O O . VAL A 1 427 ? -12.073 -13.053 28.586 1.00 89.12 427 VAL A O 1
ATOM 3374 N N . LYS A 1 428 ? -13.203 -12.402 26.757 1.00 89.00 428 LYS A N 1
ATOM 3375 C CA . LYS A 1 428 ? -14.046 -13.603 26.606 1.00 89.00 428 LYS A CA 1
ATOM 3376 C C . LYS A 1 428 ? -13.632 -14.481 25.433 1.00 89.00 428 LYS A C 1
ATOM 3378 O O . LYS A 1 428 ? -13.843 -15.690 25.478 1.00 89.00 428 LYS A O 1
ATOM 3383 N N . VAL A 1 429 ? -13.090 -13.882 24.373 1.00 90.25 429 VAL A N 1
ATOM 3384 C CA . VAL A 1 429 ? -12.733 -14.583 23.134 1.00 90.25 429 VAL A CA 1
ATOM 3385 C C . VAL A 1 429 ? -11.302 -14.241 22.744 1.00 90.25 429 VAL A C 1
ATOM 3387 O O . VAL A 1 429 ? -10.934 -13.070 22.706 1.00 90.25 429 VAL A O 1
ATOM 3390 N N . VAL A 1 430 ? -10.511 -15.256 22.410 1.00 91.25 430 VAL A N 1
ATOM 3391 C CA . VAL A 1 430 ? -9.212 -15.087 21.757 1.00 91.25 430 VAL A CA 1
ATOM 3392 C C . VAL A 1 430 ? -9.264 -15.669 20.359 1.00 91.25 430 VAL A C 1
ATOM 3394 O O . VAL A 1 430 ? -9.818 -16.748 20.162 1.00 91.25 430 VAL A O 1
ATOM 3397 N N . THR A 1 431 ? -8.696 -14.963 19.385 1.00 89.19 431 THR A N 1
ATOM 3398 C CA . THR A 1 431 ? -8.556 -15.493 18.026 1.00 89.19 431 THR A CA 1
ATOM 3399 C C . THR A 1 431 ? -7.101 -15.504 17.595 1.00 89.19 431 THR A C 1
ATOM 3401 O O . THR A 1 431 ? -6.369 -14.546 17.831 1.00 89.19 431 THR A O 1
ATOM 3404 N N . LEU A 1 432 ? -6.674 -16.616 17.008 1.00 87.81 432 LEU A N 1
ATOM 3405 C CA . LEU A 1 432 ? -5.336 -16.792 16.461 1.00 87.81 432 LEU A CA 1
ATOM 3406 C C . LEU A 1 432 ? -5.463 -16.983 14.959 1.00 87.81 432 LEU A C 1
ATOM 3408 O O . LEU A 1 432 ? -6.223 -17.840 14.505 1.00 87.81 432 LEU A O 1
ATOM 3412 N N . GLU A 1 433 ? -4.720 -16.195 14.195 1.00 83.56 433 GLU A N 1
ATOM 3413 C CA . GLU A 1 433 ? -4.752 -16.260 12.740 1.00 83.56 433 GLU A CA 1
ATOM 3414 C C . GLU A 1 433 ? -3.337 -16.274 12.174 1.00 83.56 433 GLU A C 1
ATOM 3416 O O . GLU A 1 433 ? -2.474 -15.484 12.559 1.00 83.56 433 GLU A O 1
ATOM 3421 N N . LYS A 1 434 ? -3.097 -17.214 11.263 1.00 80.06 434 LYS A N 1
ATOM 3422 C CA . LYS A 1 434 ? -1.837 -17.314 10.537 1.00 80.06 434 LYS A CA 1
ATOM 3423 C C . LYS A 1 434 ? -1.911 -16.418 9.313 1.00 80.06 434 LYS A C 1
ATOM 3425 O O . LYS A 1 434 ? -2.877 -16.479 8.563 1.00 80.06 434 LYS A O 1
ATOM 3430 N N . ALA A 1 435 ? -0.874 -15.634 9.078 1.00 74.50 435 ALA A N 1
ATOM 3431 C CA . ALA A 1 435 ? -0.799 -14.757 7.926 1.00 74.50 435 ALA A CA 1
ATOM 3432 C C . ALA A 1 435 ? 0.497 -14.961 7.144 1.00 74.50 435 ALA A C 1
ATOM 3434 O O . ALA A 1 435 ? 1.501 -15.452 7.659 1.00 74.50 435 ALA A O 1
ATOM 3435 N N . TRP A 1 436 ? 0.449 -14.577 5.872 1.00 68.50 436 TRP A N 1
ATOM 3436 C CA . TRP A 1 436 ? 1.553 -14.719 4.935 1.00 68.50 436 TRP A CA 1
ATOM 3437 C C . TRP A 1 436 ? 2.692 -13.743 5.261 1.00 68.50 436 TRP A C 1
ATOM 3439 O O . TRP A 1 436 ? 2.499 -12.521 5.247 1.00 68.50 436 TRP A O 1
ATOM 3449 N N . SER A 1 437 ? 3.884 -14.265 5.559 1.00 66.00 437 SER A N 1
ATOM 3450 C CA . SER A 1 437 ? 5.039 -13.454 5.961 1.00 66.00 437 SER A CA 1
ATOM 3451 C C . SER A 1 437 ? 5.873 -12.962 4.766 1.00 66.00 437 SER A C 1
ATOM 3453 O O . SER A 1 437 ? 5.768 -13.457 3.645 1.00 66.00 437 SER A O 1
ATOM 3455 N N . MET A 1 438 ? 6.782 -12.012 5.017 1.00 60.09 438 MET A N 1
ATOM 3456 C CA . MET A 1 438 ? 7.784 -11.579 4.024 1.00 60.09 438 MET A CA 1
ATOM 3457 C C . MET A 1 438 ? 8.773 -12.685 3.633 1.00 60.09 438 MET A C 1
ATOM 3459 O O . MET A 1 438 ? 9.319 -12.684 2.525 1.00 60.09 438 MET A O 1
ATOM 3463 N N . ALA A 1 439 ? 9.029 -13.629 4.537 1.00 63.41 439 ALA A N 1
ATOM 3464 C CA . ALA A 1 439 ? 9.882 -14.766 4.234 1.00 63.41 439 ALA A CA 1
ATOM 3465 C C . ALA A 1 439 ? 9.189 -15.723 3.270 1.00 63.41 439 ALA A C 1
ATOM 3467 O O . ALA A 1 439 ? 9.829 -16.166 2.321 1.00 63.41 439 ALA A O 1
ATOM 3468 N N . ASP A 1 440 ? 7.889 -15.961 3.453 1.00 64.62 440 ASP A N 1
ATOM 3469 C CA . ASP A 1 440 ? 7.086 -16.778 2.540 1.00 64.62 440 ASP A CA 1
ATOM 3470 C C . ASP A 1 440 ? 7.090 -16.177 1.132 1.00 64.62 440 ASP A C 1
ATOM 3472 O O . ASP A 1 440 ? 7.380 -16.876 0.158 1.00 64.62 440 ASP A O 1
ATOM 3476 N N . ASP A 1 441 ? 6.902 -14.856 1.030 1.00 59.59 441 ASP A N 1
ATOM 3477 C CA . ASP A 1 441 ? 7.035 -14.113 -0.228 1.00 59.59 441 ASP A CA 1
ATOM 3478 C C . ASP A 1 441 ? 8.406 -14.316 -0.873 1.00 59.59 441 ASP A C 1
ATOM 3480 O O . ASP A 1 441 ? 8.515 -14.633 -2.061 1.00 59.59 441 ASP A O 1
ATOM 3484 N N . THR A 1 442 ? 9.472 -14.168 -0.088 1.00 58.34 442 THR A N 1
ATOM 3485 C CA . THR A 1 442 ? 10.849 -14.305 -0.574 1.00 58.34 442 THR A CA 1
ATOM 3486 C C . THR A 1 442 ? 11.152 -15.739 -1.014 1.00 58.34 442 THR A C 1
ATOM 3488 O O . THR A 1 442 ? 11.803 -15.948 -2.041 1.00 58.34 442 THR A O 1
ATOM 3491 N N . LEU A 1 443 ? 10.655 -16.739 -0.285 1.00 62.75 443 LEU A N 1
ATOM 3492 C CA . LEU A 1 443 ? 10.841 -18.156 -0.586 1.00 62.75 443 LEU A CA 1
ATOM 3493 C C . LEU A 1 443 ? 10.096 -18.554 -1.859 1.00 62.75 443 LEU A C 1
ATOM 3495 O O . LEU A 1 443 ? 10.722 -19.114 -2.764 1.00 62.75 443 LEU A O 1
ATOM 3499 N N . VAL A 1 444 ? 8.810 -18.209 -1.974 1.00 62.38 444 VAL A N 1
ATOM 3500 C CA . VAL A 1 444 ? 8.009 -18.460 -3.182 1.00 62.38 444 VAL A CA 1
ATOM 3501 C C . VAL A 1 444 ? 8.617 -17.744 -4.379 1.00 62.38 444 VAL A C 1
ATOM 3503 O O . VAL A 1 444 ? 8.802 -18.348 -5.435 1.00 62.38 444 VAL A O 1
ATOM 3506 N N . ARG A 1 445 ? 9.038 -16.491 -4.204 1.00 56.97 445 ARG A N 1
ATOM 3507 C CA . ARG A 1 445 ? 9.750 -15.744 -5.237 1.00 56.97 445 ARG A CA 1
ATOM 3508 C C . ARG A 1 445 ? 11.030 -16.444 -5.671 1.00 56.97 445 ARG A C 1
ATOM 3510 O O . ARG A 1 445 ? 11.230 -16.630 -6.865 1.00 56.97 445 ARG A O 1
ATOM 3517 N N . SER A 1 446 ? 11.883 -16.853 -4.733 1.00 57.31 446 SER A N 1
ATOM 3518 C CA . SER A 1 446 ? 13.131 -17.558 -5.047 1.00 57.31 446 SER A CA 1
ATOM 3519 C C . SER A 1 446 ? 12.878 -18.880 -5.775 1.00 57.31 446 SER A C 1
ATOM 3521 O O . SER A 1 446 ? 13.693 -19.313 -6.585 1.00 57.31 446 SER A O 1
ATOM 3523 N N . HIS A 1 447 ? 11.760 -19.545 -5.476 1.00 69.75 447 HIS A N 1
ATOM 3524 C CA . HIS A 1 447 ? 11.356 -20.782 -6.125 1.00 69.75 447 HIS A CA 1
ATOM 3525 C C . HIS A 1 447 ? 10.905 -20.520 -7.565 1.00 69.75 447 HIS A C 1
ATOM 3527 O O . HIS A 1 447 ? 11.433 -21.141 -8.484 1.00 69.75 447 HIS A O 1
ATOM 3533 N N . CYS A 1 448 ? 10.013 -19.550 -7.774 1.00 63.12 448 CYS A N 1
ATOM 3534 C CA . CYS A 1 448 ? 9.569 -19.140 -9.105 1.00 63.12 448 CYS A CA 1
ATOM 3535 C C . CYS A 1 448 ? 10.729 -18.607 -9.961 1.00 63.12 448 CYS A C 1
ATOM 3537 O O . CYS A 1 448 ? 10.828 -18.953 -11.135 1.00 63.12 448 CYS A O 1
ATOM 3539 N N . GLU A 1 449 ? 11.631 -17.805 -9.384 1.00 58.84 449 GLU A N 1
ATOM 3540 C CA . GLU A 1 449 ? 12.835 -17.312 -10.064 1.00 58.84 449 GLU A CA 1
ATOM 3541 C C . GLU A 1 449 ? 13.733 -18.472 -10.503 1.00 58.84 449 GLU A C 1
ATOM 3543 O O . GLU A 1 449 ? 14.088 -18.538 -11.677 1.00 58.84 449 GLU A O 1
ATOM 3548 N N . ARG A 1 450 ? 14.002 -19.440 -9.615 1.00 69.06 450 ARG A N 1
ATOM 3549 C CA . ARG A 1 450 ? 14.750 -20.655 -9.970 1.00 69.06 450 ARG A CA 1
ATOM 3550 C C . ARG A 1 450 ? 14.079 -21.444 -11.089 1.00 69.06 450 ARG A C 1
ATOM 3552 O O . ARG A 1 450 ? 14.754 -21.819 -12.035 1.00 69.06 450 ARG A O 1
ATOM 3559 N N . MET A 1 451 ? 12.760 -21.637 -11.040 1.00 68.38 451 MET A N 1
ATOM 3560 C CA . MET A 1 451 ? 12.033 -22.336 -12.108 1.00 68.38 451 MET A CA 1
ATOM 3561 C C . MET A 1 451 ? 12.154 -21.632 -13.466 1.00 68.38 451 MET A C 1
ATOM 3563 O O . MET A 1 451 ? 12.276 -22.294 -14.499 1.00 68.38 451 MET A O 1
ATOM 3567 N N . VAL A 1 452 ? 12.100 -20.297 -13.483 1.00 66.56 452 VAL A N 1
ATOM 3568 C CA . VAL A 1 452 ? 12.279 -19.505 -14.708 1.00 66.56 452 VAL A CA 1
ATOM 3569 C C . VAL A 1 452 ? 13.722 -19.588 -15.199 1.00 66.56 452 VAL A C 1
ATOM 3571 O O . VAL A 1 452 ? 13.930 -19.783 -16.396 1.00 66.56 452 VAL A O 1
ATOM 3574 N N 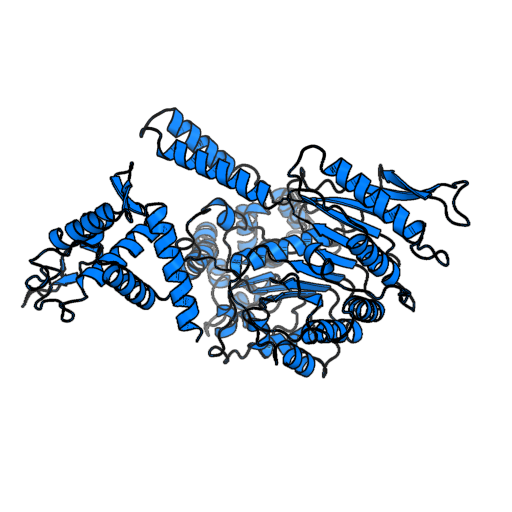. ASP A 1 453 ? 14.698 -19.491 -14.297 1.00 68.75 453 ASP A N 1
ATOM 3575 C CA . ASP A 1 453 ? 16.120 -19.616 -14.616 1.00 68.75 453 ASP A CA 1
ATOM 3576 C C . ASP A 1 453 ? 16.447 -21.015 -15.171 1.00 68.75 453 ASP A C 1
ATOM 3578 O O . ASP A 1 453 ? 17.131 -21.121 -16.192 1.00 68.75 453 ASP A O 1
ATOM 3582 N N . ASP A 1 454 ? 15.884 -22.077 -14.588 1.00 75.81 454 ASP A N 1
ATOM 3583 C CA . ASP A 1 454 ? 16.015 -23.463 -15.051 1.00 75.81 454 ASP A CA 1
ATOM 3584 C C . ASP A 1 454 ? 15.381 -23.657 -16.439 1.00 75.81 454 ASP A C 1
ATOM 3586 O O . ASP A 1 454 ? 15.983 -24.257 -17.337 1.00 75.81 454 ASP A O 1
ATOM 3590 N N . TRP A 1 455 ? 14.186 -23.096 -16.659 1.00 73.19 455 TRP A N 1
ATOM 3591 C CA . TRP A 1 455 ? 13.519 -23.110 -17.965 1.00 73.19 455 TRP A CA 1
ATOM 3592 C C . TRP A 1 455 ? 14.327 -22.372 -19.037 1.00 73.19 455 TRP A C 1
ATOM 3594 O O . TRP A 1 455 ? 14.389 -22.791 -20.200 1.00 73.19 455 TRP A O 1
ATOM 3604 N N . ASP A 1 456 ? 14.939 -21.258 -18.650 1.00 64.81 456 ASP A N 1
ATOM 3605 C CA . ASP A 1 456 ? 15.771 -20.435 -19.511 1.00 64.81 456 ASP A CA 1
ATOM 3606 C C . ASP A 1 456 ? 17.120 -21.090 -19.837 1.00 64.81 456 ASP A C 1
ATOM 3608 O O . ASP A 1 456 ? 17.610 -20.931 -20.961 1.00 64.81 456 ASP A O 1
ATOM 3612 N N . ALA A 1 457 ? 17.704 -21.822 -18.883 1.00 75.62 457 ALA A N 1
ATOM 3613 C CA . ALA A 1 457 ? 18.947 -22.572 -19.040 1.00 75.62 457 ALA A CA 1
ATOM 3614 C C . ALA A 1 457 ? 18.768 -23.853 -19.873 1.00 75.62 457 ALA A C 1
ATOM 3616 O O . ALA A 1 457 ? 19.714 -24.311 -20.518 1.00 75.62 457 ALA A O 1
ATOM 3617 N N . ALA A 1 458 ? 17.560 -24.424 -19.902 1.00 82.19 458 ALA A N 1
ATOM 3618 C CA . ALA A 1 458 ? 17.277 -25.640 -20.653 1.00 82.19 458 ALA A CA 1
ATOM 3619 C C . ALA A 1 458 ? 17.442 -25.443 -22.184 1.00 82.19 458 ALA A C 1
ATOM 3621 O O . ALA A 1 458 ? 16.996 -24.427 -22.737 1.00 82.19 458 ALA A O 1
ATOM 3622 N N . PRO A 1 459 ? 18.017 -26.418 -22.922 1.00 86.56 459 PRO A N 1
ATOM 3623 C CA . PRO A 1 459 ? 18.194 -26.326 -24.373 1.00 86.56 459 PRO A CA 1
ATOM 3624 C C . PRO A 1 459 ? 16.872 -26.090 -25.114 1.00 86.56 459 PRO A C 1
ATOM 3626 O O . PRO A 1 459 ? 15.828 -26.650 -24.769 1.00 86.56 459 PRO A O 1
ATOM 3629 N N . ALA A 1 460 ? 16.901 -25.263 -26.161 1.00 77.19 460 ALA A N 1
ATOM 3630 C CA . ALA A 1 460 ? 15.725 -25.028 -26.994 1.00 77.19 460 ALA A CA 1
ATOM 3631 C C . ALA A 1 460 ? 15.272 -26.347 -27.653 1.00 77.19 460 ALA A C 1
ATOM 3633 O O . ALA A 1 460 ? 16.025 -26.948 -28.413 1.00 77.19 460 ALA A O 1
ATOM 3634 N N . GLY A 1 461 ? 14.049 -26.793 -27.344 1.00 77.94 461 GLY A N 1
ATOM 3635 C CA . GLY A 1 461 ? 13.469 -28.035 -27.873 1.00 77.94 461 GLY A CA 1
ATOM 3636 C C . GLY A 1 461 ? 13.610 -29.276 -26.982 1.00 77.94 461 GLY A C 1
ATOM 3637 O O . GLY A 1 461 ? 13.138 -30.336 -27.382 1.00 77.94 461 GLY A O 1
ATOM 3638 N N . SER A 1 462 ? 14.205 -29.182 -25.784 1.00 88.06 462 SER A N 1
ATOM 3639 C CA . SER A 1 462 ? 14.252 -30.324 -24.858 1.00 88.06 462 SER A CA 1
ATOM 3640 C C . SER A 1 462 ? 12.882 -30.624 -24.230 1.00 88.06 462 SER A C 1
ATOM 3642 O O . SER A 1 462 ? 12.084 -29.716 -23.968 1.00 88.06 462 SER A O 1
ATOM 3644 N N . ALA A 1 463 ? 12.632 -31.902 -23.919 1.00 85.06 463 ALA A N 1
ATOM 3645 C CA . ALA A 1 463 ? 11.443 -32.327 -23.174 1.00 85.06 463 ALA A CA 1
ATOM 3646 C C . ALA A 1 463 ? 11.343 -31.597 -21.821 1.00 85.06 463 ALA A C 1
ATOM 3648 O O . ALA A 1 463 ? 10.299 -31.031 -21.504 1.00 85.06 463 ALA A O 1
ATOM 3649 N N . THR A 1 464 ? 12.471 -31.459 -21.114 1.00 81.69 464 THR A N 1
ATOM 3650 C CA . THR A 1 464 ? 12.572 -30.724 -19.842 1.00 81.69 464 THR A CA 1
ATOM 3651 C C . THR A 1 464 ? 12.107 -29.272 -19.951 1.00 81.69 464 THR A C 1
ATOM 3653 O O . THR A 1 464 ? 11.343 -28.809 -19.110 1.00 81.69 464 THR A O 1
ATOM 3656 N N . ARG A 1 465 ? 12.474 -28.558 -21.023 1.00 78.88 465 ARG A N 1
ATOM 3657 C CA . ARG A 1 465 ? 12.033 -27.175 -21.253 1.00 78.88 465 ARG A CA 1
ATOM 3658 C C . ARG A 1 465 ? 10.534 -27.092 -21.526 1.00 78.88 465 ARG A C 1
ATOM 3660 O O . ARG A 1 465 ? 9.881 -26.126 -21.128 1.00 78.88 465 ARG A O 1
ATOM 3667 N N . SER A 1 466 ? 9.984 -28.084 -22.225 1.00 79.38 466 SER A N 1
ATOM 3668 C CA . SER A 1 466 ? 8.548 -28.160 -22.504 1.00 79.38 466 SER A CA 1
ATOM 3669 C C . SER A 1 466 ? 7.730 -28.476 -21.248 1.00 79.38 466 SER A C 1
ATOM 3671 O O . SER A 1 466 ? 6.686 -27.857 -21.038 1.00 79.38 466 SER A O 1
ATOM 3673 N N . ASP A 1 467 ? 8.246 -29.339 -20.372 1.00 82.62 467 ASP A N 1
ATOM 3674 C CA . ASP A 1 467 ? 7.615 -29.698 -19.103 1.00 82.62 467 ASP A CA 1
ATOM 3675 C C . ASP A 1 467 ? 7.685 -28.548 -18.097 1.00 82.62 467 ASP A C 1
ATOM 3677 O O . ASP A 1 467 ? 6.662 -28.183 -17.523 1.00 82.62 467 ASP A O 1
ATOM 3681 N N . MET A 1 468 ? 8.836 -27.879 -17.971 1.00 73.88 468 MET A N 1
ATOM 3682 C CA . MET A 1 468 ? 8.961 -26.660 -17.163 1.00 73.88 468 MET A CA 1
ATOM 3683 C C . MET A 1 468 ? 8.032 -25.554 -17.673 1.00 73.88 468 MET A C 1
ATOM 3685 O O . MET A 1 468 ? 7.353 -24.909 -16.882 1.00 73.88 468 MET A O 1
ATOM 3689 N N . LYS A 1 469 ? 7.907 -25.372 -18.998 1.00 69.62 469 LYS A N 1
ATOM 3690 C CA . LYS A 1 469 ? 6.941 -24.419 -19.570 1.00 69.62 469 LYS A CA 1
ATOM 3691 C C . LYS A 1 469 ? 5.510 -24.766 -19.163 1.00 69.62 469 LYS A C 1
ATOM 3693 O O . LYS A 1 469 ? 4.744 -23.865 -18.828 1.00 69.62 469 LYS A O 1
ATOM 3698 N N . ARG A 1 470 ? 5.138 -26.049 -19.194 1.00 71.62 470 ARG A N 1
ATOM 3699 C CA . ARG A 1 470 ? 3.816 -26.516 -18.749 1.00 71.62 470 ARG A CA 1
ATOM 3700 C C . ARG A 1 470 ? 3.615 -26.288 -17.257 1.00 71.62 470 ARG A C 1
ATOM 3702 O O . ARG A 1 470 ? 2.548 -25.817 -16.900 1.00 71.62 470 ARG A O 1
ATOM 3709 N N . GLN A 1 471 ? 4.616 -26.544 -16.417 1.00 67.88 471 GLN A N 1
ATOM 3710 C CA . GLN A 1 471 ? 4.558 -26.277 -14.977 1.00 67.88 471 GLN A CA 1
ATOM 3711 C C . GLN A 1 471 ? 4.407 -24.783 -14.681 1.00 67.88 471 GLN A C 1
ATOM 3713 O O . GLN A 1 471 ? 3.504 -24.414 -13.946 1.00 67.88 471 GLN A O 1
ATOM 3718 N N . ILE A 1 472 ? 5.204 -23.917 -15.314 1.00 61.97 472 ILE A N 1
ATOM 3719 C CA . ILE A 1 472 ? 5.091 -22.454 -15.185 1.00 61.97 472 ILE A CA 1
ATOM 3720 C C . ILE A 1 472 ? 3.701 -21.985 -15.641 1.00 61.97 472 ILE A C 1
ATOM 3722 O O . ILE A 1 472 ? 3.049 -21.215 -14.946 1.00 61.97 472 ILE A O 1
ATOM 3726 N N . THR A 1 473 ? 3.210 -22.502 -16.773 1.00 52.66 473 THR A N 1
ATOM 3727 C CA . THR A 1 473 ? 1.872 -22.169 -17.295 1.00 52.66 473 THR A CA 1
ATOM 3728 C C . THR A 1 473 ? 0.753 -22.726 -16.408 1.00 52.66 473 THR A C 1
ATOM 3730 O O . THR A 1 473 ? -0.319 -22.141 -16.318 1.00 52.66 473 THR A O 1
ATOM 3733 N N . ALA A 1 474 ? 0.967 -23.874 -15.767 1.00 56.78 474 ALA A N 1
ATOM 3734 C CA . ALA A 1 474 ? 0.024 -24.460 -14.827 1.00 56.78 474 ALA A CA 1
ATOM 3735 C C . ALA A 1 474 ? 0.008 -23.670 -13.519 1.00 56.78 474 ALA A C 1
ATOM 3737 O O . ALA A 1 474 ? -1.068 -23.400 -13.022 1.00 56.78 474 ALA A O 1
ATOM 3738 N N . ILE A 1 475 ? 1.153 -23.225 -13.003 1.00 54.31 475 ILE A N 1
ATOM 3739 C CA . ILE A 1 475 ? 1.235 -22.349 -11.825 1.00 54.31 475 ILE A CA 1
ATOM 3740 C C . ILE A 1 475 ? 0.591 -20.989 -12.123 1.00 54.31 475 ILE A C 1
ATOM 3742 O O . ILE A 1 475 ? -0.103 -20.450 -11.270 1.00 54.31 475 ILE A O 1
ATOM 3746 N N . SER A 1 476 ? 0.734 -20.471 -13.348 1.00 46.97 476 SER A N 1
ATOM 3747 C CA . SER A 1 476 ? 0.072 -19.230 -13.769 1.00 46.97 476 SER A CA 1
ATOM 3748 C C . SER A 1 476 ? -1.436 -19.381 -14.034 1.00 46.97 476 SER A C 1
ATOM 3750 O O . SER A 1 476 ? -2.113 -18.372 -14.195 1.00 46.97 476 SER A O 1
ATOM 3752 N N . ARG A 1 477 ? -1.960 -20.613 -14.161 1.00 37.66 477 ARG A N 1
ATOM 3753 C CA . ARG A 1 477 ? -3.378 -20.914 -14.474 1.00 37.66 477 ARG A CA 1
ATOM 3754 C C . ARG A 1 477 ? -4.138 -21.620 -13.353 1.00 37.66 477 ARG A C 1
ATOM 3756 O O . ARG A 1 477 ? -5.365 -21.591 -13.357 1.00 37.66 477 ARG A O 1
ATOM 3763 N N . ALA A 1 478 ? -3.443 -22.318 -12.462 1.00 39.72 478 ALA A N 1
ATOM 3764 C CA . ALA A 1 478 ? -4.023 -22.930 -11.280 1.00 39.72 478 ALA A CA 1
ATOM 3765 C C . ALA A 1 478 ? -4.675 -21.825 -10.458 1.00 39.72 478 ALA A C 1
ATOM 3767 O O . ALA A 1 478 ? -4.197 -20.688 -10.487 1.00 39.72 478 ALA A O 1
ATOM 3768 N N . GLN A 1 479 ? -5.761 -22.163 -9.749 1.00 41.78 479 GLN A N 1
ATOM 3769 C CA . GLN A 1 479 ? -6.333 -21.263 -8.754 1.00 41.78 479 GLN A CA 1
ATOM 3770 C C . GLN A 1 479 ? -5.180 -20.681 -7.955 1.00 41.78 479 GLN A C 1
ATOM 3772 O O . GLN A 1 479 ? -4.392 -21.406 -7.344 1.00 41.78 479 GLN A O 1
ATOM 3777 N N . GLN A 1 480 ? -5.061 -19.371 -8.109 1.00 39.84 480 GLN A N 1
ATOM 3778 C CA . GLN A 1 480 ? -4.049 -18.552 -7.500 1.00 39.84 480 GLN A CA 1
ATOM 3779 C C . GLN A 1 480 ? -3.913 -18.968 -6.035 1.00 39.84 480 GLN A C 1
ATOM 3781 O O . GLN A 1 480 ? -4.921 -19.221 -5.365 1.00 39.84 480 GLN A O 1
ATOM 3786 N N . TYR A 1 481 ? -2.683 -19.026 -5.518 1.00 39.38 481 TYR A N 1
ATOM 3787 C CA . TYR A 1 481 ? -2.522 -18.817 -4.087 1.00 39.38 481 TYR A CA 1
ATOM 3788 C C . TYR A 1 481 ? -2.977 -17.384 -3.856 1.00 39.38 481 TYR A C 1
ATOM 3790 O O . TYR A 1 481 ? -2.190 -16.449 -3.920 1.00 39.38 481 TYR A O 1
ATOM 3798 N N . GLU A 1 482 ? -4.278 -17.204 -3.660 1.00 35.41 482 GLU A N 1
ATOM 3799 C CA . GLU A 1 482 ? -4.782 -16.068 -2.930 1.00 35.41 482 GLU A CA 1
ATOM 3800 C C . GLU A 1 482 ? -3.811 -15.902 -1.740 1.00 35.41 482 GLU A C 1
ATOM 3802 O O . GLU A 1 482 ? -3.523 -16.881 -1.042 1.00 35.41 482 GLU A O 1
ATOM 3807 N N . PHE A 1 483 ? -3.297 -14.695 -1.473 1.00 37.66 483 PHE A N 1
ATOM 3808 C CA . PHE A 1 483 ? -2.643 -14.389 -0.177 1.00 37.66 483 PHE A CA 1
ATOM 3809 C C . PHE A 1 483 ? -3.530 -14.775 1.017 1.00 37.66 483 PHE A C 1
ATOM 3811 O O . PHE A 1 483 ? -3.123 -14.851 2.169 1.00 37.66 483 PHE A O 1
ATOM 3818 N N . SER A 1 484 ? -4.772 -15.053 0.675 1.00 37.75 484 SER A N 1
ATOM 3819 C CA . SER A 1 484 ? -5.892 -15.452 1.447 1.00 37.75 484 SER A CA 1
ATOM 3820 C C . SER A 1 484 ? -6.342 -16.889 1.106 1.00 37.75 484 SER A C 1
ATOM 3822 O O . SER A 1 484 ? -7.508 -17.239 1.228 1.00 37.75 484 SER A O 1
ATOM 3824 N N . SER A 1 485 ? -5.438 -17.774 0.668 1.00 37.44 485 SER A N 1
ATOM 3825 C CA . SER A 1 485 ? -5.797 -19.170 0.403 1.00 37.44 485 SER A CA 1
ATOM 3826 C C . SER A 1 485 ? -6.390 -19.812 1.672 1.00 37.44 485 SER A C 1
ATOM 3828 O O . SER A 1 485 ? -5.942 -19.505 2.786 1.00 37.44 485 SER A O 1
ATOM 3830 N N . PRO A 1 486 ? -7.344 -20.755 1.546 1.00 38.94 486 PRO A N 1
ATOM 3831 C CA . PRO A 1 486 ? -7.963 -21.428 2.693 1.00 38.94 486 PRO A CA 1
ATOM 3832 C C . PRO A 1 486 ? -6.970 -22.134 3.637 1.00 38.94 486 PRO A C 1
ATOM 3834 O O . PRO A 1 486 ? -7.345 -22.531 4.740 1.00 38.94 486 PRO A O 1
ATOM 3837 N N . ARG A 1 487 ? -5.705 -22.319 3.219 1.00 41.41 487 ARG A N 1
ATOM 3838 C CA . ARG A 1 487 ? -4.639 -22.870 4.070 1.00 41.41 487 ARG A CA 1
ATOM 3839 C C . ARG A 1 487 ? -4.213 -21.919 5.193 1.00 41.41 487 ARG A C 1
ATOM 3841 O O . ARG A 1 487 ? -3.888 -22.424 6.261 1.00 41.41 487 ARG A O 1
ATOM 3848 N N . TYR A 1 488 ? -4.257 -20.598 4.980 1.00 51.12 488 TYR A N 1
ATOM 3849 C CA . TYR A 1 488 ? -3.797 -19.590 5.954 1.00 51.12 488 TYR A CA 1
ATOM 3850 C C . TYR A 1 488 ? -4.953 -18.875 6.671 1.00 51.12 488 TYR A C 1
ATOM 3852 O O . TYR A 1 488 ? -4.807 -18.482 7.818 1.00 51.12 488 TYR A O 1
ATOM 3860 N N . ARG A 1 489 ? -6.160 -18.858 6.087 1.00 55.69 489 ARG A N 1
ATOM 3861 C CA . ARG A 1 489 ? -7.396 -18.328 6.706 1.00 55.69 489 ARG A CA 1
ATOM 3862 C C . ARG A 1 489 ? -7.987 -19.175 7.844 1.00 55.69 489 ARG A C 1
ATOM 3864 O O . ARG A 1 489 ? -9.138 -18.978 8.233 1.00 55.69 489 ARG A O 1
ATOM 3871 N N . ARG A 1 490 ? -7.261 -20.159 8.387 1.00 64.12 490 ARG A N 1
ATOM 3872 C CA . ARG A 1 490 ? -7.771 -20.949 9.520 1.00 64.12 490 ARG A CA 1
ATOM 3873 C C . ARG A 1 490 ? -7.650 -20.137 10.804 1.00 64.12 490 ARG A C 1
ATOM 3875 O O . ARG A 1 490 ? -6.751 -20.361 11.606 1.00 64.12 490 ARG A O 1
ATOM 3882 N N . ARG A 1 491 ? -8.573 -19.191 10.977 1.00 75.00 491 ARG A N 1
ATOM 3883 C CA . ARG A 1 491 ? -8.775 -18.488 12.238 1.00 75.00 491 ARG A CA 1
ATOM 3884 C C . ARG A 1 491 ? -9.255 -19.490 13.277 1.00 75.00 491 ARG A C 1
ATOM 3886 O O . ARG A 1 491 ? -10.338 -20.066 13.158 1.00 75.00 491 ARG A O 1
ATOM 3893 N N . GLU A 1 492 ? -8.450 -19.678 14.307 1.00 80.81 492 GLU A N 1
ATOM 3894 C CA . GLU A 1 492 ? -8.818 -20.489 15.454 1.00 80.81 492 GLU A CA 1
ATOM 3895 C C . GLU A 1 492 ? -9.397 -19.597 16.540 1.00 80.81 492 GLU A C 1
ATOM 3897 O O . GLU A 1 492 ? -8.799 -18.594 16.927 1.00 80.81 492 GLU A O 1
ATOM 3902 N N . ASN A 1 493 ? -10.582 -19.960 17.023 1.00 86.19 493 ASN A N 1
ATOM 3903 C CA . ASN A 1 493 ? -11.291 -19.193 18.034 1.00 86.19 493 ASN A CA 1
ATOM 3904 C C . ASN A 1 493 ? -11.288 -19.964 19.353 1.00 86.19 493 ASN A C 1
ATOM 3906 O O . ASN A 1 493 ? -11.622 -21.151 19.393 1.00 86.19 493 ASN A O 1
ATOM 3910 N N . TYR A 1 494 ? -10.972 -19.260 20.429 1.00 87.88 494 TYR A N 1
ATOM 3911 C CA . TYR A 1 494 ? -10.874 -19.784 21.779 1.00 87.88 494 TYR A CA 1
ATOM 3912 C C . TYR A 1 494 ? -11.794 -18.990 22.709 1.00 87.88 494 TYR A C 1
ATOM 3914 O O . TYR A 1 494 ? -11.816 -17.761 22.661 1.00 87.88 494 TYR A O 1
ATOM 3922 N N . VAL A 1 495 ? -12.545 -19.671 23.574 1.00 88.25 495 VAL A N 1
ATOM 3923 C CA . VAL A 1 495 ? -13.251 -19.038 24.699 1.00 88.25 495 VAL A CA 1
ATOM 3924 C C . VAL A 1 495 ? -12.310 -18.982 25.888 1.00 88.25 495 VAL A C 1
ATOM 3926 O O . VAL A 1 495 ? -11.632 -19.964 26.191 1.00 88.25 495 VAL A O 1
ATOM 3929 N N . VAL A 1 496 ? -12.296 -17.843 26.571 1.00 86.06 496 VAL A N 1
ATOM 3930 C CA . VAL A 1 496 ? -11.568 -17.652 27.822 1.00 86.06 496 VAL A CA 1
ATOM 3931 C C . VAL A 1 496 ? -12.507 -17.948 28.985 1.00 86.06 496 VAL A C 1
ATOM 3933 O O . VAL A 1 496 ? -13.540 -17.295 29.137 1.00 86.06 496 VAL A O 1
ATOM 3936 N N . ILE A 1 497 ? -12.157 -18.942 29.801 1.00 83.56 497 ILE A N 1
ATOM 3937 C CA . ILE A 1 497 ? -12.898 -19.298 31.016 1.00 83.56 497 ILE A CA 1
ATOM 3938 C C . ILE A 1 497 ? -11.973 -19.117 32.225 1.00 83.56 497 ILE A C 1
ATOM 3940 O O . ILE A 1 497 ? -10.851 -19.628 32.203 1.00 83.56 497 ILE A O 1
ATOM 3944 N N . PRO A 1 498 ? -12.408 -18.415 33.287 1.00 75.44 498 PRO A N 1
ATOM 3945 C CA . PRO A 1 498 ? -11.646 -18.343 34.525 1.00 75.44 498 PRO A CA 1
ATOM 3946 C C . PRO A 1 498 ? -11.730 -19.685 35.265 1.00 75.44 498 PRO A C 1
ATOM 3948 O O . PRO A 1 498 ? -12.818 -20.119 35.647 1.00 75.44 498 PRO A O 1
ATOM 3951 N N . GLN A 1 499 ? -10.593 -20.343 35.499 1.00 69.31 499 GLN A N 1
ATOM 3952 C CA . GLN A 1 499 ? -10.531 -21.535 36.346 1.00 69.31 499 GLN A CA 1
ATOM 3953 C C . GLN A 1 499 ? -10.138 -21.140 37.779 1.00 69.31 499 GLN A C 1
ATOM 3955 O O . GLN A 1 499 ? -9.108 -20.489 37.966 1.00 69.31 499 GLN A O 1
ATOM 3960 N N . PRO A 1 500 ? -10.910 -21.521 38.814 1.00 62.88 500 PRO A N 1
ATOM 3961 C CA . PRO A 1 500 ? -10.570 -21.190 40.195 1.00 62.88 500 PRO A CA 1
ATOM 3962 C C . PRO A 1 500 ? -9.201 -21.773 40.573 1.00 62.88 500 PRO A C 1
ATOM 3964 O O . PRO A 1 500 ? -8.960 -22.970 40.418 1.00 62.88 500 PRO A O 1
ATOM 3967 N N . CYS A 1 501 ? -8.306 -20.917 41.068 1.00 56.22 501 CYS A N 1
ATOM 3968 C CA . CYS A 1 501 ? -6.969 -21.285 41.523 1.00 56.22 501 CYS A CA 1
ATOM 3969 C C . CYS A 1 501 ? -6.793 -20.888 42.993 1.00 56.22 501 CYS A C 1
ATOM 3971 O O . CYS A 1 501 ? -7.217 -19.815 43.415 1.00 56.22 501 CYS A O 1
ATOM 3973 N N . VAL A 1 502 ? -6.138 -21.748 43.777 1.00 51.94 502 VAL A N 1
ATOM 3974 C CA . VAL A 1 502 ? -5.922 -21.558 45.226 1.00 51.94 502 VAL A CA 1
ATOM 3975 C C . VAL A 1 502 ? -4.997 -20.362 45.524 1.00 51.94 502 VAL A C 1
ATOM 3977 O O . VAL A 1 502 ? -5.020 -19.818 46.623 1.00 51.94 502 VAL A O 1
ATOM 3980 N N . LEU A 1 503 ? -4.206 -19.924 44.537 1.00 50.97 503 LEU A N 1
ATOM 3981 C CA . LEU A 1 503 ? -3.220 -18.844 44.666 1.00 50.97 503 LEU A CA 1
ATOM 3982 C C . LEU A 1 503 ? -3.758 -17.449 44.300 1.00 50.97 503 LEU A C 1
ATOM 3984 O O . LEU A 1 503 ? -3.078 -16.458 44.547 1.00 50.97 503 LEU A O 1
ATOM 3988 N N . SER A 1 504 ? -4.960 -17.344 43.727 1.00 49.44 504 SER A N 1
ATOM 3989 C CA . SER A 1 504 ? -5.531 -16.070 43.277 1.00 49.44 504 SER A CA 1
ATOM 3990 C C . SER A 1 504 ? -6.587 -15.558 44.258 1.00 49.44 504 SER A C 1
ATOM 3992 O O . SER A 1 504 ? -7.666 -16.143 44.378 1.00 49.44 504 SER A O 1
ATOM 3994 N N . ARG A 1 505 ? -6.315 -14.436 44.937 1.00 48.00 505 ARG A N 1
ATOM 3995 C CA . ARG A 1 505 ? -7.320 -13.712 45.733 1.00 48.00 505 ARG A CA 1
ATOM 3996 C C . ARG A 1 505 ? -8.284 -12.969 44.794 1.00 48.00 505 ARG A C 1
ATOM 3998 O O . ARG A 1 505 ? -8.125 -11.779 44.575 1.00 48.00 505 ARG A O 1
ATOM 4005 N N . GLY A 1 506 ? -9.266 -13.677 44.231 1.00 47.53 506 GLY A N 1
ATOM 4006 C CA . GLY A 1 506 ? -10.472 -13.056 43.653 1.00 47.53 506 GLY A CA 1
ATOM 4007 C C . GLY A 1 506 ? -10.740 -13.239 42.153 1.00 47.53 506 GLY A C 1
ATOM 4008 O O . GLY A 1 506 ? -11.842 -12.923 41.722 1.00 47.53 506 GLY A O 1
ATOM 4009 N N . GLY A 1 507 ? -9.824 -13.809 41.364 1.00 53.38 507 GLY A N 1
ATOM 4010 C CA . GLY A 1 507 ? -10.049 -14.084 39.937 1.00 53.38 507 GLY A CA 1
ATOM 4011 C C . GLY A 1 507 ? -9.341 -15.362 39.502 1.00 53.38 507 GLY A C 1
ATOM 4012 O O . GLY A 1 507 ? -8.143 -15.497 39.714 1.00 53.38 507 GLY A O 1
ATOM 4013 N N . GLY A 1 508 ? -10.075 -16.331 38.952 1.00 64.06 508 GLY A N 1
ATOM 4014 C CA . GLY A 1 508 ? -9.486 -17.583 38.467 1.00 64.06 508 GLY A CA 1
ATOM 4015 C C . GLY A 1 508 ? -8.463 -17.361 37.346 1.00 64.06 508 GLY A C 1
ATOM 4016 O O . GLY A 1 508 ? -8.543 -16.377 36.615 1.00 64.06 508 GLY A O 1
ATOM 4017 N N . VAL A 1 509 ? -7.520 -18.292 37.175 1.00 72.19 509 VAL A N 1
ATOM 4018 C CA . VAL A 1 509 ? -6.539 -18.242 36.079 1.00 72.19 509 VAL A CA 1
ATOM 4019 C C . VAL A 1 509 ? -7.283 -18.408 34.747 1.00 72.19 509 VAL A C 1
ATOM 4021 O O . VAL A 1 509 ? -8.028 -19.382 34.601 1.00 72.19 509 VAL A O 1
ATOM 4024 N N . PRO A 1 510 ? -7.121 -17.491 33.778 1.00 80.56 510 PRO A N 1
ATOM 4025 C CA . PRO A 1 510 ? -7.811 -17.588 32.499 1.00 80.56 510 PRO A CA 1
ATOM 4026 C C . PRO A 1 510 ? -7.242 -18.732 31.656 1.00 80.56 510 PRO A C 1
ATOM 4028 O O . PRO A 1 510 ? -6.030 -18.834 31.458 1.00 80.56 510 PRO A O 1
ATOM 4031 N N . ILE A 1 511 ? -8.127 -19.578 31.128 1.00 82.75 511 ILE A N 1
ATOM 4032 C CA . ILE A 1 511 ? -7.777 -20.703 30.254 1.00 82.75 511 ILE A CA 1
ATOM 4033 C C . ILE A 1 511 ? -8.494 -20.562 28.919 1.00 82.75 511 ILE A C 1
ATOM 4035 O O . ILE A 1 511 ? -9.678 -20.234 28.872 1.00 82.75 511 ILE A O 1
ATOM 4039 N N . MET A 1 512 ? -7.764 -20.835 27.838 1.00 85.69 512 MET A N 1
ATOM 4040 C CA . MET A 1 512 ? -8.284 -20.846 26.474 1.00 85.69 512 MET A CA 1
ATOM 4041 C C . MET A 1 512 ? -8.798 -22.241 26.102 1.00 85.69 512 MET A C 1
ATOM 4043 O O . MET A 1 512 ? -8.039 -23.208 26.140 1.00 85.69 512 MET A O 1
ATOM 4047 N N . LEU A 1 513 ? -10.069 -22.341 25.705 1.00 83.81 513 LEU A N 1
ATOM 4048 C CA . LEU A 1 513 ? -10.689 -23.570 25.199 1.00 83.81 513 LEU A CA 1
ATOM 4049 C C . LEU A 1 513 ? -11.156 -23.387 23.747 1.00 83.81 513 LEU A C 1
ATOM 4051 O O . LEU A 1 513 ? -11.799 -22.379 23.452 1.00 83.81 513 LEU A O 1
ATOM 4055 N N . PRO A 1 514 ? -10.880 -24.336 22.835 1.00 81.88 514 PRO A N 1
ATOM 4056 C CA . PRO A 1 514 ? -11.222 -24.193 21.421 1.00 81.88 514 PRO A CA 1
ATOM 4057 C C . PRO A 1 514 ? -12.741 -24.224 21.187 1.00 81.88 514 PRO A C 1
ATOM 4059 O O . PRO A 1 514 ? -13.461 -25.049 21.754 1.00 81.88 514 PRO A O 1
ATOM 4062 N N . ILE A 1 515 ? -13.235 -23.358 20.299 1.00 78.25 515 ILE A N 1
ATOM 4063 C CA . ILE A 1 515 ? -14.645 -23.313 19.887 1.00 78.25 515 ILE A CA 1
ATOM 4064 C C . ILE A 1 515 ? -14.870 -24.301 18.742 1.00 78.25 515 ILE A C 1
ATOM 4066 O O . ILE A 1 515 ? -14.385 -24.090 17.634 1.00 78.25 515 ILE A O 1
ATOM 4070 N N . GLN A 1 516 ? -15.641 -25.366 18.981 1.00 57.62 516 GLN A N 1
ATOM 4071 C CA . GLN A 1 516 ? -15.849 -26.417 17.974 1.00 57.62 516 GLN A CA 1
ATOM 4072 C C . GLN A 1 516 ? -16.925 -26.101 16.919 1.00 57.62 516 GLN A C 1
ATOM 4074 O O . GLN A 1 516 ? -16.877 -26.689 15.844 1.00 57.62 516 GLN A O 1
ATOM 4079 N N . LYS A 1 517 ? -17.889 -25.205 17.195 1.00 50.50 517 LYS A N 1
ATOM 4080 C CA . LYS A 1 517 ? -18.924 -24.716 16.252 1.00 50.50 517 LYS A CA 1
ATOM 4081 C C . LYS A 1 517 ? -19.672 -23.527 16.871 1.00 50.50 517 LYS A C 1
ATOM 4083 O O . LYS A 1 517 ? -20.221 -23.657 17.960 1.00 50.50 517 LYS A O 1
ATOM 4088 N N . GLY A 1 518 ? -19.702 -22.379 16.194 1.00 52.69 518 GLY A N 1
ATOM 4089 C CA . GLY A 1 518 ? -20.369 -21.162 16.674 1.00 52.69 518 GLY A CA 1
ATOM 4090 C C . GLY A 1 518 ? -20.287 -20.007 15.673 1.00 52.69 518 GLY A C 1
ATOM 4091 O O . GLY A 1 518 ? -19.643 -20.133 14.633 1.00 52.69 518 GLY A O 1
ATOM 4092 N N . ARG A 1 519 ? -20.951 -18.885 15.983 1.00 52.94 519 ARG A N 1
ATOM 4093 C CA . ARG A 1 519 ? -20.940 -17.656 15.171 1.00 52.94 519 ARG A CA 1
ATOM 4094 C C . ARG A 1 519 ? -19.521 -17.074 15.167 1.00 52.94 519 ARG A C 1
ATOM 4096 O O . ARG A 1 519 ? -19.074 -16.550 16.183 1.00 52.94 519 ARG A O 1
ATOM 4103 N N . VAL A 1 520 ? -18.810 -17.226 14.051 1.00 58.59 520 VAL A N 1
ATOM 4104 C CA . VAL A 1 520 ? -17.448 -16.700 13.872 1.00 58.59 520 VAL A CA 1
ATOM 4105 C C . VAL A 1 520 ? -17.498 -15.166 13.963 1.00 58.59 520 VAL A C 1
ATOM 4107 O O . VAL A 1 520 ? -18.408 -14.567 13.380 1.00 58.59 520 VAL A O 1
ATOM 4110 N N . PRO A 1 521 ? -16.588 -14.513 14.711 1.00 61.22 521 PRO A N 1
ATOM 4111 C CA . PRO A 1 521 ? -16.529 -13.057 14.754 1.00 61.22 521 PRO A CA 1
ATOM 4112 C C . PRO A 1 521 ? -16.293 -12.487 13.346 1.00 61.22 521 PRO A C 1
ATOM 4114 O O . PRO A 1 521 ? -15.530 -13.089 12.586 1.00 61.22 521 PRO A O 1
ATOM 4117 N N . PRO A 1 522 ? -16.909 -11.345 12.988 1.00 64.81 522 PRO A N 1
ATOM 4118 C CA . PRO A 1 522 ? -16.741 -10.753 11.665 1.00 64.81 522 PRO A CA 1
ATOM 4119 C C . PRO A 1 522 ? -15.264 -10.440 11.390 1.00 64.81 522 PRO A C 1
ATOM 4121 O O . PRO A 1 522 ? -14.523 -10.023 12.283 1.00 64.81 522 PRO A O 1
ATOM 4124 N N . ASP A 1 523 ? -14.839 -10.674 10.149 1.00 69.44 523 ASP A N 1
ATOM 4125 C CA . ASP A 1 523 ? -13.460 -10.490 9.712 1.00 69.44 523 ASP A CA 1
ATOM 4126 C C . ASP A 1 523 ? -13.210 -9.071 9.185 1.00 69.44 523 ASP A C 1
ATOM 4128 O O . ASP A 1 523 ? -13.360 -8.772 8.000 1.00 69.44 523 ASP A O 1
ATOM 4132 N N . THR A 1 524 ? -12.830 -8.179 10.098 1.00 73.69 524 THR A N 1
ATOM 4133 C CA . THR A 1 524 ? -12.395 -6.818 9.763 1.00 73.69 524 THR A CA 1
ATOM 4134 C C . THR A 1 524 ? -10.953 -6.792 9.255 1.00 73.69 524 THR A C 1
ATOM 4136 O O . THR A 1 524 ? -10.632 -6.009 8.360 1.00 73.69 524 THR A O 1
ATOM 4139 N N . PHE A 1 525 ? -10.101 -7.687 9.760 1.00 82.88 525 PHE A N 1
ATOM 4140 C CA . PHE A 1 525 ? -8.670 -7.719 9.473 1.00 82.88 525 PHE A CA 1
ATOM 4141 C C . PHE A 1 525 ? -8.359 -7.982 7.994 1.00 82.88 525 PHE A C 1
ATOM 4143 O O . PHE A 1 525 ? -7.653 -7.179 7.386 1.00 82.88 525 PHE A O 1
ATOM 4150 N N . SER A 1 526 ? -8.925 -9.027 7.378 1.00 76.75 526 SER A N 1
ATOM 4151 C CA . SER A 1 526 ? -8.605 -9.368 5.977 1.00 76.75 526 SER A CA 1
ATOM 4152 C C . SER A 1 526 ? -8.952 -8.249 4.995 1.00 76.75 526 SER A C 1
ATOM 4154 O O . SER A 1 526 ? -8.261 -8.034 3.999 1.00 76.75 526 SER A O 1
ATOM 4156 N N . THR A 1 527 ? -10.020 -7.503 5.282 1.00 78.94 527 THR A N 1
ATOM 4157 C CA . THR A 1 527 ? -10.435 -6.364 4.459 1.00 78.94 527 THR A CA 1
ATOM 4158 C C . THR A 1 527 ? -9.417 -5.224 4.542 1.00 78.94 527 THR A C 1
ATOM 4160 O O . THR A 1 527 ? -9.059 -4.638 3.520 1.00 78.94 527 THR A O 1
ATOM 4163 N N . VAL A 1 528 ? -8.922 -4.915 5.742 1.00 85.00 528 VAL A N 1
ATOM 4164 C CA . VAL A 1 528 ? -7.876 -3.902 5.946 1.00 85.00 528 VAL A CA 1
ATOM 4165 C C . VAL A 1 528 ? -6.563 -4.340 5.304 1.00 85.00 528 VAL A C 1
ATOM 4167 O O . VAL A 1 528 ? -5.924 -3.558 4.605 1.00 85.00 528 VAL A O 1
ATOM 4170 N N . GLU A 1 529 ? -6.191 -5.601 5.499 1.00 82.31 529 GLU A N 1
ATOM 4171 C CA . GLU A 1 529 ? -4.961 -6.180 4.974 1.00 82.31 529 GLU A CA 1
ATOM 4172 C C . GLU A 1 529 ? -4.928 -6.156 3.439 1.00 82.31 529 GLU A C 1
ATOM 4174 O O . GLU A 1 529 ? -3.910 -5.789 2.859 1.00 82.31 529 GLU A O 1
ATOM 4179 N N . SER A 1 530 ? -6.050 -6.452 2.772 1.00 76.50 530 SER A N 1
ATOM 4180 C CA . SER A 1 530 ? -6.143 -6.324 1.311 1.00 76.50 530 SER A CA 1
ATOM 4181 C C . SER A 1 530 ? -5.881 -4.887 0.834 1.00 76.50 530 SER A C 1
ATOM 4183 O O . SER A 1 530 ? -5.081 -4.678 -0.074 1.00 76.50 530 SER A O 1
ATOM 4185 N N . SER A 1 531 ? -6.464 -3.889 1.510 1.00 80.75 531 SER A N 1
ATOM 4186 C CA . SER A 1 531 ? -6.278 -2.465 1.191 1.00 80.75 531 SER A CA 1
ATOM 4187 C C . SER A 1 531 ? -4.837 -1.990 1.431 1.00 80.75 531 SER A C 1
ATOM 4189 O O . SER A 1 531 ? -4.286 -1.235 0.629 1.00 80.75 531 SER A O 1
ATOM 4191 N N . LEU A 1 532 ? -4.188 -2.480 2.495 1.00 83.94 532 LEU A N 1
ATOM 4192 C CA . LEU A 1 532 ? -2.773 -2.211 2.764 1.00 83.94 532 LEU A CA 1
ATOM 4193 C C . LEU A 1 532 ? -1.889 -2.727 1.627 1.00 83.94 532 LEU A C 1
ATOM 4195 O O . LEU A 1 532 ? -1.076 -1.977 1.098 1.00 83.94 532 LEU A O 1
ATOM 4199 N N . ARG A 1 533 ? -2.049 -4.001 1.248 1.00 76.81 533 ARG A N 1
ATOM 4200 C CA . ARG A 1 533 ? -1.245 -4.640 0.190 1.00 76.81 533 ARG A CA 1
ATOM 4201 C C . ARG A 1 533 ? -1.432 -3.948 -1.147 1.00 76.81 533 ARG A C 1
ATOM 4203 O O . ARG A 1 533 ? -0.465 -3.735 -1.877 1.00 76.81 533 ARG A O 1
ATOM 4210 N N . ASP A 1 534 ? -2.674 -3.572 -1.421 1.00 73.00 534 ASP A N 1
ATOM 4211 C CA . ASP A 1 534 ? -3.055 -2.776 -2.566 1.00 73.00 534 ASP A CA 1
ATOM 4212 C C . ASP A 1 534 ? -2.278 -1.465 -2.615 1.00 73.00 534 ASP A C 1
ATOM 4214 O O . ASP A 1 534 ? -1.513 -1.244 -3.549 1.00 73.00 534 ASP A O 1
ATOM 4218 N N . MET A 1 535 ? -2.434 -0.599 -1.619 1.00 78.81 535 MET A N 1
ATOM 4219 C CA . MET A 1 535 ? -1.793 0.714 -1.652 1.00 78.81 535 MET A CA 1
ATOM 4220 C C . MET A 1 535 ? -0.273 0.623 -1.563 1.00 78.81 535 MET A C 1
ATOM 4222 O O . MET A 1 535 ? 0.424 1.318 -2.291 1.00 78.81 535 MET A O 1
ATOM 4226 N N . GLU A 1 536 ? 0.264 -0.292 -0.762 1.00 74.31 536 GLU A N 1
ATOM 4227 C CA . GLU A 1 536 ? 1.703 -0.515 -0.669 1.00 74.31 536 GLU A CA 1
ATOM 4228 C C . GLU A 1 536 ? 2.336 -0.853 -2.029 1.00 74.31 536 GLU A C 1
ATOM 4230 O O . GLU A 1 536 ? 3.440 -0.400 -2.343 1.00 74.31 536 GLU A O 1
ATOM 4235 N N . HIS A 1 537 ? 1.645 -1.646 -2.848 1.00 69.94 537 HIS A N 1
ATOM 4236 C CA . HIS A 1 537 ? 2.162 -2.060 -4.144 1.00 69.94 537 HIS A CA 1
ATOM 4237 C C . HIS A 1 537 ? 2.277 -0.899 -5.138 1.00 69.94 537 HIS A C 1
ATOM 4239 O O . HIS A 1 537 ? 3.273 -0.843 -5.864 1.00 69.94 537 HIS A O 1
ATOM 4245 N N . TYR A 1 538 ? 1.264 -0.026 -5.188 1.00 66.81 538 TYR A N 1
ATOM 4246 C CA . TYR A 1 538 ? 1.143 1.029 -6.203 1.00 66.81 538 TYR A CA 1
ATOM 4247 C C . TYR A 1 538 ? 1.700 2.382 -5.744 1.00 66.81 538 TYR A C 1
ATOM 4249 O O . TYR A 1 538 ? 2.221 3.118 -6.577 1.00 66.81 538 TYR A O 1
ATOM 4257 N N . CYS A 1 539 ? 1.634 2.703 -4.449 1.00 71.31 539 CYS A N 1
ATOM 4258 C CA . CYS A 1 539 ? 2.075 4.000 -3.932 1.00 71.31 539 CYS A CA 1
ATOM 4259 C C . CYS A 1 539 ? 3.594 4.063 -3.701 1.00 71.31 539 CYS A C 1
ATOM 4261 O O . CYS A 1 539 ? 4.193 5.120 -3.877 1.00 71.31 539 CYS A O 1
ATOM 4263 N N . PHE A 1 540 ? 4.244 2.943 -3.355 1.00 64.12 540 PHE A N 1
ATOM 4264 C CA . PHE A 1 540 ? 5.699 2.893 -3.164 1.00 64.12 540 PHE A CA 1
ATOM 4265 C C . PHE A 1 540 ? 6.387 2.274 -4.373 1.00 64.12 540 PHE A C 1
ATOM 4267 O O . PHE A 1 540 ? 6.327 1.059 -4.586 1.00 64.12 540 PHE A O 1
ATOM 4274 N N . HIS A 1 541 ? 7.079 3.095 -5.157 1.00 53.31 541 HIS A N 1
ATOM 4275 C CA . HIS A 1 541 ? 7.778 2.643 -6.355 1.00 53.31 541 HIS A CA 1
ATOM 4276 C C . HIS A 1 541 ? 9.261 2.454 -6.060 1.00 53.31 541 HIS A C 1
ATOM 4278 O O . HIS A 1 541 ? 10.038 3.398 -6.109 1.00 53.31 541 HIS A O 1
ATOM 4284 N N . ASP A 1 542 ? 9.664 1.214 -5.808 1.00 45.38 542 ASP A N 1
ATOM 4285 C CA . ASP A 1 542 ? 11.064 0.856 -5.576 1.00 45.38 542 ASP A CA 1
ATOM 4286 C C . ASP A 1 542 ? 11.825 0.673 -6.904 1.00 45.38 542 ASP A C 1
ATOM 4288 O O . ASP A 1 542 ? 12.345 -0.397 -7.236 1.00 45.38 542 ASP A O 1
ATOM 4292 N N . LYS A 1 543 ? 11.835 1.708 -7.755 1.00 43.78 543 LYS A N 1
ATOM 4293 C CA . LYS A 1 543 ? 12.761 1.724 -8.890 1.00 43.78 543 LYS A CA 1
ATOM 4294 C C . LYS A 1 543 ? 14.060 2.325 -8.394 1.00 43.78 543 LYS A C 1
ATOM 4296 O O . LYS A 1 543 ? 14.153 3.539 -8.254 1.00 43.78 543 LYS A O 1
ATOM 4301 N N . ALA A 1 544 ? 15.100 1.499 -8.333 1.00 40.53 544 ALA A N 1
ATOM 4302 C CA . ALA A 1 544 ? 16.504 1.909 -8.228 1.00 40.53 544 ALA A CA 1
ATOM 4303 C C . ALA A 1 544 ? 16.986 2.852 -9.366 1.00 40.53 544 ALA A C 1
ATOM 4305 O O . ALA A 1 544 ? 18.177 3.039 -9.567 1.00 40.53 544 ALA A O 1
ATOM 4306 N N . LEU A 1 545 ? 16.076 3.412 -10.170 1.00 46.28 545 LEU A N 1
ATOM 4307 C CA . LEU A 1 545 ? 16.340 4.365 -11.241 1.00 46.28 545 LEU A CA 1
ATOM 4308 C C . LEU A 1 545 ? 15.150 5.316 -11.480 1.00 46.28 545 LEU A C 1
ATOM 4310 O O . LEU A 1 545 ? 14.922 5.728 -12.617 1.00 46.28 545 LEU A O 1
ATOM 4314 N N . ASN A 1 546 ? 14.406 5.673 -10.422 1.00 53.31 546 ASN A N 1
ATOM 4315 C CA . ASN A 1 546 ? 13.476 6.816 -10.438 1.00 53.31 546 ASN A CA 1
ATOM 4316 C C . ASN A 1 546 ? 14.193 8.175 -10.529 1.00 53.31 546 ASN A C 1
ATOM 4318 O O . ASN A 1 546 ? 13.538 9.204 -10.563 1.00 53.31 546 ASN A O 1
ATOM 4322 N N . VAL A 1 547 ? 15.520 8.190 -10.627 1.00 62.69 547 VAL A N 1
ATOM 4323 C CA . VAL A 1 547 ? 16.273 9.389 -10.991 1.00 62.69 547 VAL A CA 1
ATOM 4324 C C . VAL A 1 547 ? 16.001 9.724 -12.462 1.00 62.69 547 VAL A C 1
ATOM 4326 O O . VAL A 1 547 ? 16.066 8.815 -13.316 1.00 62.69 547 VAL A O 1
ATOM 4329 N N . PRO A 1 548 ? 15.756 11.001 -12.808 1.00 74.94 548 PRO A N 1
ATOM 4330 C CA . PRO A 1 548 ? 15.720 11.431 -14.194 1.00 74.94 548 PRO A CA 1
ATOM 4331 C C . PRO A 1 548 ? 16.938 10.899 -14.958 1.00 74.94 548 PRO A C 1
ATOM 4333 O O . PRO A 1 548 ? 18.084 10.921 -14.507 1.00 74.94 548 PRO A O 1
ATOM 4336 N N . ALA A 1 549 ? 16.691 10.342 -16.147 1.00 81.06 549 ALA A N 1
ATOM 4337 C CA . ALA A 1 549 ? 17.715 9.587 -16.867 1.00 81.06 549 ALA A CA 1
ATOM 4338 C C . ALA A 1 549 ? 18.986 10.407 -17.136 1.00 81.06 549 ALA A C 1
ATOM 4340 O O . ALA A 1 549 ? 20.069 9.829 -17.210 1.00 81.06 549 ALA A O 1
ATOM 4341 N N . GLN A 1 550 ? 18.837 11.718 -17.316 1.00 84.88 550 GLN A N 1
ATOM 4342 C CA . GLN A 1 550 ? 19.933 12.626 -17.611 1.00 84.88 550 GLN A CA 1
ATOM 4343 C C . GLN A 1 550 ? 20.827 12.848 -16.387 1.00 84.88 550 GLN A C 1
ATOM 4345 O O . GLN A 1 550 ? 22.046 12.721 -16.510 1.00 84.88 550 GLN A O 1
ATOM 4350 N N . ASP A 1 551 ? 20.230 13.087 -15.223 1.00 86.69 551 ASP A N 1
ATOM 4351 C CA . ASP A 1 551 ? 20.945 13.410 -13.985 1.00 86.69 551 ASP A CA 1
ATOM 4352 C C . ASP A 1 551 ? 21.713 12.196 -13.478 1.00 86.69 551 ASP A C 1
ATOM 4354 O O . ASP A 1 551 ? 22.924 12.269 -13.264 1.00 86.69 551 ASP A O 1
ATOM 4358 N N . PHE A 1 552 ? 21.085 11.018 -13.527 1.00 87.88 552 PHE A N 1
ATOM 4359 C CA . PHE A 1 552 ? 21.777 9.756 -13.278 1.00 87.88 552 PHE A CA 1
ATOM 4360 C C . PHE A 1 552 ? 22.976 9.534 -14.214 1.00 87.88 552 PHE A C 1
ATOM 4362 O O . PHE A 1 552 ? 24.047 9.099 -13.789 1.00 87.88 552 PHE A O 1
ATOM 4369 N N . ILE A 1 553 ? 22.813 9.791 -15.521 1.00 92.38 553 ILE A N 1
ATOM 4370 C CA . ILE A 1 553 ? 23.901 9.608 -16.496 1.00 92.38 553 ILE A CA 1
ATOM 4371 C C . ILE A 1 553 ? 25.054 10.567 -16.192 1.00 92.38 553 ILE A C 1
ATOM 4373 O O . ILE A 1 553 ? 26.212 10.167 -16.323 1.00 92.38 553 ILE A O 1
ATOM 4377 N N . ASN A 1 554 ? 24.754 11.800 -15.786 1.00 91.75 554 ASN A N 1
ATOM 4378 C CA . ASN A 1 554 ? 25.756 12.788 -15.411 1.00 91.75 554 ASN A CA 1
ATOM 4379 C C . ASN A 1 554 ? 26.487 12.379 -14.122 1.00 91.75 554 ASN A C 1
ATOM 4381 O O . ASN A 1 554 ? 27.718 12.314 -14.134 1.00 91.75 554 ASN A O 1
ATOM 4385 N N . ALA A 1 555 ? 25.759 12.026 -13.060 1.00 91.19 555 ALA A N 1
ATOM 4386 C CA . ALA A 1 555 ? 26.322 11.593 -11.782 1.00 91.19 555 ALA A CA 1
ATOM 4387 C C . ALA A 1 555 ? 27.191 10.335 -11.940 1.00 91.19 555 ALA A C 1
ATOM 4389 O O . ALA A 1 555 ? 28.349 10.291 -11.514 1.00 91.19 555 ALA A O 1
ATOM 4390 N N . TYR A 1 556 ? 26.692 9.329 -12.663 1.00 92.88 556 TYR A N 1
ATOM 4391 C CA . TYR A 1 556 ? 27.448 8.103 -12.900 1.00 92.88 556 TYR A CA 1
ATOM 4392 C C . TYR A 1 556 ? 28.659 8.324 -13.822 1.00 92.88 556 TYR A C 1
ATOM 4394 O O . TYR A 1 556 ? 29.703 7.697 -13.636 1.00 92.88 556 TYR A O 1
ATOM 4402 N N . ALA A 1 557 ? 28.582 9.244 -14.790 1.00 93.31 557 ALA A N 1
ATOM 4403 C CA . ALA A 1 557 ? 29.744 9.626 -15.593 1.00 93.31 557 ALA A CA 1
ATOM 4404 C C . ALA A 1 557 ? 30.837 10.289 -14.741 1.00 93.31 557 ALA A C 1
ATOM 4406 O O . ALA A 1 557 ? 32.011 9.949 -14.901 1.00 93.31 557 ALA A O 1
ATOM 4407 N N . GLN A 1 558 ? 30.463 11.173 -13.810 1.00 92.88 558 GLN A N 1
ATOM 4408 C CA . GLN A 1 558 ? 31.405 11.769 -12.860 1.00 92.88 558 GLN A CA 1
ATOM 4409 C C . GLN A 1 558 ? 32.033 10.709 -11.951 1.00 92.88 558 GLN A C 1
ATOM 4411 O O . GLN A 1 558 ? 33.243 10.734 -11.732 1.00 92.88 558 GLN A O 1
ATOM 4416 N N . PHE A 1 559 ? 31.250 9.740 -11.467 1.00 92.75 559 PHE A N 1
ATOM 4417 C CA . PHE A 1 559 ? 31.768 8.614 -10.689 1.00 92.75 559 PHE A CA 1
ATOM 4418 C C . PHE A 1 559 ? 32.822 7.815 -11.472 1.00 92.75 559 PHE A C 1
ATOM 4420 O O . PHE A 1 559 ? 33.925 7.590 -10.970 1.00 92.75 559 PHE A O 1
ATOM 4427 N N . LEU A 1 560 ? 32.529 7.450 -12.727 1.00 92.44 560 LEU A N 1
ATOM 4428 C CA . LEU A 1 560 ? 33.474 6.734 -13.592 1.00 92.44 560 LEU A CA 1
ATOM 4429 C C . LEU A 1 560 ? 34.752 7.547 -13.861 1.00 92.44 560 LEU A C 1
ATOM 4431 O O . LEU A 1 560 ? 35.839 6.970 -13.930 1.00 92.44 560 LEU A O 1
ATOM 4435 N N . GLN A 1 561 ? 34.634 8.871 -13.986 1.00 91.56 561 GLN A N 1
ATOM 4436 C CA . GLN A 1 561 ? 35.773 9.771 -14.170 1.00 91.56 561 GLN A CA 1
ATOM 4437 C C . GLN A 1 561 ? 36.642 9.851 -12.906 1.00 91.56 561 GLN A C 1
ATOM 4439 O O . GLN A 1 561 ? 37.855 9.666 -12.994 1.00 91.56 561 GLN A O 1
ATOM 4444 N N . ARG A 1 562 ? 36.035 10.047 -11.725 1.00 91.25 562 ARG A N 1
ATOM 4445 C CA . ARG A 1 562 ? 36.734 10.070 -10.423 1.00 91.25 562 ARG A CA 1
ATOM 4446 C C . ARG A 1 562 ? 37.436 8.745 -10.129 1.00 91.25 562 ARG A C 1
ATOM 4448 O O . ARG A 1 562 ? 38.502 8.731 -9.523 1.00 91.25 562 ARG A O 1
ATOM 4455 N N . GLN A 1 563 ? 36.853 7.631 -10.571 1.00 88.94 563 GLN A N 1
ATOM 4456 C CA . GLN A 1 563 ? 37.430 6.307 -10.374 1.00 88.94 563 GLN A CA 1
ATOM 4457 C C . GLN A 1 563 ? 38.736 6.113 -11.162 1.00 88.94 563 GLN A C 1
ATOM 4459 O O . GLN A 1 563 ? 39.585 5.336 -10.729 1.00 88.94 563 GLN A O 1
ATOM 4464 N N . GLY A 1 564 ? 38.893 6.763 -12.323 1.00 87.44 564 GLY A N 1
ATOM 4465 C CA . GLY A 1 564 ? 40.110 6.707 -13.147 1.00 87.44 564 GLY A CA 1
ATOM 4466 C C . GLY A 1 564 ? 40.469 5.321 -13.707 1.00 87.44 564 GLY A C 1
ATOM 4467 O O . GLY A 1 564 ? 41.547 5.143 -14.264 1.00 87.44 564 GLY A O 1
ATOM 4468 N N . LYS A 1 565 ? 39.588 4.321 -13.555 1.00 89.62 565 LYS A N 1
ATOM 4469 C CA . LYS A 1 565 ? 39.815 2.926 -13.986 1.00 89.62 565 LYS A CA 1
ATOM 4470 C C . LYS A 1 565 ? 39.283 2.624 -15.387 1.00 89.62 565 LYS A C 1
ATOM 4472 O O . LYS A 1 565 ? 39.588 1.569 -15.941 1.00 89.62 565 LYS A O 1
ATOM 4477 N N . LEU A 1 566 ? 38.458 3.508 -15.949 1.00 91.38 566 LEU A N 1
ATOM 4478 C CA . LEU A 1 566 ? 37.861 3.312 -17.266 1.00 91.38 566 LEU A CA 1
ATOM 4479 C C . LEU A 1 566 ? 38.900 3.594 -18.361 1.00 91.38 566 LEU A C 1
ATOM 4481 O O . LEU A 1 566 ? 39.360 4.720 -18.517 1.00 91.38 566 LEU A O 1
ATOM 4485 N N . GLU A 1 567 ? 39.242 2.581 -19.155 1.00 88.75 567 GLU A N 1
ATOM 4486 C CA . GLU A 1 567 ? 40.166 2.751 -20.280 1.00 88.75 567 GLU A CA 1
ATOM 4487 C C . GLU A 1 567 ? 39.526 3.573 -21.411 1.00 88.75 567 GLU A C 1
ATOM 4489 O O . GLU A 1 567 ? 38.613 3.105 -22.102 1.00 88.75 567 GLU A O 1
ATOM 4494 N N . VAL A 1 568 ? 40.041 4.784 -21.637 1.00 91.06 568 VAL A N 1
ATOM 4495 C CA . VAL A 1 568 ? 39.624 5.658 -22.742 1.00 91.06 568 VAL A CA 1
ATOM 4496 C C . VAL A 1 568 ? 40.505 5.394 -23.974 1.00 91.06 568 VAL A C 1
ATOM 4498 O O . VAL A 1 568 ? 41.728 5.513 -23.895 1.00 91.06 568 VAL A O 1
ATOM 4501 N N . PRO A 1 569 ? 39.934 5.021 -25.136 1.00 89.88 569 PRO A N 1
ATOM 4502 C CA . PRO A 1 569 ? 40.710 4.844 -26.362 1.00 89.88 569 PRO A CA 1
ATOM 4503 C C . PRO A 1 569 ? 41.333 6.157 -26.862 1.00 89.88 569 PRO A C 1
ATOM 4505 O O . PRO A 1 569 ? 40.647 7.169 -26.944 1.00 89.88 569 PRO A O 1
ATOM 4508 N N . GLY A 1 570 ? 42.586 6.125 -27.328 1.00 87.06 570 GLY A N 1
ATOM 4509 C CA . GLY A 1 570 ? 43.302 7.334 -27.779 1.00 87.06 570 GLY A CA 1
ATOM 4510 C C . GLY A 1 570 ? 42.705 8.062 -28.993 1.00 87.06 570 GLY A C 1
ATOM 4511 O O . GLY A 1 570 ? 43.087 9.184 -29.284 1.00 87.06 570 GLY A O 1
ATOM 4512 N N . TYR A 1 571 ? 41.751 7.458 -29.708 1.00 88.31 571 TYR A N 1
ATOM 4513 C CA . TYR A 1 571 ? 41.059 8.110 -30.826 1.00 88.31 571 TYR A CA 1
ATOM 4514 C C . TYR A 1 571 ? 39.804 8.895 -30.403 1.00 88.31 571 TYR A C 1
ATOM 4516 O O . TYR A 1 571 ? 39.149 9.485 -31.259 1.00 88.31 571 TYR A O 1
ATOM 4524 N N . VAL A 1 572 ? 39.415 8.862 -29.122 1.00 87.75 572 VAL A N 1
ATOM 4525 C CA . VAL A 1 572 ? 38.166 9.463 -28.608 1.00 87.75 572 VAL A CA 1
ATOM 4526 C C . VAL A 1 572 ? 38.074 10.967 -28.885 1.00 87.75 572 VAL A C 1
ATOM 4528 O O . VAL A 1 572 ? 36.980 11.463 -29.133 1.00 87.75 572 VAL A O 1
ATOM 4531 N N . GLU A 1 573 ? 39.200 11.670 -28.943 1.00 84.12 573 GLU A N 1
ATOM 4532 C CA . GLU A 1 573 ? 39.250 13.109 -29.241 1.00 84.12 573 GLU A CA 1
ATOM 4533 C C . GLU A 1 573 ? 39.009 13.434 -30.725 1.00 84.12 573 GLU A C 1
ATOM 4535 O O . GLU A 1 573 ? 38.622 14.546 -31.070 1.00 84.12 573 GLU A O 1
ATOM 4540 N N . LEU A 1 574 ? 39.214 12.461 -31.618 1.00 86.94 574 LEU A N 1
ATOM 4541 C CA . LEU A 1 574 ? 39.222 12.674 -33.069 1.00 86.94 574 LEU A CA 1
ATOM 4542 C C . LEU A 1 574 ? 37.942 12.188 -33.758 1.00 86.94 574 LEU A C 1
ATOM 4544 O O . LEU A 1 574 ? 37.652 12.571 -34.892 1.00 86.94 574 LEU A O 1
ATOM 4548 N N . VAL A 1 575 ? 37.199 11.279 -33.123 1.00 90.88 575 VAL A N 1
ATOM 4549 C CA . VAL A 1 575 ? 36.103 10.559 -33.780 1.00 90.88 575 VAL A CA 1
ATOM 4550 C C . VAL A 1 575 ? 34.741 11.195 -33.549 1.00 90.88 575 VAL A C 1
ATOM 4552 O O . VAL A 1 575 ? 34.409 11.704 -32.483 1.00 90.88 575 VAL A O 1
ATOM 4555 N N . LYS A 1 576 ? 33.872 11.021 -34.542 1.00 90.88 576 LYS A N 1
ATOM 4556 C CA . LYS A 1 576 ? 32.431 11.213 -34.394 1.00 90.88 576 LYS A CA 1
ATOM 4557 C C . LYS A 1 576 ? 31.734 9.937 -33.920 1.00 90.88 576 LYS A C 1
ATOM 4559 O O . LYS A 1 576 ? 32.152 8.816 -34.214 1.00 90.88 576 LYS A O 1
ATOM 4564 N N . THR A 1 577 ? 30.627 10.104 -33.203 1.00 90.75 577 THR A N 1
ATOM 4565 C CA . THR A 1 577 ? 29.893 8.994 -32.566 1.00 90.75 577 THR A CA 1
ATOM 4566 C C . THR A 1 577 ? 29.019 8.188 -33.532 1.00 90.75 577 THR A C 1
ATOM 4568 O O . THR A 1 577 ? 28.709 7.026 -33.257 1.00 90.75 577 THR A O 1
ATOM 4571 N N . SER A 1 578 ? 28.660 8.750 -34.688 1.00 92.19 578 SER A N 1
ATOM 4572 C CA . SER A 1 578 ? 27.911 8.069 -35.749 1.00 92.19 578 SER A CA 1
ATOM 4573 C C . SER A 1 578 ? 28.335 8.567 -37.135 1.00 92.19 578 SER A C 1
ATOM 4575 O O . SER A 1 578 ? 28.925 9.640 -37.268 1.00 92.19 578 SER A O 1
ATOM 4577 N N . ALA A 1 579 ? 28.012 7.806 -38.187 1.00 88.94 579 ALA A N 1
ATOM 4578 C CA . ALA A 1 579 ? 28.209 8.264 -39.564 1.00 88.94 579 ALA A CA 1
ATOM 4579 C C . ALA A 1 579 ? 27.314 9.467 -39.916 1.00 88.94 579 ALA A C 1
ATOM 4581 O O . ALA A 1 579 ? 27.696 10.263 -40.772 1.00 88.94 579 ALA A O 1
ATOM 4582 N N . GLY A 1 580 ? 26.162 9.594 -39.244 1.00 86.44 580 GLY A N 1
ATOM 4583 C CA . GLY A 1 580 ? 25.192 10.669 -39.452 1.00 86.44 580 GLY A CA 1
ATOM 4584 C C . GLY A 1 580 ? 25.549 11.994 -38.789 1.00 86.44 580 GLY A C 1
ATOM 4585 O O . GLY A 1 580 ? 24.948 13.003 -39.133 1.00 86.44 580 GLY A O 1
ATOM 4586 N N . ASN A 1 581 ? 26.531 12.008 -37.888 1.00 89.31 581 ASN A N 1
ATOM 4587 C CA . ASN A 1 581 ? 26.994 13.240 -37.265 1.00 89.31 581 ASN A CA 1
ATOM 4588 C C . ASN A 1 581 ? 28.002 13.944 -38.182 1.00 89.31 581 ASN A C 1
ATOM 4590 O O . ASN A 1 581 ? 28.869 13.303 -38.788 1.00 89.31 581 ASN A O 1
ATOM 4594 N N . GLU A 1 582 ? 27.890 15.264 -38.277 1.00 88.38 582 GLU A N 1
ATOM 4595 C CA . GLU A 1 582 ? 28.806 16.108 -39.054 1.00 88.38 582 GLU A CA 1
ATOM 4596 C C . GLU A 1 582 ? 29.971 16.606 -38.190 1.00 88.38 582 GLU A C 1
ATOM 4598 O O . GLU A 1 582 ? 31.102 16.675 -38.664 1.00 88.38 582 GLU A O 1
ATOM 4603 N N . LEU A 1 583 ? 29.712 16.848 -36.902 1.00 89.06 583 LEU A N 1
ATOM 4604 C CA . LEU A 1 583 ? 30.680 17.335 -35.921 1.00 89.06 583 LEU A CA 1
ATOM 4605 C C . LEU A 1 583 ? 31.001 16.266 -34.856 1.00 89.06 583 LEU A C 1
ATOM 4607 O O . LEU A 1 583 ? 30.161 15.396 -34.576 1.00 89.06 583 LEU A O 1
ATOM 4611 N N . PRO A 1 584 ? 32.207 16.300 -34.255 1.00 88.12 584 PRO A N 1
ATOM 4612 C CA . PRO A 1 584 ? 32.515 15.509 -33.068 1.00 88.12 584 PRO A CA 1
ATOM 4613 C C . PRO A 1 584 ? 31.699 15.997 -31.852 1.00 88.12 584 PRO A C 1
ATOM 4615 O O . PRO A 1 584 ? 31.154 17.104 -31.874 1.00 88.12 584 PRO A O 1
ATOM 4618 N N . PRO A 1 585 ? 31.580 15.185 -30.785 1.00 90.56 585 PRO A N 1
ATOM 4619 C CA . PRO A 1 585 ? 30.974 15.631 -29.532 1.00 90.56 585 PRO A CA 1
ATOM 4620 C C . PRO A 1 585 ? 31.680 16.878 -28.982 1.00 90.56 585 PRO A C 1
ATOM 4622 O O . PRO A 1 585 ? 32.903 16.897 -28.901 1.00 90.56 585 PRO A O 1
ATOM 4625 N N . GLN A 1 586 ? 30.910 17.898 -28.594 1.00 86.25 586 GLN A N 1
ATOM 4626 C CA . GLN A 1 586 ? 31.459 19.171 -28.100 1.00 86.25 586 GLN A CA 1
ATOM 4627 C C . GLN A 1 586 ? 32.157 19.031 -26.740 1.00 86.25 586 GLN A C 1
ATOM 4629 O O . GLN A 1 586 ? 33.125 19.729 -26.464 1.00 86.25 586 GLN A O 1
ATOM 4634 N N . GLU A 1 587 ? 31.702 18.095 -25.907 1.00 82.62 587 GLU A N 1
ATOM 4635 C CA . GLU A 1 587 ? 32.313 17.770 -24.617 1.00 82.62 587 GLU A CA 1
ATOM 4636 C C . GLU A 1 587 ? 33.461 16.761 -24.791 1.00 82.62 587 GLU A C 1
ATOM 4638 O O . GLU A 1 587 ? 33.333 15.596 -24.409 1.00 82.62 587 GLU A O 1
ATOM 4643 N N . SER A 1 588 ? 34.569 17.174 -25.413 1.00 69.25 588 SER A N 1
ATOM 4644 C CA . SER A 1 588 ? 35.675 16.285 -25.819 1.00 69.25 588 SER A CA 1
ATOM 4645 C C . SER A 1 588 ? 36.257 15.435 -24.678 1.00 69.25 588 SER A C 1
ATOM 4647 O O . SER A 1 588 ? 36.607 14.279 -24.912 1.00 69.25 588 SER A O 1
ATOM 4649 N N . GLU A 1 589 ? 36.296 15.962 -23.452 1.00 73.69 589 GLU A N 1
ATOM 4650 C CA . GLU A 1 589 ? 36.902 15.302 -22.284 1.00 73.69 589 GLU A CA 1
ATOM 4651 C C . GLU A 1 589 ? 35.962 14.311 -21.572 1.00 73.69 589 GLU A C 1
ATOM 4653 O O . GLU A 1 589 ? 36.411 13.304 -21.021 1.00 73.69 589 GLU A O 1
ATOM 4658 N N . THR A 1 590 ? 34.647 14.557 -21.583 1.00 84.56 590 THR A N 1
ATOM 4659 C CA . THR A 1 590 ? 33.685 13.839 -20.721 1.00 84.56 590 THR A CA 1
ATOM 4660 C C . THR A 1 590 ? 32.691 12.964 -21.488 1.00 84.56 590 THR A C 1
ATOM 4662 O O . THR A 1 590 ? 32.078 12.061 -20.903 1.00 84.56 590 THR A O 1
ATOM 4665 N N . TRP A 1 591 ? 32.554 13.139 -22.809 1.00 92.12 591 TRP A N 1
ATOM 4666 C CA . TRP A 1 591 ? 31.520 12.449 -23.589 1.00 92.12 591 TRP A CA 1
ATOM 4667 C C . TRP A 1 591 ? 31.644 10.918 -23.565 1.00 92.12 591 TRP A C 1
ATOM 4669 O O . TRP A 1 591 ? 30.631 10.213 -23.637 1.00 92.12 591 TRP A O 1
ATOM 4679 N N . PHE A 1 592 ? 32.865 10.378 -23.464 1.00 93.44 592 PHE A N 1
ATOM 4680 C CA . PHE A 1 592 ? 33.093 8.931 -23.412 1.00 93.44 592 PHE A CA 1
ATOM 4681 C C . PHE A 1 592 ? 32.582 8.323 -22.097 1.00 93.44 592 PHE A C 1
ATOM 4683 O O . PHE A 1 592 ? 31.961 7.258 -22.115 1.00 93.44 592 PHE A O 1
ATOM 4690 N N . TYR A 1 593 ? 32.741 9.036 -20.978 1.00 94.50 593 TYR A N 1
ATOM 4691 C CA . TYR A 1 593 ? 32.195 8.644 -19.676 1.00 94.50 593 TYR A CA 1
ATOM 4692 C C . TYR A 1 593 ? 30.665 8.710 -19.673 1.00 94.50 593 TYR A C 1
ATOM 4694 O O . TYR A 1 593 ? 30.016 7.746 -19.270 1.00 94.50 593 TYR A O 1
ATOM 4702 N N . LYS A 1 594 ? 30.070 9.771 -20.241 1.00 94.44 594 LYS A N 1
ATOM 4703 C CA . LYS A 1 594 ? 28.608 9.864 -20.430 1.00 94.44 594 LYS A CA 1
ATOM 4704 C C . LYS A 1 594 ? 28.068 8.741 -21.322 1.00 94.44 594 LYS A C 1
ATOM 4706 O O . LYS A 1 594 ? 27.019 8.159 -21.041 1.00 94.44 594 LYS A O 1
ATOM 4711 N N . ARG A 1 595 ? 28.804 8.366 -22.378 1.00 93.94 595 ARG A N 1
ATOM 4712 C CA . ARG A 1 595 ? 28.465 7.213 -23.232 1.00 93.94 595 ARG A CA 1
ATOM 4713 C C . ARG A 1 595 ? 28.510 5.901 -22.449 1.00 93.94 595 ARG A C 1
ATOM 4715 O O . ARG A 1 595 ? 27.615 5.076 -22.626 1.00 93.94 595 ARG A O 1
ATOM 4722 N N . ALA A 1 596 ? 29.521 5.709 -21.602 1.00 95.00 596 ALA A N 1
ATOM 4723 C CA . ALA A 1 596 ? 29.648 4.530 -20.751 1.00 95.00 596 ALA A CA 1
ATOM 4724 C C . ALA A 1 596 ? 28.528 4.440 -19.711 1.00 95.00 596 ALA A C 1
ATOM 4726 O O . ALA A 1 596 ? 27.895 3.391 -19.601 1.00 95.00 596 ALA A O 1
ATOM 4727 N N . ALA A 1 597 ? 28.203 5.550 -19.051 1.00 94.75 597 ALA A N 1
ATOM 4728 C CA . ALA A 1 597 ? 27.097 5.635 -18.108 1.00 94.75 597 ALA A CA 1
ATOM 4729 C C . ALA A 1 597 ? 25.744 5.320 -18.759 1.00 94.75 597 ALA A C 1
ATOM 4731 O O . ALA A 1 597 ? 24.994 4.463 -18.289 1.00 94.75 597 ALA A O 1
ATOM 4732 N N . SER A 1 598 ? 25.472 5.930 -19.914 1.00 94.44 598 SER A N 1
ATOM 4733 C CA . SER A 1 598 ? 24.268 5.652 -20.700 1.00 94.44 598 SER A CA 1
ATOM 4734 C C . SER A 1 598 ? 24.179 4.176 -21.120 1.00 94.44 598 SER A C 1
ATOM 4736 O O . SER A 1 598 ? 23.105 3.570 -21.047 1.00 94.44 598 SER A O 1
ATOM 4738 N N . ALA A 1 599 ? 25.301 3.569 -21.526 1.00 94.38 599 ALA A N 1
ATOM 4739 C CA . ALA A 1 599 ? 25.339 2.169 -21.938 1.00 94.38 599 ALA A CA 1
ATOM 4740 C C . ALA A 1 599 ? 25.117 1.222 -20.749 1.00 94.38 599 ALA A C 1
ATOM 4742 O O . ALA A 1 599 ? 24.337 0.276 -20.877 1.00 94.38 599 ALA A O 1
ATOM 4743 N N . ALA A 1 600 ? 25.737 1.496 -19.596 1.00 92.56 600 ALA A N 1
ATOM 4744 C CA . ALA A 1 600 ? 25.540 0.745 -18.357 1.00 92.56 600 ALA A CA 1
ATOM 4745 C C . ALA A 1 600 ? 24.071 0.796 -17.908 1.00 92.56 600 ALA A C 1
ATOM 4747 O O . ALA A 1 600 ? 23.458 -0.256 -17.719 1.00 92.56 600 ALA A O 1
ATOM 4748 N N . ARG A 1 601 ? 23.459 1.991 -17.888 1.00 90.81 601 ARG A N 1
ATOM 4749 C CA . ARG A 1 601 ? 22.025 2.186 -17.607 1.00 90.81 601 ARG A CA 1
ATOM 4750 C C . ARG A 1 601 ? 21.141 1.387 -18.565 1.00 90.81 601 ARG A C 1
ATOM 4752 O O . ARG A 1 601 ? 20.193 0.717 -18.159 1.00 90.81 601 ARG A O 1
ATOM 4759 N N . HIS A 1 602 ? 21.444 1.413 -19.862 1.00 89.44 602 HIS A N 1
ATOM 4760 C CA . HIS A 1 602 ? 20.653 0.675 -20.845 1.00 89.44 602 HIS A CA 1
ATOM 4761 C C . HIS A 1 602 ? 20.776 -0.850 -20.680 1.00 89.44 602 HIS A C 1
ATOM 4763 O O . HIS A 1 602 ? 19.781 -1.575 -20.805 1.00 89.44 602 HIS A O 1
ATOM 4769 N N . ILE A 1 603 ? 21.985 -1.343 -20.387 1.00 89.75 603 ILE A N 1
ATOM 4770 C CA . ILE A 1 603 ? 22.249 -2.758 -20.096 1.00 89.75 603 ILE A CA 1
ATOM 4771 C C . ILE A 1 603 ? 21.519 -3.180 -18.821 1.00 89.75 603 ILE A C 1
ATOM 4773 O O . ILE A 1 603 ? 20.887 -4.233 -18.829 1.00 89.75 603 ILE A O 1
ATOM 4777 N N . TYR A 1 604 ? 21.520 -2.348 -17.781 1.00 84.19 604 TYR A N 1
ATOM 4778 C CA . TYR A 1 604 ? 20.778 -2.580 -16.543 1.00 84.19 604 TYR A CA 1
ATOM 4779 C C . TYR A 1 604 ? 19.277 -2.789 -16.816 1.00 84.19 604 TYR A C 1
ATOM 4781 O O . TYR A 1 604 ? 18.712 -3.839 -16.499 1.00 84.19 604 TYR A O 1
ATOM 4789 N N . LEU A 1 605 ? 18.642 -1.863 -17.545 1.00 79.75 605 LEU A N 1
ATOM 4790 C CA . LEU A 1 605 ? 17.202 -1.917 -17.840 1.00 79.75 605 LEU A CA 1
ATOM 4791 C C . LEU A 1 605 ? 16.810 -3.126 -18.711 1.00 79.75 605 LEU A C 1
ATOM 4793 O O . LEU A 1 605 ? 15.779 -3.783 -18.507 1.00 79.75 605 LEU A O 1
ATOM 4797 N N . ARG A 1 606 ? 17.614 -3.441 -19.734 1.00 76.56 606 ARG A N 1
ATOM 4798 C CA . ARG A 1 606 ? 17.273 -4.462 -20.743 1.00 76.56 606 ARG A CA 1
ATOM 4799 C C . ARG A 1 606 ? 17.929 -5.831 -20.487 1.00 76.56 606 ARG A C 1
ATOM 4801 O O . ARG A 1 606 ? 17.477 -6.810 -21.085 1.00 76.56 606 ARG A O 1
ATOM 4808 N N . LYS A 1 607 ? 18.849 -5.949 -19.522 1.00 73.69 607 LYS A N 1
ATOM 4809 C CA . LYS A 1 607 ? 19.649 -7.117 -19.064 1.00 73.69 607 LYS A CA 1
ATOM 4810 C C . LYS A 1 607 ? 20.478 -7.860 -20.117 1.00 73.69 607 LYS A C 1
ATOM 4812 O O . LYS A 1 607 ? 21.592 -8.237 -19.804 1.00 73.69 607 LYS A O 1
ATOM 4817 N N . HIS A 1 608 ? 19.979 -8.098 -21.333 1.00 83.50 608 HIS A N 1
ATOM 4818 C CA . HIS A 1 608 ? 20.712 -8.833 -22.378 1.00 83.50 608 HIS A CA 1
ATOM 4819 C C . HIS A 1 608 ? 20.866 -7.972 -23.633 1.00 83.50 608 HIS A C 1
ATOM 4821 O O . HIS A 1 608 ? 20.002 -7.946 -24.527 1.00 83.50 608 HIS A O 1
ATOM 4827 N N . VAL A 1 609 ? 21.972 -7.230 -23.694 1.00 87.94 609 VAL A N 1
ATOM 4828 C CA . VAL A 1 609 ? 22.218 -6.252 -24.760 1.00 87.94 609 VAL A CA 1
ATOM 4829 C C . VAL A 1 609 ? 23.512 -6.576 -25.500 1.00 87.94 609 VAL A C 1
ATOM 4831 O O . VAL A 1 609 ? 24.569 -6.774 -24.910 1.00 87.94 609 VAL A O 1
ATOM 4834 N N . GLY A 1 610 ? 23.426 -6.648 -26.828 1.00 91.94 610 GLY A N 1
ATOM 4835 C CA . GLY A 1 610 ? 24.585 -6.761 -27.711 1.00 91.94 610 GLY A CA 1
ATOM 4836 C C . GLY A 1 610 ? 24.965 -5.411 -28.318 1.00 91.94 610 GLY A C 1
ATOM 4837 O O . GLY A 1 610 ? 24.138 -4.502 -28.387 1.00 91.94 610 GLY A O 1
ATOM 4838 N N . VAL A 1 611 ? 26.189 -5.305 -28.843 1.00 94.25 611 VAL A N 1
ATOM 4839 C CA . VAL A 1 611 ? 26.697 -4.072 -29.478 1.00 94.25 611 VAL A CA 1
ATOM 4840 C C . VAL A 1 611 ? 25.781 -3.595 -30.613 1.00 94.25 611 VAL A C 1
ATOM 4842 O O . VAL A 1 611 ? 25.508 -2.408 -30.710 1.00 94.25 611 VAL A O 1
ATOM 4845 N N . GLY A 1 612 ? 25.209 -4.501 -31.415 1.00 93.62 612 GLY A N 1
ATOM 4846 C CA . GLY A 1 612 ? 24.270 -4.124 -32.482 1.00 93.62 612 GLY A CA 1
ATOM 4847 C C . GLY A 1 612 ? 22.989 -3.439 -31.980 1.00 93.62 612 GLY A C 1
ATOM 4848 O O . GLY A 1 612 ? 22.472 -2.549 -32.647 1.00 93.62 612 GLY A O 1
ATOM 4849 N N . LYS A 1 613 ? 22.497 -3.790 -30.782 1.00 91.62 613 LYS A N 1
ATOM 4850 C CA . LYS A 1 613 ? 21.353 -3.094 -30.167 1.00 91.62 613 LYS A CA 1
ATOM 4851 C C . LYS A 1 613 ? 21.746 -1.692 -29.696 1.00 91.62 613 LYS A C 1
ATOM 4853 O O . LYS A 1 613 ? 20.973 -0.764 -29.895 1.00 91.62 613 LYS A O 1
ATOM 4858 N N . LEU A 1 614 ? 22.951 -1.532 -29.142 1.00 94.25 614 LEU A N 1
ATOM 4859 C CA . LEU A 1 614 ? 23.490 -0.216 -28.776 1.00 94.25 614 LEU A CA 1
ATOM 4860 C C . LEU A 1 614 ? 23.716 0.667 -30.011 1.00 94.25 614 LEU A C 1
ATOM 4862 O O . LEU A 1 614 ? 23.445 1.861 -29.966 1.00 94.25 614 LEU A O 1
ATOM 4866 N N . ASN A 1 615 ? 24.143 0.085 -31.134 1.00 95.06 615 ASN A N 1
ATOM 4867 C CA . ASN A 1 615 ? 24.315 0.826 -32.385 1.00 95.06 615 ASN A CA 1
ATOM 4868 C C . ASN A 1 615 ? 22.996 1.404 -32.899 1.00 95.06 615 ASN A C 1
ATOM 4870 O O . ASN A 1 615 ? 22.980 2.549 -33.333 1.00 95.06 615 ASN A O 1
ATOM 4874 N N . LYS A 1 616 ? 21.901 0.643 -32.802 1.00 93.50 616 LYS A N 1
ATOM 4875 C CA . LYS A 1 616 ? 20.558 1.131 -33.142 1.00 93.50 616 LYS A CA 1
ATOM 4876 C C . LYS A 1 616 ? 20.048 2.166 -32.143 1.00 93.50 616 LYS A C 1
ATOM 4878 O O . LYS A 1 616 ? 19.493 3.174 -32.556 1.00 93.50 616 LYS A O 1
ATOM 4883 N N . LEU A 1 617 ? 20.259 1.929 -30.844 1.00 92.25 617 LEU A N 1
ATOM 4884 C CA . LEU A 1 617 ? 19.845 2.841 -29.769 1.00 92.25 617 LEU A CA 1
ATOM 4885 C C . LEU A 1 617 ? 20.459 4.231 -29.937 1.00 92.25 617 LEU A C 1
ATOM 4887 O O . LEU A 1 617 ? 19.774 5.234 -29.800 1.00 92.25 617 LEU A O 1
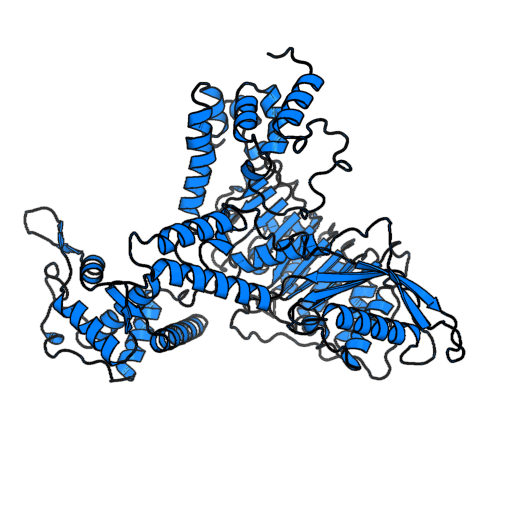ATOM 4891 N N . TYR A 1 618 ? 21.759 4.268 -30.209 1.00 93.75 618 TYR A N 1
ATOM 4892 C CA . TYR A 1 618 ? 22.508 5.506 -30.378 1.00 93.75 618 TYR A CA 1
ATOM 4893 C C . TYR A 1 618 ? 22.536 6.008 -31.824 1.00 93.75 618 TYR A C 1
ATOM 4895 O O . TYR A 1 618 ? 23.180 7.021 -32.101 1.00 93.75 618 TYR A O 1
ATOM 4903 N N . GLY A 1 619 ? 21.910 5.269 -32.742 1.00 92.12 619 GLY A N 1
ATOM 4904 C CA . GLY A 1 619 ? 21.756 5.642 -34.140 1.00 92.12 619 GLY A CA 1
ATOM 4905 C C . GLY A 1 619 ? 20.726 6.754 -34.302 1.00 92.12 619 GLY A C 1
ATOM 4906 O O . GLY A 1 619 ? 19.928 7.031 -33.409 1.00 92.12 619 GLY A O 1
ATOM 4907 N N . GLY A 1 620 ? 20.728 7.395 -35.463 1.00 92.50 620 GLY A N 1
ATOM 4908 C CA . GLY A 1 620 ? 19.906 8.575 -35.712 1.00 92.50 620 GLY A CA 1
ATOM 4909 C C . GLY A 1 620 ? 19.570 8.754 -37.183 1.00 92.50 620 GLY A C 1
ATOM 4910 O O . GLY A 1 620 ? 19.943 7.941 -38.029 1.00 92.50 620 GLY A O 1
ATOM 4911 N N . ALA A 1 621 ? 18.835 9.816 -37.495 1.00 92.38 621 ALA A N 1
ATOM 4912 C CA . ALA A 1 621 ? 18.537 10.190 -38.869 1.00 92.38 621 ALA A CA 1
ATOM 4913 C C . ALA A 1 621 ? 19.772 10.838 -39.518 1.00 92.38 621 ALA A C 1
ATOM 4915 O O . ALA A 1 621 ? 20.225 11.883 -39.067 1.00 92.38 621 ALA A O 1
ATOM 4916 N N . ILE A 1 622 ? 20.307 10.245 -40.589 1.00 93.56 622 ILE A N 1
ATOM 4917 C CA . ILE A 1 622 ? 21.400 10.845 -41.367 1.00 93.56 622 ILE A CA 1
ATOM 4918 C C . ILE A 1 622 ? 20.840 11.805 -42.420 1.00 93.56 622 ILE A C 1
ATOM 4920 O O . ILE A 1 622 ? 19.911 11.450 -43.153 1.00 93.56 622 ILE A O 1
ATOM 4924 N N . ASN A 1 623 ? 21.413 13.009 -42.508 1.00 91.81 623 ASN A N 1
ATOM 4925 C CA . ASN A 1 623 ? 21.196 13.916 -43.632 1.00 91.81 623 ASN A CA 1
ATOM 4926 C C . ASN A 1 623 ? 21.951 13.391 -44.862 1.00 91.81 623 ASN A C 1
ATOM 4928 O O . ASN A 1 623 ? 23.152 13.135 -44.807 1.00 91.81 623 ASN A O 1
ATOM 4932 N N . ARG A 1 624 ? 21.242 13.190 -45.975 1.00 91.94 624 ARG A N 1
ATOM 4933 C CA . ARG A 1 624 ? 21.803 12.647 -47.224 1.00 91.94 624 ARG A CA 1
ATOM 4934 C C . ARG A 1 624 ? 21.873 13.717 -48.319 1.00 91.94 624 ARG A C 1
ATOM 4936 O O . ARG A 1 624 ? 21.821 13.383 -49.506 1.00 91.94 624 ARG A O 1
ATOM 4943 N N . GLY A 1 625 ? 21.956 14.987 -47.919 1.00 92.75 625 GLY A N 1
ATOM 4944 C CA . GLY A 1 625 ? 21.935 16.146 -48.804 1.00 92.75 625 GLY A CA 1
ATOM 4945 C C . GLY A 1 625 ? 20.547 16.334 -49.407 1.00 92.75 625 GLY A C 1
ATOM 4946 O O . GLY A 1 625 ? 19.571 16.525 -48.696 1.00 92.75 625 GLY A O 1
ATOM 4947 N N . PHE A 1 626 ? 20.442 16.217 -50.730 1.00 92.88 626 PHE A N 1
ATOM 4948 C CA . PHE A 1 626 ? 19.174 16.376 -51.453 1.00 92.88 626 PHE A CA 1
ATOM 4949 C C . PHE A 1 626 ? 18.206 15.179 -51.306 1.00 92.88 626 PHE A C 1
ATOM 4951 O O . PHE A 1 626 ? 17.076 15.219 -51.786 1.00 92.88 626 PHE A O 1
ATOM 4958 N N . ARG A 1 627 ? 18.632 14.075 -50.675 1.00 93.94 627 ARG A N 1
ATOM 4959 C CA . ARG A 1 627 ? 17.791 12.885 -50.455 1.00 93.94 627 ARG A CA 1
ATOM 4960 C C . ARG A 1 627 ? 17.165 12.906 -49.052 1.00 93.94 627 ARG A C 1
ATOM 4962 O O . ARG A 1 627 ? 17.856 13.296 -48.114 1.00 93.94 627 ARG A O 1
ATOM 4969 N N . PRO A 1 628 ? 15.931 12.388 -48.874 1.00 95.25 628 PRO A N 1
ATOM 4970 C CA . PRO A 1 628 ? 15.287 12.312 -47.564 1.00 95.25 628 PRO A CA 1
ATOM 4971 C C . PRO A 1 628 ? 16.124 11.584 -46.507 1.00 95.25 628 PRO A C 1
ATOM 4973 O O . PRO A 1 628 ? 16.878 10.646 -46.812 1.00 95.25 628 PRO A O 1
ATOM 4976 N N . HIS A 1 629 ? 15.926 11.992 -45.253 1.00 93.88 629 HIS A N 1
ATOM 4977 C CA . HIS A 1 629 ? 16.562 11.387 -44.089 1.00 93.88 629 HIS A CA 1
ATOM 4978 C C . HIS A 1 629 ? 16.237 9.893 -43.973 1.00 93.88 629 HIS A C 1
ATOM 4980 O O . HIS A 1 629 ? 15.122 9.445 -44.243 1.00 93.88 629 HIS A O 1
ATOM 4986 N N . LYS A 1 630 ? 17.223 9.109 -43.532 1.00 94.00 630 LYS A N 1
ATOM 4987 C CA . LYS A 1 630 ? 17.056 7.685 -43.209 1.00 94.00 630 LYS A CA 1
ATOM 4988 C C . LYS A 1 630 ? 17.773 7.383 -41.900 1.00 94.00 630 LYS A C 1
ATOM 4990 O O . LYS A 1 630 ? 18.760 8.036 -41.585 1.00 94.00 630 LYS A O 1
ATOM 4995 N N . HIS A 1 631 ? 17.302 6.396 -41.147 1.00 93.44 631 HIS A N 1
ATOM 4996 C CA . HIS A 1 631 ? 18.027 5.920 -39.972 1.00 93.44 631 HIS A CA 1
ATOM 4997 C C . HIS A 1 631 ? 19.380 5.304 -40.369 1.00 93.44 631 HIS A C 1
ATOM 4999 O O . HIS A 1 631 ? 19.447 4.505 -41.309 1.00 93.44 631 HIS A O 1
ATOM 5005 N N . ALA A 1 632 ? 20.432 5.664 -39.639 1.00 93.38 632 ALA A N 1
ATOM 5006 C CA . ALA A 1 632 ? 21.757 5.070 -39.704 1.00 93.38 632 ALA A CA 1
ATOM 5007 C C . ALA A 1 632 ? 22.238 4.703 -38.294 1.00 93.38 632 ALA A C 1
ATOM 5009 O O . ALA A 1 632 ? 22.099 5.482 -37.347 1.00 93.38 632 ALA A O 1
ATOM 5010 N N . ASP A 1 633 ? 22.833 3.518 -38.183 1.00 94.75 633 ASP A N 1
ATOM 5011 C CA . ASP A 1 633 ? 23.391 3.001 -36.938 1.00 94.75 633 ASP A CA 1
ATOM 5012 C C . ASP A 1 633 ? 24.579 3.856 -36.448 1.00 94.75 633 ASP A C 1
ATOM 5014 O O . ASP A 1 633 ? 25.340 4.439 -37.230 1.00 94.75 633 ASP A O 1
ATOM 5018 N N . ALA A 1 634 ? 24.774 3.897 -35.130 1.00 94.88 634 ALA A N 1
ATOM 5019 C CA . ALA A 1 634 ? 25.941 4.516 -34.510 1.00 94.88 634 ALA A CA 1
ATOM 5020 C C . ALA A 1 634 ? 27.230 3.704 -34.702 1.00 94.88 634 ALA A C 1
ATOM 5022 O O . ALA A 1 634 ? 27.221 2.539 -35.111 1.00 94.88 634 ALA A O 1
ATOM 5023 N N . SER A 1 635 ? 28.364 4.316 -34.349 1.00 93.81 635 SER A N 1
ATOM 5024 C CA . SER A 1 635 ? 29.676 3.678 -34.448 1.00 93.81 635 SER A CA 1
ATOM 5025 C C . SER A 1 635 ? 29.774 2.440 -33.553 1.00 93.81 635 SER A C 1
ATOM 5027 O O . SER A 1 635 ? 29.864 2.521 -32.325 1.00 93.81 635 SER A O 1
ATOM 5029 N N . GLY A 1 636 ? 29.842 1.269 -34.190 1.00 93.56 636 GLY A N 1
ATOM 5030 C CA . GLY A 1 636 ? 30.050 0.001 -33.494 1.00 93.56 636 GLY A CA 1
ATOM 5031 C C . GLY A 1 636 ? 31.406 -0.108 -32.802 1.00 93.56 636 GLY A C 1
ATOM 5032 O O . GLY A 1 636 ? 31.520 -0.852 -31.832 1.00 93.56 636 GLY A O 1
ATOM 5033 N N . SER A 1 637 ? 32.422 0.632 -33.261 1.00 93.56 637 SER A N 1
ATOM 5034 C CA . SER A 1 637 ? 33.742 0.645 -32.619 1.00 93.56 637 SER A CA 1
ATOM 5035 C C . SER A 1 637 ? 33.681 1.314 -31.244 1.00 93.56 637 SER A C 1
ATOM 5037 O O . SER A 1 637 ? 34.120 0.730 -30.254 1.00 93.56 637 SER A O 1
ATOM 5039 N N . VAL A 1 638 ? 33.045 2.491 -31.166 1.00 93.69 638 VAL A N 1
ATOM 5040 C CA . VAL A 1 638 ? 32.866 3.243 -29.913 1.00 93.69 638 VAL A CA 1
ATOM 5041 C C . VAL A 1 638 ? 32.058 2.420 -28.912 1.00 93.69 638 VAL A C 1
ATOM 5043 O O . VAL A 1 638 ? 32.539 2.146 -27.815 1.00 93.69 638 VAL A O 1
ATOM 5046 N N . ASN A 1 639 ? 30.878 1.935 -29.312 1.00 95.25 639 ASN A N 1
ATOM 5047 C CA . ASN A 1 639 ? 30.012 1.155 -28.424 1.00 95.25 639 ASN A CA 1
ATOM 5048 C C . ASN A 1 639 ? 30.673 -0.152 -27.957 1.00 95.25 639 ASN A C 1
ATOM 5050 O O . ASN A 1 639 ? 30.490 -0.565 -26.815 1.00 95.25 639 ASN A O 1
ATOM 5054 N N . ARG A 1 640 ? 31.471 -0.808 -28.812 1.00 95.06 640 ARG A N 1
ATOM 5055 C CA . ARG A 1 640 ? 32.225 -2.007 -28.423 1.00 95.06 640 ARG A CA 1
ATOM 5056 C C . ARG A 1 640 ? 33.293 -1.688 -27.382 1.00 95.06 640 ARG A C 1
ATOM 5058 O O . ARG A 1 640 ? 33.395 -2.431 -26.412 1.00 95.06 640 ARG A O 1
ATOM 5065 N N . LYS A 1 641 ? 34.063 -0.611 -27.568 1.00 94.94 641 LYS A N 1
ATOM 5066 C CA . LYS A 1 641 ? 35.106 -0.207 -26.614 1.00 94.94 641 LYS A CA 1
ATOM 5067 C C . LYS A 1 641 ? 34.534 0.205 -25.267 1.00 94.94 641 LYS A C 1
ATOM 5069 O O . LYS A 1 641 ? 35.080 -0.204 -24.255 1.00 94.94 641 LYS A O 1
ATOM 5074 N N . VAL A 1 642 ? 33.403 0.905 -25.258 1.00 95.38 642 VAL A N 1
ATOM 5075 C CA . VAL A 1 642 ? 32.671 1.228 -24.025 1.00 95.38 642 VAL A CA 1
ATOM 5076 C C . VAL A 1 642 ? 32.305 -0.039 -23.256 1.00 95.38 642 VAL A C 1
ATOM 5078 O O . VAL A 1 642 ? 32.617 -0.160 -22.078 1.00 95.38 642 VAL A O 1
ATOM 5081 N N . VAL A 1 643 ? 31.692 -1.018 -23.926 1.00 94.62 643 VAL A N 1
ATOM 5082 C CA . VAL A 1 643 ? 31.286 -2.266 -23.268 1.00 94.62 643 VAL A CA 1
ATOM 5083 C C . VAL A 1 643 ? 32.497 -3.070 -22.783 1.00 94.62 643 VAL A C 1
ATOM 5085 O O . VAL A 1 643 ? 32.449 -3.614 -21.690 1.00 94.62 643 VAL A O 1
ATOM 5088 N N . GLN A 1 644 ? 33.587 -3.111 -23.554 1.00 94.75 644 GLN A N 1
ATOM 5089 C CA . GLN A 1 644 ? 34.835 -3.763 -23.138 1.00 94.75 644 GLN A CA 1
ATOM 5090 C C . GLN A 1 644 ? 35.484 -3.069 -21.932 1.00 94.75 644 GLN A C 1
ATOM 5092 O O . GLN A 1 644 ? 36.003 -3.745 -21.051 1.00 94.75 644 GLN A O 1
ATOM 5097 N N . ALA A 1 645 ? 35.450 -1.736 -21.872 1.00 94.25 645 ALA A N 1
ATOM 5098 C CA . ALA A 1 645 ? 35.970 -0.981 -20.737 1.00 94.25 645 ALA A CA 1
ATOM 5099 C C . ALA A 1 645 ? 35.131 -1.227 -19.471 1.00 94.25 645 ALA A C 1
ATOM 5101 O O . ALA A 1 645 ? 35.696 -1.480 -18.412 1.00 94.25 645 ALA A O 1
ATOM 5102 N N . LEU A 1 646 ? 33.796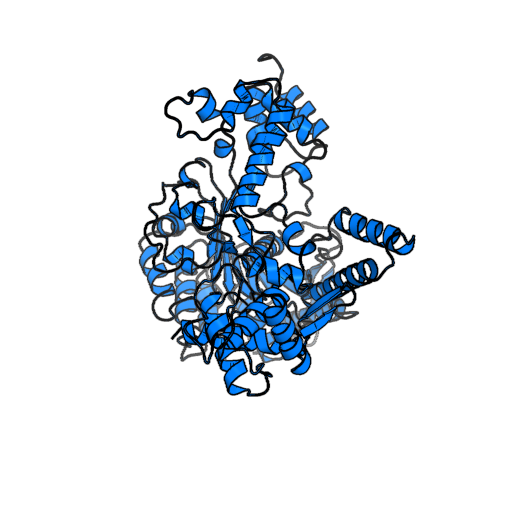 -1.249 -19.596 1.00 94.62 646 LEU A N 1
ATOM 5103 C CA . LEU A 1 646 ? 32.875 -1.591 -18.501 1.00 94.62 646 LEU A CA 1
ATOM 5104 C C . LEU A 1 646 ? 33.034 -3.043 -18.011 1.00 94.62 646 LEU A C 1
ATOM 5106 O O . LEU A 1 646 ? 32.856 -3.329 -16.829 1.00 94.62 646 LEU A O 1
ATOM 5110 N N . GLU A 1 647 ? 33.370 -3.960 -18.916 1.00 94.31 647 GLU A N 1
ATOM 5111 C CA . GLU A 1 647 ? 33.649 -5.362 -18.597 1.00 94.31 647 GLU A CA 1
ATOM 5112 C C . GLU A 1 647 ? 34.957 -5.508 -17.805 1.00 94.31 647 GLU A C 1
ATOM 5114 O O . GLU A 1 647 ? 34.993 -6.203 -16.794 1.00 94.31 647 GLU A O 1
ATOM 5119 N N . LYS A 1 648 ? 36.012 -4.773 -18.185 1.00 93.06 648 LYS A N 1
ATOM 5120 C CA . LYS A 1 648 ? 37.302 -4.772 -17.472 1.00 93.06 648 LYS A CA 1
ATOM 5121 C C . LYS A 1 648 ? 37.213 -4.259 -16.036 1.00 93.06 648 LYS A C 1
ATOM 5123 O O . LYS A 1 648 ? 37.891 -4.791 -15.164 1.00 93.06 648 LYS A O 1
ATOM 5128 N N . ILE A 1 649 ? 36.385 -3.246 -15.785 1.00 92.56 649 ILE A N 1
ATOM 5129 C CA . ILE A 1 649 ? 36.156 -2.724 -14.427 1.00 92.56 649 ILE A CA 1
ATOM 5130 C C . ILE A 1 649 ? 35.175 -3.587 -13.614 1.00 92.56 649 ILE A C 1
ATOM 5132 O O . ILE A 1 649 ? 34.909 -3.280 -12.456 1.00 92.56 649 ILE A O 1
ATOM 5136 N N . GLY A 1 650 ? 34.631 -4.658 -14.202 1.00 91.00 650 GLY A N 1
ATOM 5137 C CA . GLY A 1 650 ? 33.728 -5.586 -13.527 1.00 91.00 650 GLY A CA 1
ATOM 5138 C C . GLY A 1 650 ? 32.299 -5.073 -13.350 1.00 91.00 650 GLY A C 1
ATOM 5139 O O . GLY A 1 650 ? 31.556 -5.658 -12.568 1.00 91.00 650 GLY A O 1
ATOM 5140 N N . VAL A 1 651 ? 31.887 -4.018 -14.063 1.00 92.06 651 VAL A N 1
ATOM 5141 C CA . VAL A 1 651 ? 30.504 -3.497 -14.036 1.00 92.06 651 VAL A CA 1
ATOM 5142 C C . VAL A 1 651 ? 29.579 -4.356 -14.905 1.00 92.06 651 VAL A C 1
ATOM 5144 O O . VAL A 1 651 ? 28.406 -4.548 -14.591 1.00 92.06 651 VAL A O 1
ATOM 5147 N N . VAL A 1 652 ? 30.104 -4.909 -15.998 1.00 93.12 652 VAL A N 1
ATOM 5148 C CA . VAL A 1 652 ? 29.356 -5.713 -16.972 1.00 93.12 652 VAL A CA 1
ATOM 5149 C C . VAL A 1 652 ? 29.987 -7.102 -17.106 1.00 93.12 652 VAL A C 1
ATOM 5151 O O . VAL A 1 652 ? 31.203 -7.233 -17.109 1.00 93.12 652 VAL A O 1
ATOM 5154 N N . GLU A 1 653 ? 29.163 -8.133 -17.268 1.00 91.94 653 GLU A N 1
ATOM 5155 C CA . GLU A 1 653 ? 29.561 -9.525 -17.494 1.00 91.94 653 GLU A CA 1
ATOM 5156 C C . GLU A 1 653 ? 28.980 -10.082 -18.808 1.00 91.94 653 GLU A C 1
ATOM 5158 O O . GLU A 1 653 ? 27.962 -9.607 -19.338 1.00 91.94 653 GLU A O 1
ATOM 5163 N N . ILE A 1 654 ? 29.626 -11.115 -19.355 1.00 90.56 654 ILE A N 1
ATOM 5164 C CA . ILE A 1 654 ? 29.123 -11.836 -20.528 1.00 90.56 654 ILE A CA 1
ATOM 5165 C C . ILE A 1 654 ? 27.899 -12.649 -20.116 1.00 90.56 654 ILE A C 1
ATOM 5167 O O . ILE A 1 654 ? 27.933 -13.436 -19.176 1.00 90.56 654 ILE A O 1
ATOM 5171 N N . SER A 1 655 ? 26.800 -12.482 -20.851 1.00 82.75 655 SER A N 1
ATOM 5172 C CA . SER A 1 655 ? 25.579 -13.224 -20.560 1.00 82.75 655 SER A CA 1
ATOM 5173 C C . SER A 1 655 ? 25.587 -14.611 -21.219 1.00 82.75 655 SER A C 1
ATOM 5175 O O . SER A 1 655 ? 25.908 -14.695 -22.408 1.00 82.75 655 SER A O 1
ATOM 5177 N N . PRO A 1 656 ? 25.118 -15.677 -20.534 1.00 75.69 656 PRO A N 1
ATOM 5178 C CA . PRO A 1 656 ? 25.006 -17.017 -21.126 1.00 75.69 656 PRO A CA 1
ATOM 5179 C C . PRO A 1 656 ? 24.023 -17.069 -22.310 1.00 75.69 656 PRO A C 1
ATOM 5181 O O . PRO A 1 656 ? 24.165 -17.900 -23.200 1.00 75.69 656 PRO A O 1
ATOM 5184 N N . LYS A 1 657 ? 23.063 -16.134 -22.377 1.00 66.19 657 LYS A N 1
ATOM 5185 C CA . LYS A 1 657 ? 22.093 -15.988 -23.482 1.00 66.19 657 LYS A CA 1
ATOM 5186 C C . LYS A 1 657 ? 22.622 -15.147 -24.658 1.00 66.19 657 LYS A C 1
ATOM 5188 O O . LYS A 1 657 ? 21.863 -14.797 -25.563 1.00 66.19 657 LYS A O 1
ATOM 5193 N N . GLY A 1 658 ? 23.905 -14.782 -24.631 1.00 80.19 658 GLY A N 1
ATOM 5194 C CA . GLY A 1 658 ? 24.534 -13.872 -25.582 1.00 80.19 658 GLY A CA 1
ATOM 5195 C C . GLY A 1 658 ? 24.358 -12.391 -25.223 1.00 80.19 658 GLY A C 1
ATOM 5196 O O . GLY A 1 658 ? 23.418 -11.974 -24.545 1.00 80.19 658 GLY A O 1
ATOM 5197 N N . GLY A 1 659 ? 25.290 -11.562 -25.697 1.00 88.88 659 GLY A N 1
ATOM 5198 C CA . GLY A 1 659 ? 25.361 -10.152 -25.312 1.00 88.88 659 GLY A CA 1
ATOM 5199 C C . GLY A 1 659 ? 25.978 -9.961 -23.925 1.00 88.88 659 GLY A C 1
ATOM 5200 O O . GLY A 1 659 ? 26.800 -10.762 -23.487 1.00 88.88 659 GLY A O 1
ATOM 5201 N N . ARG A 1 660 ? 25.641 -8.845 -23.281 1.00 89.75 660 ARG A N 1
ATOM 5202 C CA . ARG A 1 660 ? 26.189 -8.422 -21.992 1.00 89.75 660 ARG A CA 1
ATOM 5203 C C . ARG A 1 660 ? 25.076 -8.118 -21.000 1.00 89.75 660 ARG A C 1
ATOM 5205 O O . ARG A 1 660 ? 24.017 -7.634 -21.417 1.00 89.75 660 ARG A O 1
ATOM 5212 N N . LYS A 1 661 ? 25.353 -8.394 -19.727 1.00 89.31 661 LYS A N 1
ATOM 5213 C CA . LYS A 1 661 ? 24.491 -8.169 -18.562 1.00 89.31 661 LYS A CA 1
ATOM 5214 C C . LYS A 1 661 ? 25.267 -7.380 -17.509 1.00 89.31 661 LYS A C 1
ATOM 5216 O O . LYS A 1 661 ? 26.486 -7.443 -17.483 1.00 89.31 661 LYS A O 1
ATOM 5221 N N . ILE A 1 662 ? 24.574 -6.618 -16.668 1.00 88.19 662 ILE A N 1
ATOM 5222 C CA . ILE A 1 662 ? 25.204 -6.003 -15.498 1.00 88.19 662 ILE A CA 1
ATOM 5223 C C . ILE A 1 662 ? 25.641 -7.093 -14.503 1.00 88.19 662 ILE A C 1
ATOM 5225 O O . ILE A 1 662 ? 24.903 -8.062 -14.295 1.00 88.19 662 ILE A O 1
ATOM 5229 N N . SER A 1 663 ? 26.834 -6.953 -13.929 1.00 90.25 663 SER A N 1
ATOM 5230 C CA . SER A 1 663 ? 27.307 -7.827 -12.852 1.00 90.25 663 SER A CA 1
ATOM 5231 C C . SER A 1 663 ? 26.626 -7.464 -11.528 1.00 90.25 663 SER A C 1
ATOM 5233 O O . SER A 1 663 ? 26.018 -6.399 -11.401 1.00 90.25 663 SER A O 1
ATOM 5235 N N . GLU A 1 664 ? 26.744 -8.321 -10.514 1.00 81.94 664 GLU A N 1
ATOM 5236 C CA . GLU A 1 664 ? 26.208 -8.024 -9.178 1.00 81.94 664 GLU A CA 1
ATOM 5237 C C . GLU A 1 664 ? 26.892 -6.802 -8.540 1.00 81.94 664 GLU A C 1
ATOM 5239 O O . GLU A 1 664 ? 26.232 -5.948 -7.954 1.00 81.94 664 GLU A O 1
ATOM 5244 N N . ASN A 1 665 ? 28.210 -6.665 -8.718 1.00 82.38 665 ASN A N 1
ATOM 5245 C CA . ASN A 1 665 ? 28.954 -5.499 -8.238 1.00 82.38 665 ASN A CA 1
ATOM 5246 C C . ASN A 1 665 ? 28.540 -4.223 -8.986 1.00 82.38 665 ASN A C 1
ATOM 5248 O O . ASN A 1 665 ? 28.281 -3.205 -8.354 1.00 82.38 665 ASN A O 1
ATOM 5252 N N . GLY A 1 666 ? 28.403 -4.294 -10.315 1.00 85.75 666 GLY A N 1
ATOM 5253 C CA . GLY A 1 666 ? 27.947 -3.168 -11.128 1.00 85.75 666 GLY A CA 1
ATOM 5254 C C . GLY A 1 666 ? 26.516 -2.744 -10.803 1.00 85.75 666 GLY A C 1
ATOM 5255 O O . GLY A 1 666 ? 26.205 -1.560 -10.856 1.00 85.75 666 GLY A O 1
ATOM 5256 N N . GLN A 1 667 ? 25.657 -3.693 -10.424 1.00 77.81 667 GLN A N 1
ATOM 5257 C CA . GLN A 1 667 ? 24.316 -3.401 -9.931 1.00 77.81 667 GLN A CA 1
ATOM 5258 C C . GLN A 1 667 ? 24.364 -2.605 -8.619 1.00 77.81 667 GLN A C 1
ATOM 5260 O O . GLN A 1 667 ? 23.751 -1.547 -8.554 1.00 77.81 667 GLN A O 1
ATOM 5265 N N . ARG A 1 668 ? 25.154 -3.038 -7.625 1.00 78.94 668 ARG A N 1
ATOM 5266 C CA . ARG A 1 668 ? 25.305 -2.294 -6.359 1.00 78.94 668 ARG A CA 1
ATOM 5267 C C . ARG A 1 668 ? 25.843 -0.876 -6.569 1.00 78.94 668 ARG A C 1
ATOM 5269 O O . ARG A 1 668 ? 25.402 0.041 -5.883 1.00 78.94 668 ARG A O 1
ATOM 5276 N N . ASP A 1 669 ? 26.780 -0.697 -7.498 1.00 84.62 669 ASP A N 1
ATOM 5277 C CA . ASP A 1 669 ? 27.341 0.621 -7.808 1.00 84.62 669 ASP A CA 1
ATOM 5278 C C . ASP A 1 669 ? 26.301 1.537 -8.471 1.00 84.62 669 ASP A C 1
ATOM 5280 O O . ASP A 1 669 ? 26.166 2.691 -8.077 1.00 84.62 669 ASP A O 1
ATOM 5284 N N . LEU A 1 670 ? 25.541 1.032 -9.450 1.00 83.31 670 LEU A N 1
ATOM 5285 C CA . LEU A 1 670 ? 24.478 1.804 -10.104 1.00 83.31 670 LEU A CA 1
ATOM 5286 C C . LEU A 1 670 ? 23.362 2.173 -9.119 1.00 83.31 670 LEU A C 1
ATOM 5288 O O . LEU A 1 670 ? 22.938 3.324 -9.109 1.00 83.31 670 LEU A O 1
ATOM 5292 N N . ASP A 1 671 ? 22.932 1.227 -8.281 1.00 78.38 671 ASP A N 1
ATOM 5293 C CA . ASP A 1 671 ? 21.866 1.444 -7.299 1.00 78.38 671 ASP A CA 1
ATOM 5294 C C . ASP A 1 671 ? 22.307 2.469 -6.229 1.00 78.38 671 ASP A C 1
ATOM 5296 O O . ASP A 1 671 ? 21.533 3.345 -5.851 1.00 78.38 671 ASP A O 1
ATOM 5300 N N . ARG A 1 672 ? 23.578 2.436 -5.795 1.00 82.19 672 ARG A N 1
ATOM 5301 C CA . ARG A 1 672 ? 24.138 3.426 -4.856 1.00 82.19 672 ARG A CA 1
ATOM 5302 C C . ARG A 1 672 ? 24.189 4.831 -5.448 1.00 82.19 672 ARG A C 1
ATOM 5304 O O . ARG A 1 672 ? 23.828 5.781 -4.765 1.00 82.19 672 ARG A O 1
ATOM 5311 N N . ILE A 1 673 ? 24.665 4.970 -6.686 1.00 86.06 673 ILE A N 1
ATOM 5312 C CA . ILE A 1 673 ? 24.738 6.284 -7.339 1.00 86.06 673 ILE A CA 1
ATOM 5313 C C . ILE A 1 673 ? 23.333 6.823 -7.612 1.00 86.06 673 ILE A C 1
ATOM 5315 O O . ILE A 1 673 ? 23.116 8.015 -7.453 1.00 86.06 673 ILE A O 1
ATOM 5319 N N . ALA A 1 674 ? 22.369 5.962 -7.950 1.00 76.62 674 ALA A N 1
ATOM 5320 C CA . ALA A 1 674 ? 20.979 6.382 -8.081 1.00 76.62 674 ALA A CA 1
ATOM 5321 C C . ALA A 1 674 ? 20.419 6.936 -6.762 1.00 76.62 674 ALA A C 1
ATOM 5323 O O . ALA A 1 674 ? 19.774 7.975 -6.788 1.00 76.62 674 ALA A O 1
ATOM 5324 N N . ALA A 1 675 ? 20.701 6.291 -5.626 1.00 72.06 675 ALA A N 1
ATOM 5325 C CA . ALA A 1 675 ? 20.290 6.801 -4.317 1.00 72.06 675 ALA A CA 1
ATOM 5326 C C . ALA A 1 675 ? 20.919 8.171 -4.003 1.00 72.06 675 ALA A C 1
ATOM 5328 O O . ALA A 1 675 ? 20.211 9.076 -3.587 1.00 72.06 675 ALA A O 1
ATOM 5329 N N . GLN A 1 676 ? 22.214 8.350 -4.287 1.00 77.19 676 GLN A N 1
ATOM 5330 C CA . GLN A 1 676 ? 22.895 9.636 -4.086 1.00 77.19 676 GLN A CA 1
ATOM 5331 C C . GLN A 1 676 ? 22.315 10.757 -4.952 1.00 77.19 676 GLN A C 1
ATOM 5333 O O . GLN A 1 676 ? 22.175 11.874 -4.480 1.00 77.19 676 GLN A O 1
ATOM 5338 N N . THR A 1 677 ? 21.967 10.473 -6.212 1.00 76.94 677 THR A N 1
ATOM 5339 C CA . THR A 1 677 ? 21.363 11.499 -7.076 1.00 76.94 677 THR A CA 1
ATOM 5340 C C . THR A 1 677 ? 19.960 11.890 -6.609 1.00 76.94 677 THR A C 1
ATOM 5342 O O . THR A 1 677 ? 19.597 13.042 -6.761 1.00 76.94 677 THR A O 1
ATOM 5345 N N . LEU A 1 678 ? 19.193 10.969 -6.008 1.00 66.19 678 LEU A N 1
ATOM 5346 C CA . LEU A 1 678 ? 17.904 11.322 -5.395 1.00 66.19 678 LEU A CA 1
ATOM 5347 C C . LEU A 1 678 ? 18.086 12.247 -4.184 1.00 66.19 678 LEU A C 1
ATOM 5349 O O . LEU A 1 678 ? 17.342 13.205 -4.054 1.00 66.19 678 LEU A O 1
ATOM 5353 N N . GLU A 1 679 ? 19.084 11.985 -3.332 1.00 66.69 679 GLU A N 1
ATOM 5354 C CA . GLU A 1 679 ? 19.382 12.838 -2.170 1.00 66.69 679 GLU A CA 1
ATOM 5355 C C . GLU A 1 679 ? 19.823 14.255 -2.583 1.00 66.69 679 GLU A C 1
ATOM 5357 O O . GLU A 1 679 ? 19.435 15.217 -1.934 1.00 66.69 679 GLU A O 1
ATOM 5362 N N . GLU A 1 680 ? 20.604 14.391 -3.664 1.00 64.69 680 GLU A N 1
ATOM 5363 C CA . GLU A 1 680 ? 21.055 15.693 -4.190 1.00 64.69 680 GLU A CA 1
ATOM 5364 C C . GLU A 1 680 ? 19.934 16.500 -4.880 1.00 64.69 680 GLU A C 1
ATOM 5366 O O . GLU A 1 680 ? 20.028 17.722 -4.923 1.00 64.69 680 GLU A O 1
ATOM 5371 N N . ASP A 1 681 ? 18.902 15.844 -5.428 1.00 54.47 681 ASP A N 1
ATOM 5372 C CA . ASP A 1 681 ? 17.746 16.511 -6.058 1.00 54.47 681 ASP A CA 1
ATOM 5373 C C . ASP A 1 681 ? 16.721 17.026 -5.015 1.00 54.47 681 ASP A C 1
ATOM 5375 O O . ASP A 1 681 ? 15.914 17.903 -5.332 1.00 54.47 681 ASP A O 1
ATOM 5379 N N . ASP A 1 682 ? 16.743 16.483 -3.789 1.00 47.22 682 ASP A N 1
ATOM 5380 C CA . ASP A 1 682 ? 15.848 16.849 -2.677 1.00 47.22 682 ASP A CA 1
ATOM 5381 C C . ASP A 1 682 ? 16.366 18.043 -1.827 1.00 47.22 682 ASP A C 1
ATOM 5383 O O . ASP A 1 682 ? 15.614 18.568 -0.994 1.00 47.22 682 ASP A O 1
ATOM 5387 N N . GLU A 1 683 ? 17.623 18.475 -2.021 1.00 39.91 683 GLU A N 1
ATOM 5388 C CA . GLU A 1 683 ? 18.246 19.678 -1.416 1.00 39.91 683 GLU A CA 1
ATOM 5389 C C . GLU A 1 683 ? 18.073 20.936 -2.285 1.00 39.91 683 GLU A C 1
ATOM 5391 O O . GLU A 1 683 ? 17.795 22.017 -1.701 1.00 39.91 683 GLU A O 1
#

pLDDT: mean 74.73, std 17.79, range [30.59, 96.44]

InterPro domains:
  IPR001266 Small ribosomal subunit protein eS19 [PF01090] (546-679)
  IPR001266 Small ribosomal subunit protein eS19 [PTHR11710] (546-679)
  IPR001266 Small ribosomal subunit protein eS19 [SM01413] (543-680)
  IPR018277 Small ribosomal subunit protein eS19, conserved site [PS00628] (628-647)
  IPR036388 Winged helix-like DNA-binding domain superfamily [G3DSA:1.10.10.10] (524-681)
  IPR036390 Winged helix DNA-binding domain superfamily [SSF46785] (545-680)